Protein AF-A0A425WKE8-F1 (afdb_monomer)

Structure (mmCIF, N/CA/C/O backbone):
data_AF-A0A425WKE8-F1
#
_entry.id   AF-A0A425WKE8-F1
#
loop_
_atom_site.group_PDB
_atom_site.id
_atom_site.type_symbol
_atom_site.label_atom_id
_atom_site.label_alt_id
_atom_site.label_comp_id
_atom_site.label_asym_id
_atom_site.label_entity_id
_atom_site.label_seq_id
_atom_site.pdbx_PDB_ins_code
_atom_site.Cartn_x
_atom_site.Cartn_y
_atom_site.Cartn_z
_atom_site.occupancy
_atom_site.B_iso_or_equiv
_atom_site.auth_seq_id
_atom_site.auth_comp_id
_atom_site.auth_asym_id
_atom_site.auth_atom_id
_atom_site.pdbx_PDB_model_num
ATOM 1 N N . MET A 1 1 ? 2.139 -11.207 -34.499 1.00 45.66 1 MET A N 1
ATOM 2 C CA . MET A 1 1 ? 2.432 -12.318 -33.562 1.00 45.66 1 MET A CA 1
ATOM 3 C C . MET A 1 1 ? 2.876 -11.835 -32.177 1.00 45.66 1 MET A C 1
ATOM 5 O O . MET A 1 1 ? 2.549 -12.473 -31.192 1.00 45.66 1 MET A O 1
ATOM 9 N N . ILE A 1 2 ? 3.562 -10.692 -32.085 1.00 50.50 2 ILE A N 1
ATOM 10 C CA . ILE A 1 2 ? 4.241 -10.220 -30.870 1.00 50.50 2 ILE A CA 1
ATOM 11 C C . ILE A 1 2 ? 3.302 -9.575 -29.811 1.00 50.50 2 ILE A C 1
ATOM 13 O O . ILE A 1 2 ? 3.490 -9.775 -28.619 1.00 50.50 2 ILE A O 1
ATOM 17 N N . ARG A 1 3 ? 2.190 -8.933 -30.211 1.00 65.81 3 ARG A N 1
ATOM 18 C CA . ARG A 1 3 ? 1.171 -8.380 -29.279 1.00 65.81 3 ARG A CA 1
ATOM 19 C C . ARG A 1 3 ? 0.332 -9.441 -28.532 1.00 65.81 3 ARG A C 1
ATOM 21 O O . ARG A 1 3 ? -0.589 -9.092 -27.805 1.00 65.81 3 ARG A O 1
ATOM 28 N N . VAL A 1 4 ? 0.598 -10.734 -28.741 1.00 84.44 4 VAL A N 1
ATOM 29 C CA . VAL A 1 4 ? -0.233 -11.840 -28.226 1.00 84.44 4 VAL A CA 1
ATOM 30 C C . VAL A 1 4 ? 0.153 -12.239 -26.792 1.00 84.44 4 VAL A C 1
ATOM 32 O O . VAL A 1 4 ? -0.683 -12.760 -26.058 1.00 84.44 4 VAL A O 1
ATOM 35 N N . VAL A 1 5 ? 1.386 -11.952 -26.359 1.00 94.38 5 VAL A N 1
ATOM 36 C CA . VAL A 1 5 ? 1.927 -12.409 -25.063 1.00 94.38 5 VAL A CA 1
ATOM 37 C C . VAL A 1 5 ? 1.112 -11.887 -23.875 1.00 94.38 5 VAL A C 1
ATOM 39 O O . VAL A 1 5 ? 0.806 -12.648 -22.962 1.00 94.38 5 VAL A O 1
ATOM 42 N N . ILE A 1 6 ? 0.678 -10.625 -23.907 1.00 95.31 6 ILE A N 1
ATOM 43 C CA . ILE A 1 6 ? -0.141 -10.037 -22.835 1.00 95.31 6 ILE A CA 1
ATOM 44 C C . ILE A 1 6 ? -1.499 -10.737 -22.671 1.00 95.31 6 ILE A C 1
ATOM 46 O O . ILE A 1 6 ? -1.982 -10.903 -21.555 1.00 95.31 6 ILE A O 1
ATOM 50 N N . TYR A 1 7 ? -2.101 -11.222 -23.761 1.00 95.69 7 TYR A N 1
ATOM 51 C CA . TYR A 1 7 ? -3.361 -11.964 -23.691 1.00 95.69 7 TYR A CA 1
ATOM 52 C C . TYR A 1 7 ? -3.159 -13.366 -23.107 1.00 95.69 7 TYR A C 1
ATOM 54 O O . TYR A 1 7 ? -3.997 -13.828 -22.332 1.00 95.69 7 TYR A O 1
ATOM 62 N N . TRP A 1 8 ? -2.026 -14.013 -23.402 1.00 96.94 8 TRP A N 1
ATOM 63 C CA . TRP A 1 8 ? -1.629 -15.244 -22.713 1.00 96.94 8 TRP A CA 1
ATOM 64 C C . TRP A 1 8 ? -1.371 -15.005 -21.227 1.00 96.94 8 TRP A C 1
ATOM 66 O O . TRP A 1 8 ? -1.816 -15.806 -20.409 1.00 96.94 8 TRP A O 1
ATOM 76 N N . LEU A 1 9 ? -0.716 -13.896 -20.867 1.00 97.56 9 LEU A N 1
ATOM 77 C CA . LEU A 1 9 ? -0.506 -13.514 -19.470 1.00 97.56 9 LEU A CA 1
ATOM 78 C C . LEU A 1 9 ? -1.844 -13.400 -18.733 1.00 97.56 9 LEU A C 1
ATOM 80 O O . LEU A 1 9 ? -2.030 -14.033 -17.698 1.00 97.56 9 LEU A O 1
ATOM 84 N N . ILE A 1 10 ? -2.801 -12.659 -19.301 1.00 97.94 10 ILE A N 1
ATOM 85 C CA . ILE A 1 10 ? -4.153 -12.517 -18.743 1.00 97.94 10 ILE A CA 1
ATOM 86 C C . ILE A 1 10 ? -4.821 -13.884 -18.590 1.00 97.94 10 ILE A C 1
ATOM 88 O O . ILE A 1 10 ? -5.352 -14.183 -17.523 1.00 97.94 10 ILE A O 1
ATOM 92 N N . PHE A 1 11 ? -4.778 -14.730 -19.623 1.00 97.75 11 PHE A N 1
ATOM 93 C CA . PHE A 1 11 ? -5.375 -16.063 -19.572 1.00 97.75 11 PHE A CA 1
ATOM 94 C C . PHE A 1 11 ? -4.800 -16.908 -18.426 1.00 97.75 11 PHE A C 1
ATOM 96 O O . PHE A 1 11 ? -5.558 -17.453 -17.623 1.00 97.75 11 PHE A O 1
ATOM 103 N N . VAL A 1 12 ? -3.472 -16.976 -18.302 1.00 98.19 12 VAL A N 1
ATOM 104 C CA . VAL A 1 12 ? -2.818 -17.762 -17.246 1.00 98.19 12 VAL A CA 1
ATOM 105 C C . VAL A 1 12 ? -3.099 -17.173 -15.861 1.00 98.19 12 VAL A C 1
ATOM 107 O O . VAL A 1 12 ? -3.378 -17.933 -14.936 1.00 98.19 12 VAL A O 1
ATOM 110 N N . LEU A 1 13 ? -3.123 -15.845 -15.707 1.00 98.38 13 LEU A N 1
ATOM 111 C CA . LEU A 1 13 ? -3.487 -15.191 -14.443 1.00 98.38 13 LEU A CA 1
ATOM 112 C C . LEU A 1 13 ? -4.950 -15.448 -14.048 1.00 98.38 13 LEU A C 1
ATOM 114 O O . LEU A 1 13 ? -5.232 -15.645 -12.867 1.00 98.38 13 LEU A O 1
ATOM 118 N N . VAL A 1 14 ? -5.881 -15.508 -15.009 1.00 98.25 14 VAL A N 1
ATOM 119 C CA . VAL A 1 14 ? -7.276 -15.912 -14.753 1.00 98.25 14 VAL A CA 1
ATOM 120 C C . VAL A 1 14 ? -7.330 -17.351 -14.246 1.00 98.25 14 VAL A C 1
ATOM 122 O O . VAL A 1 14 ? -7.987 -17.620 -13.240 1.00 98.25 14 VAL A O 1
ATOM 125 N N . VAL A 1 15 ? -6.623 -18.274 -14.902 1.00 98.06 15 VAL A N 1
ATOM 126 C CA . VAL A 1 15 ? -6.566 -19.680 -14.476 1.00 98.06 15 VAL A CA 1
ATOM 127 C C . VAL A 1 15 ? -5.948 -19.799 -13.078 1.00 98.06 15 VAL A C 1
ATOM 129 O O . VAL A 1 15 ? -6.532 -20.452 -12.213 1.00 98.06 15 VAL A O 1
ATOM 132 N N . ALA A 1 16 ? -4.830 -19.116 -12.819 1.00 97.75 16 ALA A N 1
ATOM 133 C CA . ALA A 1 16 ? -4.181 -19.080 -11.510 1.00 97.75 16 ALA A CA 1
ATOM 134 C C . ALA A 1 16 ? -5.116 -18.523 -10.424 1.00 97.75 16 ALA A C 1
ATOM 136 O O . ALA A 1 16 ? -5.230 -19.107 -9.347 1.00 97.75 16 ALA A O 1
ATOM 137 N N . PHE A 1 17 ? -5.857 -17.448 -10.717 1.00 97.06 17 PHE A N 1
ATOM 138 C CA . PHE A 1 17 ? -6.839 -16.888 -9.791 1.00 97.06 17 PHE A CA 1
ATOM 139 C C . PHE A 1 17 ? -7.962 -17.881 -9.480 1.00 97.06 17 PHE A C 1
ATOM 141 O O . PHE A 1 17 ? -8.330 -18.040 -8.319 1.00 97.06 17 PHE A O 1
ATOM 148 N N . ILE A 1 18 ? -8.491 -18.581 -10.488 1.00 96.44 18 ILE A N 1
ATOM 149 C CA . ILE A 1 18 ? -9.533 -19.598 -10.293 1.00 96.44 18 ILE A CA 1
ATOM 150 C C . ILE A 1 18 ? -9.019 -20.722 -9.383 1.00 96.44 18 ILE A C 1
ATOM 152 O O . ILE A 1 18 ? -9.697 -21.081 -8.417 1.00 96.44 18 ILE A O 1
ATOM 156 N N . ILE A 1 19 ? -7.814 -21.238 -9.644 1.00 96.19 19 ILE A N 1
ATOM 157 C CA . ILE A 1 19 ? -7.174 -22.270 -8.814 1.00 96.19 19 ILE A CA 1
ATOM 158 C C . ILE A 1 19 ? -7.022 -21.771 -7.372 1.00 96.19 19 ILE A C 1
ATOM 160 O O . ILE A 1 19 ? -7.479 -22.434 -6.438 1.00 96.19 19 ILE A O 1
ATOM 164 N N . ASN A 1 20 ? -6.461 -20.575 -7.185 1.00 96.25 20 ASN A N 1
ATOM 165 C CA . ASN A 1 20 ? -6.253 -19.978 -5.867 1.00 96.25 20 ASN A CA 1
ATOM 166 C C . ASN A 1 20 ? -7.575 -19.730 -5.120 1.00 96.25 20 ASN A C 1
ATOM 168 O O . ASN A 1 20 ? -7.658 -19.955 -3.905 1.00 96.25 20 ASN A O 1
ATOM 172 N N . TYR A 1 21 ? -8.630 -19.329 -5.831 1.00 93.38 21 TYR A N 1
ATOM 173 C CA . TYR A 1 21 ? -9.951 -19.081 -5.262 1.00 93.38 21 TYR A CA 1
ATOM 174 C C . TYR A 1 21 ? -10.586 -20.366 -4.721 1.00 93.38 21 TYR A C 1
ATOM 176 O O . TYR A 1 21 ? -11.151 -20.372 -3.623 1.00 93.38 21 TYR A O 1
ATOM 184 N N . PHE A 1 22 ? -10.452 -21.478 -5.446 1.00 91.75 22 PHE A N 1
ATOM 185 C CA . PHE A 1 22 ? -10.914 -22.778 -4.964 1.00 91.75 22 PHE A CA 1
ATOM 186 C C . PHE A 1 22 ? -10.026 -23.332 -3.843 1.00 91.75 22 PHE A C 1
ATOM 188 O O . PHE A 1 22 ? -10.562 -23.806 -2.839 1.00 91.75 22 PHE A O 1
ATOM 195 N N . ALA A 1 23 ? -8.700 -23.192 -3.945 1.00 91.62 23 ALA A N 1
ATOM 196 C CA . ALA A 1 23 ? -7.753 -23.614 -2.907 1.00 91.62 23 ALA A CA 1
ATOM 197 C C . ALA A 1 23 ? -8.009 -22.919 -1.554 1.00 91.62 23 ALA A C 1
ATOM 199 O O . ALA A 1 23 ? -7.887 -23.525 -0.493 1.00 91.62 23 ALA A O 1
ATOM 200 N N . THR A 1 24 ? -8.464 -21.666 -1.590 1.00 91.44 24 THR A N 1
ATOM 201 C CA . THR A 1 24 ? -8.834 -20.860 -0.409 1.00 91.44 24 THR A CA 1
ATOM 202 C C . THR A 1 24 ? -10.298 -21.018 0.017 1.00 91.44 24 THR A C 1
ATOM 204 O O . THR A 1 24 ? -10.795 -20.258 0.853 1.00 91.44 24 THR A O 1
ATOM 207 N N . ARG A 1 25 ? -11.023 -22.002 -0.537 1.00 87.69 25 ARG A N 1
ATOM 208 C CA . ARG A 1 25 ? -12.442 -22.283 -0.239 1.00 87.69 25 ARG A CA 1
ATOM 209 C C . ARG A 1 25 ? -13.355 -21.062 -0.453 1.00 87.69 25 ARG A C 1
ATOM 211 O O . ARG A 1 25 ? -14.306 -20.850 0.304 1.00 87.69 25 ARG A O 1
ATOM 218 N N . GLY A 1 26 ? -13.069 -20.264 -1.482 1.00 86.62 26 GLY A N 1
ATOM 219 C CA . GLY A 1 26 ? -13.861 -19.104 -1.894 1.00 86.62 26 GLY A CA 1
ATOM 220 C C . GLY A 1 26 ? -13.536 -17.787 -1.176 1.00 86.62 26 GLY A C 1
ATOM 221 O O . GLY A 1 26 ? -14.332 -16.840 -1.239 1.00 86.62 26 GLY A O 1
ATOM 222 N N . ASP A 1 27 ? -12.400 -17.707 -0.479 1.00 90.69 27 ASP A N 1
ATOM 223 C CA . ASP A 1 27 ? -11.951 -16.503 0.224 1.00 90.69 27 ASP A CA 1
ATOM 224 C C . ASP A 1 27 ? -11.182 -15.542 -0.697 1.00 90.69 27 ASP A C 1
ATOM 226 O O . ASP A 1 27 ? -9.956 -15.540 -0.730 1.00 90.69 27 ASP A O 1
ATOM 230 N N . PHE A 1 28 ? -11.897 -14.683 -1.426 1.00 92.06 28 PHE A N 1
ATOM 231 C CA . PHE A 1 28 ? -11.295 -13.762 -2.403 1.00 92.06 28 PHE A CA 1
ATOM 232 C C . PHE A 1 28 ? -10.272 -12.767 -1.823 1.00 92.06 28 PHE A C 1
ATOM 234 O O . PHE A 1 28 ? -9.496 -12.213 -2.594 1.00 92.06 28 PHE A O 1
ATOM 241 N N . TRP A 1 29 ? -10.284 -12.510 -0.508 1.00 94.62 29 TRP A N 1
ATOM 242 C CA . TRP A 1 29 ? -9.364 -11.560 0.132 1.00 94.62 29 TRP A CA 1
ATOM 243 C C . TRP A 1 29 ? -8.127 -12.237 0.734 1.00 94.62 29 TRP A C 1
ATOM 245 O O . TRP A 1 29 ? -7.269 -11.555 1.294 1.00 94.62 29 TRP A O 1
ATOM 255 N N . ALA A 1 30 ? -8.017 -13.565 0.607 1.00 94.81 30 ALA A N 1
ATOM 256 C CA . ALA A 1 30 ? -6.810 -14.297 0.967 1.00 94.81 30 ALA A CA 1
ATOM 257 C C . ALA A 1 30 ? -5.586 -13.778 0.178 1.00 94.81 30 ALA A C 1
ATOM 259 O O . ALA A 1 30 ? -5.746 -13.425 -0.996 1.00 94.81 30 ALA A O 1
ATOM 260 N N . PRO A 1 31 ? -4.369 -13.793 0.761 1.00 96.75 31 PRO A N 1
ATOM 261 C CA . PRO A 1 31 ? -3.182 -13.187 0.149 1.00 96.75 31 PRO A CA 1
ATOM 262 C C . PRO A 1 31 ? -2.919 -13.631 -1.288 1.00 96.75 31 PRO A C 1
ATOM 264 O O . PRO A 1 31 ? -2.788 -12.782 -2.164 1.00 96.75 31 PRO A O 1
ATOM 267 N N . GLN A 1 32 ? -2.937 -14.940 -1.567 1.00 96.31 32 GLN A N 1
ATOM 268 C CA . GLN A 1 32 ? -2.721 -15.456 -2.927 1.00 96.31 32 GLN A CA 1
ATOM 269 C C . GLN A 1 32 ? -3.751 -14.950 -3.947 1.00 96.31 32 GLN A C 1
ATOM 271 O O . GLN A 1 32 ? -3.408 -14.692 -5.101 1.00 96.31 32 GLN A O 1
ATOM 276 N N . ASN A 1 33 ? -5.008 -14.763 -3.532 1.00 96.62 33 ASN A N 1
ATOM 277 C CA . ASN A 1 33 ? -6.066 -14.271 -4.413 1.00 96.62 33 ASN A CA 1
ATOM 278 C C . ASN A 1 33 ? -5.895 -12.786 -4.703 1.00 96.62 33 ASN A C 1
ATOM 280 O O . ASN A 1 33 ? -6.023 -12.386 -5.855 1.00 96.62 33 ASN A O 1
ATOM 284 N N . VAL A 1 34 ? -5.595 -11.981 -3.681 1.00 96.38 34 VAL A N 1
ATOM 285 C CA . VAL A 1 34 ? -5.394 -10.534 -3.835 1.00 96.38 34 VAL A CA 1
ATOM 286 C C . VAL A 1 34 ? -4.150 -10.245 -4.670 1.00 96.38 34 VAL A C 1
ATOM 288 O O . VAL A 1 34 ? -4.222 -9.425 -5.581 1.00 96.38 34 VAL A O 1
ATOM 291 N N . PHE A 1 35 ? -3.054 -10.965 -4.422 1.00 97.38 35 PHE A N 1
ATOM 292 C CA . PHE A 1 35 ? -1.819 -10.847 -5.193 1.00 97.38 35 PHE A CA 1
ATOM 293 C C . PHE A 1 35 ? -2.057 -11.175 -6.674 1.00 97.38 35 PHE A C 1
ATOM 295 O O . PHE A 1 35 ? -1.822 -10.340 -7.546 1.00 97.38 35 PHE A O 1
ATOM 302 N N . THR A 1 36 ? -2.645 -12.343 -6.961 1.00 97.75 36 THR A N 1
ATOM 303 C CA . THR A 1 36 ? -2.955 -12.763 -8.342 1.00 97.75 36 THR A CA 1
ATOM 304 C C . THR A 1 36 ? -3.939 -11.810 -9.024 1.00 97.75 36 THR A C 1
ATOM 306 O O . THR A 1 36 ? -3.759 -11.455 -10.189 1.00 97.75 36 THR A O 1
ATOM 309 N N . LEU A 1 37 ? -4.977 -11.363 -8.307 1.00 95.88 37 LEU A N 1
ATOM 310 C CA . LEU A 1 37 ? -5.969 -10.424 -8.829 1.00 95.88 37 LEU A CA 1
ATOM 311 C C . LEU A 1 37 ? -5.346 -9.060 -9.147 1.00 95.88 37 LEU A C 1
ATOM 313 O O . LEU A 1 37 ? -5.711 -8.461 -10.154 1.00 95.88 37 LEU A O 1
ATOM 317 N N . GLY A 1 38 ? -4.402 -8.587 -8.331 1.00 96.06 38 GLY A N 1
ATOM 318 C CA . GLY A 1 38 ? -3.648 -7.361 -8.586 1.00 96.06 38 GLY A CA 1
ATOM 319 C C . GLY A 1 38 ? -2.911 -7.418 -9.922 1.00 96.06 38 GLY A C 1
ATOM 320 O O . GLY A 1 38 ? -3.120 -6.556 -10.773 1.00 96.06 38 GLY A O 1
ATOM 321 N N . PHE A 1 39 ? -2.136 -8.481 -10.160 1.00 98.12 39 PHE A N 1
ATOM 322 C CA . PHE A 1 39 ? -1.445 -8.683 -11.440 1.00 98.12 39 PHE A CA 1
ATOM 323 C C . PHE A 1 39 ? -2.407 -8.864 -12.618 1.00 98.12 39 PHE A C 1
ATOM 325 O O . PHE A 1 39 ? -2.145 -8.352 -13.704 1.00 98.12 39 PHE A O 1
ATOM 332 N N . LEU A 1 40 ? -3.544 -9.539 -12.418 1.00 97.69 40 LEU A N 1
ATOM 333 C CA . LEU A 1 40 ? -4.574 -9.664 -13.451 1.00 97.69 40 LEU A CA 1
ATOM 334 C C . LEU A 1 40 ? -5.151 -8.294 -13.835 1.00 97.69 40 LEU A C 1
ATOM 336 O O . LEU A 1 40 ? -5.261 -7.979 -15.019 1.00 97.69 40 LEU A O 1
ATOM 340 N N . VAL A 1 41 ? -5.497 -7.467 -12.845 1.00 95.50 41 VAL A N 1
ATOM 341 C CA . VAL A 1 41 ? -5.990 -6.100 -13.063 1.00 95.50 41 VAL A CA 1
ATOM 342 C C . VAL A 1 41 ? -4.931 -5.259 -13.774 1.00 95.50 41 VAL A C 1
ATOM 344 O O . VAL A 1 41 ? -5.253 -4.582 -14.750 1.00 95.50 41 VAL A O 1
ATOM 347 N N . ALA A 1 42 ? -3.672 -5.352 -13.347 1.00 96.81 42 ALA A N 1
ATOM 348 C CA . ALA A 1 42 ? -2.556 -4.661 -13.980 1.00 96.81 42 ALA A CA 1
ATOM 349 C C . ALA A 1 42 ? -2.394 -5.051 -15.453 1.00 96.81 42 ALA A C 1
ATOM 351 O O . ALA A 1 42 ? -2.280 -4.179 -16.312 1.00 96.81 42 ALA A O 1
ATOM 352 N N . ALA A 1 43 ? -2.461 -6.350 -15.761 1.00 97.25 43 ALA A N 1
ATOM 353 C CA . ALA A 1 43 ? -2.356 -6.865 -17.122 1.00 97.25 43 ALA A CA 1
ATOM 354 C C . ALA A 1 43 ? -3.507 -6.368 -18.003 1.00 97.25 43 ALA A C 1
ATOM 356 O O . ALA A 1 43 ? -3.268 -5.939 -19.129 1.00 97.25 43 ALA A O 1
ATOM 357 N N . ILE A 1 44 ? -4.738 -6.337 -17.479 1.00 96.31 44 ILE A N 1
ATOM 358 C CA . ILE A 1 44 ? -5.896 -5.775 -18.188 1.00 96.31 44 ILE A CA 1
ATOM 359 C C . ILE A 1 44 ? -5.682 -4.284 -18.478 1.00 96.31 44 ILE A C 1
ATOM 361 O O . ILE A 1 44 ? -5.845 -3.867 -19.621 1.00 96.31 44 ILE A O 1
ATOM 365 N N . PHE A 1 45 ? -5.271 -3.476 -17.498 1.00 95.56 45 PHE A N 1
ATOM 366 C CA . PHE A 1 45 ? -5.002 -2.050 -17.731 1.00 95.56 45 PHE A CA 1
ATOM 367 C C . PHE A 1 45 ? -3.821 -1.816 -18.680 1.00 95.56 45 PHE A C 1
ATOM 369 O O . PHE A 1 45 ? -3.859 -0.892 -19.488 1.00 95.56 45 PHE A O 1
ATOM 376 N N . CYS A 1 46 ? -2.809 -2.681 -18.657 1.00 95.75 46 CYS A N 1
ATOM 377 C CA . CYS A 1 46 ? -1.688 -2.627 -19.588 1.00 95.75 46 CYS A CA 1
ATOM 378 C C . CYS A 1 46 ? -2.142 -2.839 -21.050 1.00 95.75 46 CYS A C 1
ATOM 380 O O . CYS A 1 46 ? -1.585 -2.217 -21.953 1.00 95.75 46 CYS A O 1
ATOM 382 N N . THR A 1 47 ? -3.225 -3.592 -21.308 1.00 95.38 47 THR A N 1
ATOM 383 C CA . THR A 1 47 ? -3.778 -3.710 -22.676 1.00 95.38 47 THR A CA 1
ATOM 384 C C . THR A 1 47 ? -4.267 -2.378 -23.249 1.00 95.38 47 THR A C 1
ATOM 386 O O . THR A 1 47 ? -4.074 -2.122 -24.437 1.00 95.38 47 THR A O 1
ATOM 389 N N . TYR A 1 48 ? -4.820 -1.490 -22.415 1.00 93.56 48 TYR A N 1
ATOM 390 C CA . TYR A 1 48 ? -5.230 -0.144 -22.834 1.00 93.56 48 TYR A CA 1
ATOM 391 C C . TYR A 1 48 ? -4.039 0.751 -23.192 1.00 93.56 48 TYR A C 1
ATOM 393 O O . TYR A 1 48 ? -4.202 1.744 -23.896 1.00 93.56 48 TYR A O 1
ATOM 401 N N . LEU A 1 49 ? -2.838 0.397 -22.733 1.00 93.19 49 LEU A N 1
ATOM 402 C CA . LEU A 1 49 ? -1.613 1.142 -22.995 1.00 93.19 49 LEU A CA 1
ATOM 403 C C . LEU A 1 49 ? -0.856 0.646 -24.230 1.00 93.19 49 LEU A C 1
ATOM 405 O O . LEU A 1 49 ? 0.150 1.260 -24.585 1.00 93.19 49 LEU A O 1
ATOM 409 N N . ILE A 1 50 ? -1.325 -0.413 -24.907 1.00 93.88 50 ILE A N 1
ATOM 410 C CA . ILE A 1 50 ? -0.611 -1.019 -26.042 1.00 93.88 50 ILE A CA 1
ATOM 411 C C . ILE A 1 50 ? -0.293 0.001 -27.120 1.00 93.88 50 ILE A C 1
ATOM 413 O O . ILE A 1 50 ? 0.862 0.127 -27.507 1.00 93.88 50 ILE A O 1
ATOM 417 N N . ASP A 1 51 ? -1.279 0.760 -27.583 1.00 91.81 51 ASP A N 1
ATOM 418 C CA . ASP A 1 51 ? -1.026 1.749 -28.629 1.00 91.81 51 ASP A CA 1
ATOM 419 C C . ASP A 1 51 ? -0.414 3.040 -28.056 1.00 91.81 51 ASP A C 1
ATOM 421 O O . ASP A 1 51 ? 0.332 3.730 -28.749 1.00 91.81 51 ASP A O 1
ATOM 425 N N . TYR A 1 52 ? -0.657 3.339 -26.773 1.00 91.75 52 TYR A N 1
ATOM 426 C CA . TYR A 1 52 ? -0.134 4.536 -26.110 1.00 91.75 52 TYR A CA 1
ATOM 427 C C . TYR A 1 52 ? 1.386 4.472 -25.909 1.00 91.75 52 TYR A C 1
ATOM 429 O O . TYR A 1 52 ? 2.105 5.358 -26.370 1.00 91.75 52 TYR A O 1
ATOM 437 N N . PHE A 1 53 ? 1.891 3.409 -25.279 1.00 92.25 53 PHE A N 1
ATOM 438 C CA . PHE A 1 53 ? 3.323 3.180 -25.050 1.00 92.25 53 PHE A CA 1
ATOM 439 C C . PHE A 1 53 ? 3.966 2.281 -26.112 1.00 92.25 53 PHE A C 1
ATOM 441 O O . PHE A 1 53 ? 5.156 2.020 -26.058 1.00 92.25 53 PHE A O 1
ATOM 448 N N . SER A 1 54 ? 3.225 1.815 -27.122 1.00 92.25 54 SER A N 1
ATOM 449 C CA . SER A 1 54 ? 3.730 0.775 -28.038 1.00 92.25 54 SER A CA 1
ATOM 450 C C . SER A 1 54 ? 4.159 -0.492 -27.287 1.00 92.25 54 SER A C 1
ATOM 452 O O . SER A 1 54 ? 5.159 -1.113 -27.650 1.00 92.25 54 SER A O 1
ATOM 454 N N . VAL A 1 55 ? 3.386 -0.868 -26.253 1.00 91.94 55 VAL A N 1
ATOM 455 C CA . VAL A 1 55 ? 3.657 -2.047 -25.419 1.00 91.94 55 VAL A CA 1
ATOM 456 C C . VAL A 1 55 ? 3.754 -3.263 -26.315 1.00 91.94 55 VAL A C 1
ATOM 458 O O . VAL A 1 55 ? 2.842 -3.641 -27.060 1.00 91.94 55 VAL A O 1
ATOM 461 N N . ASN A 1 56 ? 4.887 -3.907 -26.185 1.00 91.75 56 ASN A N 1
ATOM 462 C CA . ASN A 1 56 ? 5.172 -5.195 -26.744 1.00 91.75 56 ASN A CA 1
ATOM 463 C C . ASN A 1 56 ? 5.733 -5.951 -25.558 1.00 91.75 56 ASN A C 1
ATOM 465 O O . ASN A 1 56 ? 6.795 -5.548 -25.131 1.00 91.75 56 ASN A O 1
ATOM 469 N N . LEU A 1 57 ? 5.045 -6.961 -25.024 1.00 94.62 57 LEU A N 1
ATOM 470 C CA . LEU A 1 57 ? 5.475 -7.701 -23.834 1.00 94.62 57 LEU A CA 1
ATOM 471 C C . LEU A 1 57 ? 6.330 -8.912 -24.229 1.00 94.62 57 LEU A C 1
ATOM 473 O O . LEU A 1 57 ? 5.954 -9.668 -25.127 1.00 94.62 57 LEU A O 1
ATOM 477 N N . SER A 1 58 ? 7.450 -9.132 -23.542 1.00 95.19 58 SER A N 1
ATOM 478 C CA . SER A 1 58 ? 8.366 -10.231 -23.844 1.00 95.19 58 SER A CA 1
ATOM 479 C C . SER A 1 58 ? 7.918 -11.523 -23.174 1.00 95.19 58 SER A C 1
ATOM 481 O O . SER A 1 58 ? 7.290 -11.528 -22.113 1.00 95.19 58 SER A O 1
ATOM 483 N N . TRP A 1 59 ? 8.300 -12.655 -23.769 1.00 95.12 59 TRP A N 1
ATOM 484 C CA . TRP A 1 59 ? 8.134 -13.956 -23.119 1.00 95.12 59 TRP A CA 1
ATOM 485 C C . TRP A 1 59 ? 8.933 -14.060 -21.817 1.00 95.12 59 TRP A C 1
ATOM 487 O O . TRP A 1 59 ? 8.498 -14.743 -20.896 1.00 95.12 59 TRP A O 1
ATOM 497 N N . LEU A 1 60 ? 10.064 -13.357 -21.716 1.00 96.19 60 LEU A N 1
ATOM 498 C CA . LEU A 1 60 ? 10.878 -13.329 -20.504 1.00 96.19 60 LEU A CA 1
ATOM 499 C C . LEU A 1 60 ? 10.086 -12.728 -19.336 1.00 96.19 60 LEU A C 1
ATOM 501 O O . LEU A 1 60 ? 9.927 -13.372 -18.302 1.00 96.19 60 LEU A O 1
ATOM 505 N N . THR A 1 61 ? 9.478 -11.559 -19.538 1.00 97.19 61 THR A N 1
ATOM 506 C CA . THR A 1 61 ? 8.625 -10.918 -18.528 1.00 97.19 61 THR A CA 1
ATOM 507 C C . THR A 1 61 ? 7.360 -11.712 -18.238 1.00 97.19 61 THR A C 1
ATOM 509 O O . THR A 1 61 ? 6.938 -11.791 -17.086 1.00 97.19 61 THR A O 1
ATOM 512 N N . PHE A 1 62 ? 6.775 -12.362 -19.250 1.00 97.69 62 PHE A N 1
ATOM 513 C CA . PHE A 1 62 ? 5.686 -13.315 -19.033 1.00 97.69 62 PHE A CA 1
ATOM 514 C C . PHE A 1 62 ? 6.093 -14.405 -18.029 1.00 97.69 62 PHE A C 1
ATOM 516 O O . PHE A 1 62 ? 5.362 -14.645 -17.067 1.00 97.69 62 PHE A O 1
ATOM 523 N N . PHE A 1 63 ? 7.263 -15.030 -18.208 1.00 97.62 63 PHE A N 1
ATOM 524 C CA . PHE A 1 63 ? 7.730 -16.070 -17.292 1.00 97.62 63 PHE A CA 1
ATOM 525 C C . PHE A 1 63 ? 8.038 -15.523 -15.903 1.00 97.62 63 PHE A C 1
ATOM 527 O O . PHE A 1 63 ? 7.655 -16.174 -14.938 1.00 97.62 63 PHE A O 1
ATOM 534 N N . VAL A 1 64 ? 8.634 -14.330 -15.797 1.00 98.38 64 VAL A N 1
ATOM 535 C CA . VAL A 1 64 ? 8.875 -13.640 -14.517 1.00 98.38 64 VAL A CA 1
ATOM 536 C C . VAL A 1 64 ? 7.584 -13.439 -13.729 1.00 98.38 64 VAL A C 1
ATOM 538 O O . VAL A 1 64 ? 7.508 -13.830 -12.566 1.00 98.38 64 VAL A O 1
ATOM 541 N N . ILE A 1 65 ? 6.549 -12.875 -14.357 1.00 98.50 65 ILE A N 1
ATOM 542 C CA . ILE A 1 65 ? 5.286 -12.601 -13.663 1.00 98.50 65 ILE A CA 1
ATOM 543 C C . ILE A 1 65 ? 4.607 -13.907 -13.248 1.00 98.50 65 ILE A C 1
ATOM 545 O O . ILE A 1 65 ? 4.164 -14.042 -12.107 1.00 98.50 65 ILE A O 1
ATOM 549 N N . ILE A 1 66 ? 4.519 -14.884 -14.156 1.00 98.44 66 ILE A N 1
ATOM 550 C CA . ILE A 1 66 ? 3.832 -16.146 -13.869 1.00 98.44 66 ILE A CA 1
ATOM 551 C C . ILE A 1 66 ? 4.554 -16.946 -12.784 1.00 98.44 66 ILE A C 1
ATOM 553 O O . ILE A 1 66 ? 3.898 -17.432 -11.863 1.00 98.44 66 ILE A O 1
ATOM 557 N N . SER A 1 67 ? 5.880 -17.068 -12.844 1.00 98.50 67 SER A N 1
ATOM 558 C CA . SER A 1 67 ? 6.638 -17.811 -11.836 1.00 98.50 67 SER A CA 1
ATOM 559 C C . SER A 1 67 ? 6.607 -17.126 -10.470 1.00 98.50 67 SER A C 1
ATOM 561 O O . SER A 1 67 ? 6.406 -17.818 -9.473 1.00 98.50 67 SER A O 1
ATOM 563 N N . GLY A 1 68 ? 6.697 -15.792 -10.412 1.00 98.44 68 GLY A N 1
ATOM 564 C CA . GLY A 1 68 ? 6.558 -15.020 -9.174 1.00 98.44 68 GLY A CA 1
ATOM 565 C C . GLY A 1 68 ? 5.180 -15.189 -8.525 1.00 98.44 68 GLY A C 1
ATOM 566 O O . GLY A 1 68 ? 5.079 -15.516 -7.341 1.00 98.44 68 GLY A O 1
ATOM 567 N N . VAL A 1 69 ? 4.101 -15.078 -9.311 1.00 98.50 69 VAL A N 1
ATOM 568 C CA . VAL A 1 69 ? 2.726 -15.319 -8.832 1.00 98.50 69 VAL A CA 1
ATOM 569 C C . VAL A 1 69 ? 2.537 -16.757 -8.348 1.00 98.50 69 VAL A C 1
ATOM 571 O O . VAL A 1 69 ? 1.900 -16.976 -7.312 1.00 98.50 69 VAL A O 1
ATOM 574 N N . ILE A 1 70 ? 3.095 -17.745 -9.053 1.00 98.38 70 ILE A N 1
ATOM 575 C CA . ILE A 1 70 ? 3.051 -19.150 -8.630 1.00 98.38 70 ILE A CA 1
ATOM 576 C C . ILE A 1 70 ? 3.840 -19.354 -7.334 1.00 98.38 70 ILE A C 1
ATOM 578 O O . ILE A 1 70 ? 3.329 -20.020 -6.437 1.00 98.38 70 ILE A O 1
ATOM 582 N N . ALA A 1 71 ? 5.032 -18.767 -7.196 1.00 98.50 71 ALA A N 1
ATOM 583 C CA . ALA A 1 71 ? 5.849 -18.874 -5.989 1.00 98.50 71 ALA A CA 1
ATOM 584 C C . ALA A 1 71 ? 5.106 -18.332 -4.759 1.00 98.50 71 ALA A C 1
ATOM 586 O O . ALA A 1 71 ? 4.960 -19.050 -3.765 1.00 98.50 71 ALA A O 1
ATOM 587 N N . PHE A 1 72 ? 4.532 -17.128 -4.864 1.00 98.50 72 PHE A N 1
ATOM 588 C CA . PHE A 1 72 ? 3.701 -16.540 -3.810 1.00 98.50 72 PHE A CA 1
ATOM 589 C C . PHE A 1 72 ? 2.491 -17.424 -3.473 1.00 98.50 72 PHE A C 1
ATOM 591 O O . PHE A 1 72 ? 2.205 -17.713 -2.306 1.00 98.50 72 PHE A O 1
ATOM 598 N N . SER A 1 73 ? 1.781 -17.896 -4.502 1.00 98.12 73 SER A N 1
ATOM 599 C CA . SER A 1 73 ? 0.606 -18.760 -4.337 1.00 98.12 73 SER A CA 1
ATOM 600 C C . SER A 1 73 ? 0.964 -20.090 -3.676 1.00 98.12 73 SER A C 1
ATOM 602 O O . SER A 1 73 ? 0.224 -20.574 -2.826 1.00 98.12 73 SER A O 1
ATOM 604 N N . PHE A 1 74 ? 2.118 -20.665 -4.010 1.00 97.69 74 PHE A N 1
ATOM 605 C CA . PHE A 1 74 ? 2.596 -21.910 -3.424 1.00 97.69 74 PHE A CA 1
ATOM 606 C C . PHE A 1 74 ? 2.931 -21.747 -1.936 1.00 97.69 74 PHE A C 1
ATOM 608 O O . PHE A 1 74 ? 2.504 -22.566 -1.121 1.00 97.69 74 PHE A O 1
ATOM 615 N N . GLY A 1 75 ? 3.614 -20.660 -1.557 1.00 97.38 75 GLY A N 1
ATOM 616 C CA . GLY A 1 75 ? 3.876 -20.339 -0.150 1.00 97.38 75 GLY A CA 1
ATOM 617 C C . GLY A 1 75 ? 2.587 -20.164 0.656 1.00 97.38 75 GLY A C 1
ATOM 618 O O . GLY A 1 75 ? 2.454 -20.702 1.755 1.00 97.38 75 GLY A O 1
ATOM 619 N N . SER A 1 76 ? 1.596 -19.482 0.076 1.00 97.06 76 SER A N 1
ATOM 620 C CA . SER A 1 76 ? 0.267 -19.310 0.673 1.00 97.06 76 SER A CA 1
ATOM 621 C C . SER A 1 76 ? -0.484 -20.637 0.828 1.00 97.06 76 SER A C 1
ATOM 623 O O . SER A 1 76 ? -1.011 -20.939 1.904 1.00 97.06 76 SER A O 1
ATOM 625 N N . TRP A 1 77 ? -0.486 -21.467 -0.215 1.00 95.19 77 TRP A N 1
ATOM 626 C CA . TRP A 1 77 ? -1.166 -22.758 -0.234 1.00 95.19 77 TRP A CA 1
ATOM 627 C C . TRP A 1 77 ? -0.689 -23.692 0.882 1.00 95.19 77 TRP A C 1
ATOM 629 O O . TRP A 1 77 ? -1.524 -24.302 1.552 1.00 95.19 77 TRP A O 1
ATOM 639 N N . LEU A 1 78 ? 0.622 -23.745 1.154 1.00 95.06 78 LEU A N 1
ATOM 640 C CA . LEU A 1 78 ? 1.183 -24.561 2.240 1.00 95.06 78 LEU A CA 1
ATOM 641 C C . LEU A 1 78 ? 0.582 -24.217 3.609 1.00 95.06 78 LEU A C 1
ATOM 643 O O . LEU A 1 78 ? 0.296 -25.110 4.404 1.00 95.06 78 LEU A O 1
ATOM 647 N N . VAL A 1 79 ? 0.326 -22.935 3.877 1.00 95.12 79 VAL A N 1
ATOM 648 C CA . VAL A 1 79 ? -0.308 -22.505 5.131 1.00 95.12 79 VAL A CA 1
ATOM 649 C C . VAL A 1 79 ? -1.788 -22.895 5.162 1.00 95.12 79 VAL A C 1
ATOM 651 O O . VAL A 1 79 ? -2.303 -23.309 6.201 1.00 95.12 79 VAL A O 1
ATOM 654 N N . PHE A 1 80 ? -2.482 -22.811 4.024 1.00 91.69 80 PHE A N 1
ATOM 655 C CA . PHE A 1 80 ? -3.883 -23.224 3.919 1.00 91.69 80 PHE A CA 1
ATOM 656 C C . PHE A 1 80 ? -4.095 -24.731 4.118 1.00 91.69 80 PHE A C 1
ATOM 658 O O . PHE A 1 80 ? -5.162 -25.114 4.599 1.00 91.69 80 PHE A O 1
ATOM 665 N N . LEU A 1 81 ? -3.109 -25.578 3.799 1.00 89.56 81 LEU A N 1
ATOM 666 C CA . LEU A 1 81 ? -3.184 -27.023 4.057 1.00 89.56 81 LEU A CA 1
ATOM 667 C C . LEU A 1 81 ? -3.335 -27.337 5.551 1.00 89.56 81 LEU A C 1
ATOM 669 O O . LEU A 1 81 ? -4.122 -28.205 5.915 1.00 89.56 81 LEU A O 1
ATOM 673 N N . GLY A 1 82 ? -2.622 -26.603 6.409 1.00 84.56 82 GLY A N 1
ATOM 674 C CA . GLY A 1 82 ? -2.707 -26.741 7.866 1.00 84.56 82 GLY A CA 1
ATOM 675 C C . GLY A 1 82 ? -3.857 -25.959 8.507 1.00 84.56 82 GLY A C 1
ATOM 676 O O . GLY A 1 82 ? -4.015 -25.990 9.727 1.00 84.56 82 GLY A O 1
ATOM 677 N N . TYR A 1 83 ? -4.650 -25.224 7.721 1.00 86.19 83 TYR A N 1
ATOM 678 C CA . TYR A 1 83 ? -5.696 -24.358 8.252 1.00 86.19 83 TYR A CA 1
ATOM 679 C C . TYR A 1 83 ? -7.045 -25.069 8.369 1.00 86.19 83 TYR A C 1
ATOM 681 O O . TYR A 1 83 ? -7.738 -25.349 7.383 1.00 86.19 83 TYR A O 1
ATOM 689 N N . GLU A 1 84 ? -7.483 -25.253 9.610 1.00 77.94 84 GLU A N 1
ATOM 690 C CA . GLU A 1 84 ? -8.837 -25.690 9.915 1.00 77.94 84 GLU A CA 1
ATOM 691 C C . GLU A 1 84 ? -9.765 -24.499 10.142 1.00 77.94 84 GLU A C 1
ATOM 693 O O . GLU A 1 84 ? -9.581 -23.656 11.027 1.00 77.94 84 GLU A O 1
ATOM 698 N N . ARG A 1 85 ? -10.822 -24.441 9.331 1.00 70.00 85 ARG A N 1
ATOM 699 C CA . ARG A 1 85 ? -11.847 -23.412 9.453 1.00 70.00 85 ARG A CA 1
ATOM 700 C C . ARG A 1 85 ? -12.695 -23.697 10.689 1.00 70.00 85 ARG A C 1
ATOM 702 O O . ARG A 1 85 ? -13.547 -24.578 10.658 1.00 70.00 85 ARG A O 1
ATOM 709 N N . ARG A 1 86 ? -12.509 -22.914 11.751 1.00 66.56 86 ARG A N 1
ATOM 710 C CA . ARG A 1 86 ? -13.419 -22.944 12.903 1.00 66.56 86 ARG A CA 1
ATOM 711 C C . ARG A 1 86 ? -14.764 -22.326 12.522 1.00 66.56 86 ARG A C 1
ATOM 713 O O . ARG A 1 86 ? -14.807 -21.208 12.007 1.00 66.56 86 ARG A O 1
ATOM 720 N N . HIS A 1 87 ? -15.844 -23.062 12.768 1.00 58.72 87 HIS A N 1
ATOM 721 C CA . HIS A 1 87 ? -17.208 -22.553 12.670 1.00 58.72 87 HIS A CA 1
ATOM 722 C C . HIS A 1 87 ? -17.599 -21.957 14.024 1.00 58.72 87 HIS A C 1
ATOM 724 O O . HIS A 1 87 ? -17.442 -22.616 15.048 1.00 58.72 87 HIS A O 1
ATOM 730 N N . ILE A 1 88 ? -18.065 -20.711 14.038 1.00 61.00 88 ILE A N 1
ATOM 731 C CA . ILE A 1 88 ? -18.665 -20.091 15.223 1.00 61.00 88 ILE A CA 1
ATOM 732 C C . ILE A 1 88 ? -20.037 -19.589 14.783 1.00 61.00 88 ILE A C 1
ATOM 734 O O . ILE A 1 88 ? -20.148 -18.875 13.784 1.00 61.00 88 ILE A O 1
ATOM 738 N N . ASP A 1 89 ? -21.065 -20.022 15.509 1.00 51.41 89 ASP A N 1
ATOM 739 C CA . ASP A 1 89 ? -22.461 -19.932 15.075 1.00 51.41 89 ASP A CA 1
ATOM 740 C C . ASP A 1 89 ? -23.062 -18.523 15.216 1.00 51.41 89 ASP A C 1
ATOM 742 O O . ASP A 1 89 ? -23.932 -18.157 14.427 1.00 51.41 89 ASP A O 1
ATOM 746 N N . ASP A 1 90 ? -22.576 -17.695 16.151 1.00 57.88 90 ASP A N 1
ATOM 747 C CA . ASP A 1 90 ? -22.987 -16.290 16.274 1.00 57.88 90 ASP A CA 1
ATOM 748 C C . ASP A 1 90 ? -21.906 -15.422 16.943 1.00 57.88 90 ASP A C 1
ATOM 750 O O . ASP A 1 90 ? -21.486 -15.656 18.076 1.00 57.88 90 ASP A O 1
ATOM 754 N N . TYR A 1 91 ? -21.460 -14.383 16.233 1.00 62.84 91 TYR A N 1
ATOM 755 C CA . TYR A 1 91 ? -20.425 -13.443 16.681 1.00 62.84 91 TYR A CA 1
ATOM 756 C C . TYR A 1 91 ? -20.996 -12.158 17.297 1.00 62.84 91 TYR A C 1
ATOM 758 O O . TYR A 1 91 ? -20.238 -11.335 17.822 1.00 62.84 91 TYR A O 1
ATOM 766 N N . GLY A 1 92 ? -22.314 -11.948 17.209 1.00 60.84 92 GLY A N 1
ATOM 767 C CA . GLY A 1 92 ? -23.004 -10.763 17.720 1.00 60.84 92 GLY A CA 1
ATOM 768 C C . GLY A 1 92 ? -22.720 -10.463 19.200 1.00 60.84 92 GLY A C 1
ATOM 769 O O . GLY A 1 92 ? -22.365 -9.320 19.498 1.00 60.84 92 GLY A O 1
ATOM 770 N N . PRO A 1 93 ? -22.780 -11.456 20.112 1.00 61.91 93 PRO A N 1
ATOM 771 C CA . PRO A 1 93 ? -22.574 -11.242 21.550 1.00 61.91 93 PRO A CA 1
ATOM 772 C C . PRO A 1 93 ? -21.154 -10.804 21.943 1.00 61.91 93 PRO A C 1
ATOM 774 O O . PRO A 1 93 ? -20.963 -10.211 23.001 1.00 61.91 93 PRO A O 1
ATOM 777 N N . LEU A 1 94 ? -20.151 -11.085 21.105 1.00 65.88 94 LEU A N 1
ATOM 778 C CA . LEU A 1 94 ? -18.734 -10.821 21.388 1.00 65.88 94 LEU A CA 1
ATOM 779 C C . LEU A 1 94 ? -18.242 -9.478 20.811 1.00 65.88 94 LEU A C 1
ATOM 781 O O . LEU A 1 94 ? -17.131 -9.028 21.108 1.00 65.88 94 LEU A O 1
ATOM 785 N N . CYS A 1 95 ? -19.044 -8.827 19.965 1.00 72.12 95 CYS A N 1
ATOM 786 C CA . CYS A 1 95 ? -18.685 -7.558 19.338 1.00 72.12 95 CYS A CA 1
ATOM 787 C C . CYS A 1 95 ? -18.938 -6.373 20.280 1.00 72.12 95 CYS A C 1
ATOM 789 O O . CYS A 1 95 ? -20.045 -6.185 20.781 1.00 72.12 95 CYS A O 1
ATOM 791 N N . LYS A 1 96 ? -17.931 -5.509 20.458 1.00 78.81 96 LYS A N 1
ATOM 792 C CA . LYS A 1 96 ? -18.056 -4.277 21.246 1.00 78.81 96 LYS A CA 1
ATOM 793 C C . LYS A 1 96 ? -18.077 -3.048 20.343 1.00 78.81 96 LYS A C 1
ATOM 795 O O . LYS A 1 96 ? -17.446 -3.001 19.285 1.00 78.81 96 LYS A O 1
ATOM 800 N N . LYS A 1 97 ? -18.825 -2.033 20.778 1.00 83.88 97 LYS A N 1
ATOM 801 C CA . LYS A 1 97 ? -18.797 -0.696 20.181 1.00 83.88 97 LYS A 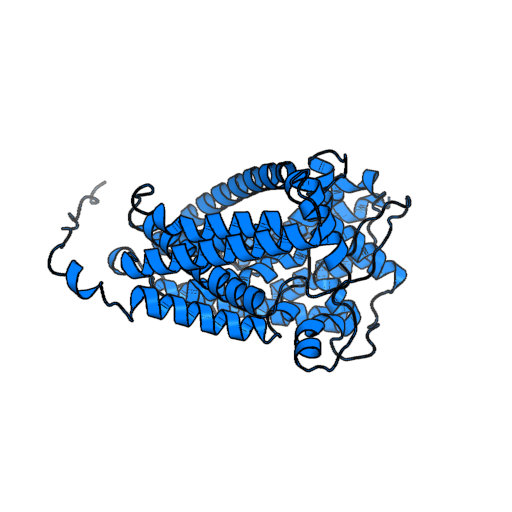CA 1
ATOM 802 C C . LYS A 1 97 ? -17.647 0.098 20.802 1.00 83.88 97 LYS A C 1
ATOM 804 O O . LYS A 1 97 ? -17.555 0.162 22.024 1.00 83.88 97 LYS A O 1
ATOM 809 N N . TYR A 1 98 ? -16.844 0.764 19.978 1.00 86.06 98 TYR A N 1
ATOM 810 C CA . TYR A 1 98 ? -15.796 1.671 20.445 1.00 86.06 98 TYR A CA 1
ATOM 811 C C . TYR A 1 98 ? -16.350 3.082 20.614 1.00 86.06 98 TYR A C 1
ATOM 813 O O . TYR A 1 98 ? -16.816 3.700 19.656 1.00 86.06 98 TYR A O 1
ATOM 821 N N . CYS A 1 99 ? -16.316 3.600 21.836 1.00 84.31 99 CYS A N 1
ATOM 822 C CA . CYS A 1 99 ? -16.791 4.941 22.163 1.00 84.31 99 CYS A CA 1
ATOM 823 C C . CYS A 1 99 ? -15.694 5.684 22.928 1.00 84.31 99 CYS A C 1
ATOM 825 O O . CYS A 1 99 ? -15.801 5.780 24.149 1.00 84.31 99 CYS A O 1
ATOM 827 N N . PRO A 1 100 ? -14.652 6.198 22.248 1.00 86.25 100 PRO A N 1
ATOM 828 C CA . PRO A 1 100 ? -13.645 6.999 22.929 1.00 86.25 100 PRO A CA 1
ATOM 829 C C . PRO A 1 100 ? -14.296 8.196 23.629 1.00 86.25 100 PRO A C 1
ATOM 831 O O . PRO A 1 100 ? -15.288 8.758 23.145 1.00 86.25 100 PRO A O 1
ATOM 834 N N . SER A 1 101 ? -13.723 8.602 24.765 1.00 87.88 101 SER A N 1
ATOM 835 C CA . SER A 1 101 ? -14.171 9.781 25.510 1.00 87.88 101 SER A CA 1
ATOM 836 C C . SER A 1 101 ? -14.289 11.001 24.590 1.00 87.88 101 SER A C 1
ATOM 838 O O . SER A 1 101 ? -13.472 11.213 23.687 1.00 87.88 101 SER A O 1
ATOM 840 N N . LYS A 1 102 ? -15.306 11.841 24.829 1.00 89.00 102 LYS A N 1
ATOM 841 C CA . LYS A 1 102 ? -15.513 13.082 24.065 1.00 89.00 102 LYS A CA 1
ATOM 842 C C . LYS A 1 102 ? -14.300 14.010 24.160 1.00 89.00 102 LYS A C 1
ATOM 844 O O . LYS A 1 102 ? -13.966 14.649 23.169 1.00 89.00 102 LYS A O 1
ATOM 849 N N . VAL A 1 103 ? -13.645 14.051 25.323 1.00 90.44 103 VAL A N 1
ATOM 850 C CA . VAL A 1 103 ? -12.455 14.881 25.560 1.00 90.44 103 VAL A CA 1
ATOM 851 C C . VAL A 1 103 ? -11.276 14.352 24.751 1.00 90.44 103 VAL A C 1
ATOM 853 O O . VAL A 1 103 ? -10.691 15.105 23.984 1.00 90.44 103 VAL A O 1
ATOM 856 N N . VAL A 1 104 ? -10.992 13.048 24.833 1.00 91.62 104 VAL A N 1
ATOM 857 C CA . VAL A 1 104 ? -9.910 12.408 24.060 1.00 91.62 104 VAL A CA 1
ATOM 858 C C . VAL A 1 104 ? -10.141 12.584 22.561 1.00 91.62 104 VAL A C 1
ATOM 860 O O . VAL A 1 104 ? -9.243 12.993 21.836 1.00 91.62 104 VAL A O 1
ATOM 863 N N . THR A 1 105 ? -11.374 12.361 22.102 1.00 92.44 105 THR A N 1
ATOM 864 C CA . THR A 1 105 ? -11.769 12.579 20.705 1.00 92.44 105 THR A CA 1
ATOM 865 C C . THR A 1 105 ? -11.515 14.020 20.265 1.00 92.44 105 THR A C 1
ATOM 867 O O . THR A 1 105 ? -10.963 14.240 19.190 1.00 92.44 105 THR A O 1
ATOM 870 N N . LEU A 1 106 ? -11.894 15.004 21.087 1.00 94.31 106 LEU A N 1
ATOM 871 C CA . LEU A 1 106 ? -11.666 16.417 20.797 1.00 94.31 106 LEU A CA 1
ATOM 872 C C . LEU A 1 106 ? -10.169 16.743 20.735 1.00 94.31 106 LEU A C 1
ATOM 874 O O . LEU A 1 106 ? -9.742 17.378 19.778 1.00 94.31 106 LEU A O 1
ATOM 878 N N . VAL A 1 107 ? -9.373 16.267 21.698 1.00 95.44 107 VAL A N 1
ATOM 879 C CA . VAL A 1 107 ? -7.912 16.458 21.726 1.00 95.44 107 VAL A CA 1
ATOM 880 C C . VAL A 1 107 ? -7.260 15.861 20.480 1.00 95.44 107 VAL A C 1
ATOM 882 O O . VAL A 1 107 ? -6.480 16.542 19.819 1.00 95.44 107 VAL A O 1
ATOM 885 N N . CYS A 1 108 ? -7.627 14.632 20.102 1.00 96.31 108 CYS A N 1
ATOM 886 C CA . CYS A 1 108 ? -7.155 14.003 18.871 1.00 96.31 108 CYS A CA 1
ATOM 887 C C . CYS A 1 108 ? -7.504 14.845 17.636 1.00 96.31 108 CYS A C 1
ATOM 889 O O . CYS A 1 108 ? -6.635 15.080 16.803 1.00 96.31 108 CYS A O 1
ATOM 891 N N . ILE A 1 109 ? -8.744 15.334 17.519 1.00 96.56 109 ILE A N 1
ATOM 892 C CA . ILE A 1 109 ? -9.170 16.169 16.384 1.00 96.56 109 ILE A CA 1
ATOM 893 C C . ILE A 1 109 ? -8.397 17.491 16.344 1.00 96.56 109 ILE A C 1
ATOM 895 O O . ILE A 1 109 ? -7.932 17.878 15.275 1.00 96.56 109 ILE A O 1
ATOM 899 N N . VAL A 1 110 ? -8.226 18.167 17.484 1.00 97.56 110 VAL A N 1
ATOM 900 C CA . VAL A 1 110 ? -7.462 19.423 17.573 1.00 97.56 110 VAL A CA 1
ATOM 901 C C . VAL A 1 110 ? -6.006 19.195 17.175 1.00 97.56 110 VAL A C 1
ATOM 903 O O . VAL A 1 110 ? -5.474 19.957 16.372 1.00 97.56 110 VAL A O 1
ATOM 906 N N . PHE A 1 111 ? -5.384 18.115 17.655 1.00 98.00 111 PHE A N 1
ATOM 907 C CA . PHE A 1 111 ? -4.037 17.727 17.244 1.00 98.00 111 PHE A CA 1
ATOM 908 C C . PHE A 1 111 ? -3.950 17.479 15.730 1.00 98.00 111 PHE A C 1
ATOM 910 O O . PHE A 1 111 ? -3.066 18.013 15.065 1.00 98.00 111 PHE A O 1
ATOM 917 N N . CYS A 1 112 ? -4.890 16.719 15.161 1.00 98.12 112 CYS A N 1
ATOM 918 C CA . CYS A 1 112 ? -4.944 16.451 13.721 1.00 98.12 112 CYS A CA 1
ATOM 919 C C . CYS A 1 112 ? -5.099 17.745 12.907 1.00 98.12 112 CYS A C 1
ATOM 921 O O . CYS A 1 112 ? -4.428 17.925 11.890 1.00 98.12 112 CYS A O 1
ATOM 923 N N . ALA A 1 113 ? -5.955 18.664 13.361 1.00 98.00 113 ALA A N 1
ATOM 924 C CA . ALA A 1 113 ? -6.176 19.951 12.713 1.00 98.00 113 ALA A CA 1
ATOM 925 C C . ALA A 1 113 ? -4.923 20.836 12.776 1.00 98.00 113 ALA A C 1
ATOM 927 O O . ALA A 1 113 ? -4.511 21.375 11.752 1.00 98.00 113 ALA A O 1
ATOM 928 N N . ALA A 1 114 ? -4.271 20.926 13.940 1.00 97.94 114 ALA A N 1
ATOM 929 C CA . ALA A 1 114 ? -3.024 21.667 14.106 1.00 97.94 114 ALA A CA 1
ATOM 930 C C . ALA A 1 114 ? -1.908 21.114 13.203 1.00 97.94 114 ALA A C 1
ATOM 932 O O . ALA A 1 114 ? -1.268 21.881 12.486 1.00 97.94 114 ALA A O 1
ATOM 933 N N . THR A 1 115 ? -1.728 19.789 13.165 1.00 97.56 115 THR A N 1
ATOM 934 C CA . THR A 1 115 ? -0.767 19.126 12.267 1.00 97.56 115 THR A CA 1
ATOM 935 C C . THR A 1 115 ? -1.074 19.420 10.802 1.00 97.56 115 THR A C 1
ATOM 937 O O . THR A 1 115 ? -0.169 19.766 10.049 1.00 97.56 115 THR A O 1
ATOM 940 N N . THR A 1 116 ? -2.347 19.346 10.400 1.00 97.19 116 THR A N 1
ATOM 941 C CA . THR A 1 116 ? -2.776 19.644 9.024 1.00 97.19 116 THR A CA 1
ATOM 942 C C . THR A 1 116 ? -2.450 21.089 8.645 1.00 97.19 116 THR A C 1
ATOM 944 O O . THR A 1 116 ? -1.875 21.329 7.588 1.00 97.19 116 THR A O 1
ATOM 947 N N . LEU A 1 117 ? -2.759 22.055 9.516 1.00 96.50 117 LEU A N 1
ATOM 948 C CA . LEU A 1 117 ? -2.477 23.473 9.273 1.00 96.50 117 LEU A CA 1
ATOM 949 C C . LEU A 1 117 ? -0.974 23.759 9.184 1.00 96.50 117 LEU A C 1
ATOM 951 O O . LEU A 1 117 ? -0.547 24.480 8.285 1.00 96.50 117 LEU A O 1
ATOM 955 N N . LEU A 1 118 ? -0.166 23.179 10.078 1.00 96.06 118 LEU A N 1
ATOM 956 C CA . LEU A 1 118 ? 1.293 23.315 10.041 1.00 96.06 118 LEU A CA 1
ATOM 957 C C . LEU A 1 118 ? 1.887 22.701 8.771 1.00 96.06 118 LEU A C 1
ATOM 959 O O . LEU A 1 118 ? 2.722 23.329 8.123 1.00 96.06 118 LEU A O 1
ATOM 963 N N . PHE A 1 119 ? 1.425 21.509 8.388 1.00 94.88 119 PHE A N 1
ATOM 964 C CA . PHE A 1 119 ? 1.863 20.841 7.168 1.00 94.88 119 PHE A CA 1
ATOM 965 C C . PHE A 1 119 ? 1.549 21.689 5.931 1.00 94.88 119 PHE A C 1
ATOM 967 O O . PHE A 1 119 ? 2.442 21.959 5.132 1.00 94.88 119 PHE A O 1
ATOM 974 N N . ILE A 1 120 ? 0.304 22.166 5.806 1.00 93.12 120 ILE A N 1
ATOM 975 C CA . ILE A 1 120 ? -0.132 23.011 4.685 1.00 93.12 120 ILE A CA 1
ATOM 976 C C . ILE A 1 120 ? 0.654 24.320 4.653 1.00 93.12 120 ILE A C 1
ATOM 978 O O . ILE A 1 120 ? 1.114 24.723 3.590 1.00 93.12 120 ILE A O 1
ATOM 982 N N . ARG A 1 121 ? 0.868 24.970 5.804 1.00 93.00 121 ARG A N 1
ATOM 983 C CA . ARG A 1 121 ? 1.690 26.184 5.881 1.00 93.00 121 ARG A CA 1
ATOM 984 C C . ARG A 1 121 ? 3.081 25.951 5.290 1.00 93.00 121 ARG A C 1
ATOM 986 O O . ARG A 1 121 ? 3.548 26.789 4.527 1.00 93.00 121 ARG A O 1
ATOM 993 N N . ASN A 1 122 ? 3.725 24.833 5.621 1.00 91.75 122 ASN A N 1
ATOM 994 C CA . ASN A 1 122 ? 5.052 24.513 5.098 1.00 91.75 122 ASN A CA 1
ATOM 995 C C . ASN A 1 122 ? 5.016 24.192 3.600 1.00 91.75 122 ASN A C 1
ATOM 997 O O . ASN A 1 122 ? 5.893 24.639 2.873 1.00 91.75 122 ASN A O 1
ATOM 1001 N N . VAL A 1 123 ? 3.984 23.490 3.122 1.00 90.75 123 VAL A N 1
ATOM 1002 C CA . VAL A 1 123 ? 3.780 23.251 1.682 1.00 90.75 123 VAL A CA 1
ATOM 1003 C C . VAL A 1 123 ? 3.686 24.578 0.916 1.00 90.75 123 VAL A C 1
ATOM 1005 O O . VAL A 1 123 ? 4.361 24.755 -0.093 1.00 90.75 123 VAL A O 1
ATOM 1008 N N . ILE A 1 124 ? 2.899 25.533 1.420 1.00 90.62 124 ILE A N 1
ATOM 1009 C CA . ILE A 1 124 ? 2.747 26.863 0.809 1.00 90.62 124 ILE A CA 1
ATOM 1010 C C . ILE A 1 124 ? 4.046 27.676 0.908 1.00 90.62 124 ILE A C 1
ATOM 1012 O O . ILE A 1 124 ? 4.380 28.429 -0.001 1.00 90.62 124 ILE A O 1
ATOM 1016 N N . ALA A 1 125 ? 4.800 27.527 1.999 1.00 89.12 125 ALA A N 1
ATOM 1017 C CA . ALA A 1 125 ? 6.093 28.188 2.147 1.00 89.12 125 ALA A CA 1
ATOM 1018 C C . ALA A 1 125 ? 7.110 27.693 1.105 1.00 89.12 125 ALA A C 1
ATOM 1020 O O . ALA A 1 125 ? 7.845 28.508 0.558 1.00 89.12 125 ALA A O 1
ATOM 1021 N N . VAL A 1 126 ? 7.107 26.392 0.792 1.00 86.75 126 VAL A N 1
ATOM 1022 C CA . VAL A 1 126 ? 7.940 25.810 -0.275 1.00 86.75 126 VAL A CA 1
ATOM 1023 C C . VAL A 1 126 ? 7.526 26.336 -1.649 1.00 86.75 126 VAL A C 1
ATOM 1025 O O . VAL A 1 126 ? 8.388 26.640 -2.464 1.00 86.75 126 VAL A O 1
ATOM 1028 N N . SER A 1 127 ? 6.225 26.503 -1.913 1.00 83.31 127 SER A N 1
ATOM 1029 C CA . SER A 1 127 ? 5.773 27.047 -3.200 1.00 83.31 127 SER A CA 1
ATOM 1030 C C . SER A 1 127 ? 6.034 28.549 -3.365 1.00 83.31 127 SER A C 1
ATOM 1032 O O . SER A 1 127 ? 5.918 29.062 -4.474 1.00 83.31 127 SER A O 1
ATOM 1034 N N . GLY A 1 128 ? 6.336 29.276 -2.282 1.00 79.56 128 GLY A N 1
ATOM 1035 C CA . GLY A 1 128 ? 6.614 30.718 -2.263 1.00 79.56 128 GLY A CA 1
ATOM 1036 C C . GLY A 1 128 ? 5.397 31.616 -2.528 1.00 79.56 128 GLY A C 1
ATOM 1037 O O . GLY A 1 128 ? 5.316 32.728 -2.008 1.00 79.56 128 GLY A O 1
ATOM 1038 N N . THR A 1 129 ? 4.420 31.159 -3.311 1.00 75.19 129 THR A N 1
ATOM 1039 C CA . THR A 1 129 ? 3.167 31.871 -3.599 1.00 75.19 129 THR A CA 1
ATOM 1040 C C . THR A 1 129 ? 2.000 30.886 -3.693 1.00 75.19 129 THR A C 1
ATOM 1042 O O . THR A 1 129 ? 2.173 29.741 -4.113 1.00 75.19 129 THR A O 1
ATOM 1045 N N . PHE A 1 130 ? 0.799 31.323 -3.298 1.00 77.94 130 PHE A N 1
ATOM 1046 C CA . PHE A 1 130 ? -0.438 30.543 -3.420 1.00 77.94 130 PHE A CA 1
ATOM 1047 C C . PHE A 1 130 ? -1.315 31.123 -4.536 1.00 77.94 130 PHE A C 1
ATOM 1049 O O . PHE A 1 130 ? -2.186 31.953 -4.284 1.00 77.94 130 PHE A O 1
ATOM 1056 N N . THR A 1 131 ? -1.058 30.719 -5.780 1.00 78.19 131 THR A N 1
ATOM 1057 C CA . THR A 1 131 ? -1.878 31.091 -6.946 1.00 78.19 131 THR A CA 1
ATOM 1058 C C . THR A 1 131 ? -3.031 30.111 -7.122 1.00 78.19 131 THR A C 1
ATOM 1060 O O . THR A 1 131 ? -4.200 30.486 -7.044 1.00 78.19 131 THR A O 1
ATOM 1063 N N . THR A 1 132 ? -2.707 28.831 -7.301 1.00 85.00 132 THR A N 1
ATOM 1064 C CA . THR A 1 132 ? -3.669 27.736 -7.410 1.00 85.00 132 THR A CA 1
ATOM 1065 C C . THR A 1 132 ? -3.198 26.522 -6.615 1.00 85.00 132 THR A C 1
ATOM 1067 O O . THR A 1 132 ? -2.010 26.351 -6.340 1.00 85.00 132 THR A O 1
ATOM 1070 N N . MET A 1 133 ? -4.138 25.636 -6.273 1.00 83.75 133 MET A N 1
ATOM 1071 C CA . MET A 1 133 ? -3.821 24.367 -5.611 1.00 83.75 133 MET A CA 1
ATOM 1072 C C . MET A 1 133 ? -2.862 23.502 -6.447 1.00 83.75 133 MET A C 1
ATOM 1074 O O . MET A 1 133 ? -1.971 22.848 -5.904 1.00 83.75 133 MET A O 1
ATOM 1078 N N . THR A 1 134 ? -3.029 23.521 -7.771 1.00 85.25 134 THR A N 1
ATOM 1079 C CA . THR A 1 134 ? -2.191 22.779 -8.716 1.00 85.25 134 THR A CA 1
ATOM 1080 C C . THR A 1 134 ? -0.741 23.249 -8.662 1.00 85.25 134 THR A C 1
ATOM 1082 O O . THR A 1 134 ? 0.1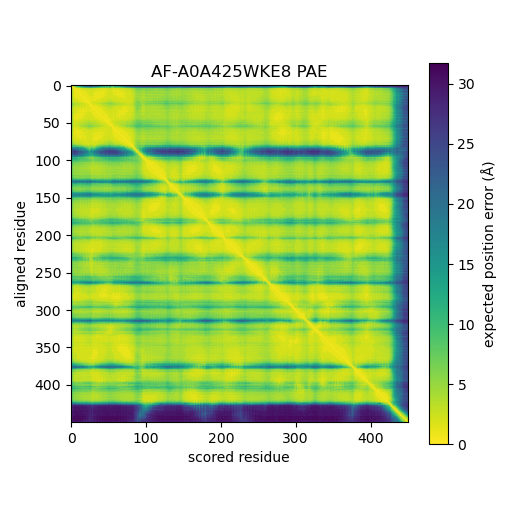56 22.418 -8.570 1.00 85.25 134 THR A O 1
ATOM 1085 N N . ASP A 1 135 ? -0.507 24.563 -8.668 1.00 85.25 135 ASP A N 1
ATOM 1086 C CA . ASP A 1 135 ? 0.849 25.130 -8.686 1.00 85.25 135 ASP A CA 1
ATOM 1087 C C . ASP A 1 135 ? 1.591 24.825 -7.384 1.00 85.25 135 ASP A C 1
ATOM 1089 O O . ASP A 1 135 ? 2.742 24.395 -7.394 1.00 85.25 135 ASP A O 1
ATOM 1093 N N . VAL A 1 136 ? 0.893 24.973 -6.256 1.00 88.00 136 VAL A N 1
ATOM 1094 C CA . VAL A 1 136 ? 1.439 24.733 -4.915 1.00 88.00 136 VAL A CA 1
ATOM 1095 C C . VAL A 1 136 ? 1.858 23.274 -4.750 1.00 88.00 136 VAL A C 1
ATOM 1097 O O . VAL A 1 136 ? 2.970 22.981 -4.314 1.00 88.00 136 VAL A O 1
ATOM 1100 N N . THR A 1 137 ? 0.983 22.345 -5.136 1.00 86.44 137 THR A N 1
ATOM 1101 C CA . THR A 1 137 ? 1.265 20.906 -5.043 1.00 86.44 137 THR A CA 1
ATOM 1102 C C . THR A 1 137 ? 2.299 20.446 -6.069 1.00 86.44 137 THR A C 1
ATOM 1104 O O . THR A 1 137 ? 3.106 19.566 -5.767 1.00 86.44 137 THR A O 1
ATOM 1107 N N . TYR A 1 138 ? 2.329 21.053 -7.260 1.00 87.12 138 TYR A N 1
ATOM 1108 C CA . TYR A 1 138 ? 3.359 20.798 -8.265 1.00 87.12 138 TYR A CA 1
ATOM 1109 C C . TYR A 1 138 ? 4.745 21.242 -7.786 1.00 87.12 138 TYR A C 1
ATOM 1111 O O . TYR A 1 138 ? 5.688 20.454 -7.880 1.00 87.12 138 TYR A O 1
ATOM 1119 N N . ALA A 1 139 ? 4.860 22.458 -7.244 1.00 86.94 139 ALA A N 1
ATOM 1120 C CA . ALA A 1 139 ? 6.106 22.986 -6.696 1.00 86.94 139 ALA A CA 1
ATOM 1121 C C . ALA A 1 139 ? 6.610 22.097 -5.556 1.00 86.94 139 ALA A C 1
ATOM 1123 O O . ALA A 1 139 ? 7.717 21.573 -5.625 1.00 86.94 139 ALA A O 1
ATOM 1124 N N . TYR A 1 140 ? 5.748 21.806 -4.576 1.00 87.81 140 TYR A N 1
ATOM 1125 C CA . TYR A 1 140 ? 6.092 20.945 -3.446 1.00 87.81 140 TYR A CA 1
ATOM 1126 C C . TYR A 1 140 ? 6.587 19.556 -3.877 1.00 87.81 140 TYR A C 1
ATOM 1128 O O . TYR A 1 140 ? 7.582 19.053 -3.365 1.00 87.81 140 TYR A O 1
ATOM 1136 N N . ARG A 1 141 ? 5.926 18.935 -4.860 1.00 84.62 141 ARG A N 1
ATOM 1137 C CA . ARG A 1 141 ? 6.345 17.636 -5.405 1.00 84.62 141 ARG A CA 1
ATOM 1138 C C . ARG A 1 141 ? 7.699 17.705 -6.112 1.00 84.62 141 ARG A C 1
ATOM 1140 O O . ARG A 1 141 ? 8.439 16.730 -6.072 1.00 84.62 141 ARG A O 1
ATOM 1147 N N . THR A 1 142 ? 7.965 18.796 -6.822 1.00 85.06 142 THR A N 1
ATOM 1148 C CA . THR A 1 142 ? 9.180 18.955 -7.631 1.00 85.06 142 THR A CA 1
ATOM 1149 C C . THR A 1 142 ? 10.388 19.206 -6.736 1.00 85.06 142 THR A C 1
ATOM 1151 O O . THR A 1 142 ? 11.391 18.525 -6.889 1.00 85.06 142 THR A O 1
ATOM 1154 N N . GLU A 1 143 ? 10.249 20.075 -5.734 1.00 84.25 143 GLU A N 1
ATOM 1155 C CA . GLU A 1 143 ? 11.301 20.343 -4.743 1.00 84.25 143 GLU A CA 1
ATOM 1156 C C . GLU A 1 143 ? 11.642 19.104 -3.903 1.00 84.25 143 GLU A C 1
ATOM 1158 O O . GLU A 1 143 ? 12.795 18.877 -3.549 1.00 84.25 143 GLU A O 1
ATOM 1163 N N . GLY A 1 144 ? 10.638 18.276 -3.599 1.00 77.56 144 GLY A N 1
ATOM 1164 C CA . GLY A 1 144 ? 10.792 17.062 -2.793 1.00 77.56 144 GLY A CA 1
ATOM 1165 C C . GLY A 1 144 ? 11.243 15.839 -3.586 1.00 77.56 144 GLY A C 1
ATOM 1166 O O . GLY A 1 144 ? 11.355 14.758 -3.010 1.00 77.56 144 GLY A O 1
ATOM 1167 N N . TYR A 1 145 ? 11.441 15.979 -4.900 1.00 73.94 145 TYR A N 1
ATOM 1168 C CA . TYR A 1 145 ? 11.682 14.849 -5.792 1.00 73.94 145 TYR A CA 1
ATOM 1169 C C . TYR A 1 145 ? 13.017 14.148 -5.509 1.00 73.94 145 TYR A C 1
ATOM 1171 O O . TYR A 1 145 ? 13.077 12.925 -5.527 1.00 73.94 145 TYR A O 1
ATOM 1179 N N . ASP A 1 146 ? 14.058 14.902 -5.160 1.00 65.50 146 ASP A N 1
ATOM 1180 C CA . ASP A 1 146 ? 15.395 14.356 -4.886 1.00 65.50 146 ASP A CA 1
ATOM 1181 C C . ASP A 1 146 ? 15.536 13.804 -3.452 1.00 65.50 146 ASP A C 1
ATOM 1183 O O . ASP A 1 146 ? 16.634 13.692 -2.913 1.00 65.50 146 ASP A O 1
ATOM 1187 N N . GLY A 1 147 ? 14.417 13.488 -2.789 1.00 62.47 147 GLY A N 1
ATOM 1188 C CA . GLY A 1 147 ? 14.407 12.980 -1.414 1.00 62.47 147 GLY A CA 1
ATOM 1189 C C . GLY A 1 147 ? 14.708 14.043 -0.352 1.00 62.47 147 GLY A C 1
ATOM 1190 O O . GLY A 1 147 ? 14.943 13.708 0.812 1.00 62.47 147 GLY A O 1
ATOM 1191 N N . THR A 1 148 ? 14.682 15.327 -0.719 1.00 71.81 148 THR A N 1
ATOM 1192 C CA . THR A 1 148 ? 14.880 16.431 0.224 1.00 71.81 148 THR A CA 1
ATOM 1193 C C . THR A 1 148 ? 13.778 16.422 1.288 1.00 71.81 148 THR A C 1
ATOM 1195 O O . THR A 1 148 ? 12.577 16.328 1.009 1.00 71.81 148 THR A O 1
ATOM 1198 N N . GLN A 1 149 ? 14.171 16.518 2.561 1.00 73.81 149 GLN A N 1
ATOM 1199 C CA . GLN A 1 149 ? 13.198 16.649 3.643 1.00 73.81 149 GLN A CA 1
ATOM 1200 C C . GLN A 1 149 ? 12.605 18.060 3.640 1.00 73.81 149 GLN A C 1
ATOM 1202 O O . GLN A 1 149 ? 13.127 18.974 4.270 1.00 73.81 149 GLN A O 1
ATOM 1207 N N . LEU A 1 150 ? 11.477 18.222 2.949 1.00 83.06 150 LEU A N 1
ATOM 1208 C CA . LEU A 1 150 ? 10.768 19.504 2.867 1.00 83.06 150 LEU A CA 1
ATOM 1209 C C . LEU A 1 150 ? 10.033 19.885 4.155 1.00 83.06 150 LEU A C 1
ATOM 1211 O O . LEU A 1 150 ? 9.727 21.053 4.387 1.00 83.06 150 LEU A O 1
ATOM 1215 N N . GLN A 1 151 ? 9.684 18.895 4.977 1.00 88.44 151 GLN A N 1
ATOM 1216 C CA . GLN A 1 151 ? 9.000 19.127 6.244 1.00 88.44 151 GLN A CA 1
ATOM 1217 C C . GLN A 1 151 ? 10.003 19.116 7.396 1.00 88.44 151 GLN A C 1
ATOM 1219 O O . GLN A 1 151 ? 10.833 18.206 7.469 1.00 88.44 151 GLN A O 1
ATOM 1224 N N . PRO A 1 152 ? 9.882 20.048 8.357 1.00 91.19 152 PRO A N 1
ATOM 1225 C CA . PRO A 1 152 ? 10.652 19.990 9.586 1.00 91.19 152 PRO A CA 1
ATOM 1226 C C . PRO A 1 152 ? 10.442 18.663 10.320 1.00 91.19 152 PRO A C 1
ATOM 1228 O O . PRO A 1 152 ? 9.330 18.129 10.362 1.00 91.19 152 PRO A O 1
ATOM 1231 N N . PHE A 1 153 ? 11.492 18.181 10.988 1.00 90.62 153 PHE A N 1
ATOM 1232 C CA . PHE A 1 153 ? 11.473 16.913 11.720 1.00 90.62 153 PHE A CA 1
ATOM 1233 C C . PHE A 1 153 ? 10.258 16.765 12.653 1.00 90.62 153 PHE A C 1
ATOM 1235 O O . PHE A 1 153 ? 9.603 15.723 12.656 1.00 90.62 153 PHE A O 1
ATOM 1242 N N . TYR A 1 154 ? 9.912 17.816 13.405 1.00 93.75 154 TYR A N 1
ATOM 1243 C CA . TYR A 1 154 ? 8.775 17.784 14.329 1.00 93.75 154 TYR A CA 1
ATOM 1244 C C . TYR A 1 154 ? 7.435 17.589 13.604 1.00 93.75 154 TYR A C 1
ATOM 1246 O O . TYR A 1 154 ? 6.600 16.824 14.082 1.00 93.75 154 TYR A O 1
ATOM 1254 N N . VAL A 1 155 ? 7.243 18.198 12.425 1.00 94.56 155 VAL A N 1
ATOM 1255 C CA . VAL A 1 155 ? 6.030 18.004 11.611 1.00 94.56 155 VAL A CA 1
ATOM 1256 C C . VAL A 1 155 ? 5.962 16.567 11.113 1.00 94.56 155 VAL A C 1
ATOM 1258 O O . VAL A 1 155 ? 4.910 15.945 11.217 1.00 94.56 155 VAL A O 1
ATOM 1261 N N . ASN A 1 156 ? 7.083 15.995 10.667 1.00 91.81 156 ASN A N 1
ATOM 1262 C CA . ASN A 1 156 ? 7.132 14.592 10.254 1.00 91.81 156 ASN A CA 1
ATOM 1263 C C . ASN A 1 156 ? 6.744 13.634 11.391 1.00 91.81 156 ASN A C 1
ATOM 1265 O O . ASN A 1 156 ? 5.974 12.700 11.162 1.00 91.81 156 ASN A O 1
ATOM 1269 N N . GLN A 1 157 ? 7.194 13.873 12.629 1.00 94.19 157 GLN A N 1
ATOM 1270 C CA . GLN A 1 157 ? 6.755 13.051 13.766 1.00 94.19 157 GLN A CA 1
ATOM 1271 C C . GLN A 1 157 ? 5.272 13.273 14.102 1.00 94.19 157 GLN A C 1
ATOM 1273 O O . GLN A 1 157 ? 4.550 12.307 14.357 1.00 94.19 157 GLN A O 1
ATOM 1278 N N . MET A 1 158 ? 4.781 14.517 14.035 1.00 96.50 158 MET A N 1
ATOM 1279 C CA . MET A 1 158 ? 3.356 14.818 14.221 1.00 96.50 158 MET A CA 1
ATOM 1280 C C . MET A 1 158 ? 2.482 14.102 13.183 1.00 96.50 158 MET A C 1
ATOM 1282 O O . MET A 1 158 ? 1.431 13.566 13.534 1.00 96.50 158 MET A O 1
ATOM 1286 N N . VAL A 1 159 ? 2.934 14.021 11.928 1.00 95.56 159 VAL A N 1
ATOM 1287 C CA . VAL A 1 159 ? 2.256 13.290 10.847 1.00 95.56 159 VAL A CA 1
ATOM 1288 C C . VAL A 1 159 ? 2.153 11.793 11.153 1.00 95.56 159 VAL A C 1
ATOM 1290 O O . VAL A 1 159 ? 1.104 11.205 10.895 1.00 95.56 159 VAL A O 1
ATOM 1293 N N . LYS A 1 160 ? 3.174 11.163 11.750 1.00 95.31 160 LYS A N 1
ATOM 1294 C CA . LYS A 1 160 ? 3.100 9.743 12.152 1.00 95.31 160 LYS A CA 1
ATOM 1295 C C . LYS A 1 160 ? 2.028 9.509 13.217 1.00 95.31 160 LYS A C 1
ATOM 1297 O O . LYS A 1 160 ? 1.189 8.620 13.068 1.00 95.31 160 LYS A O 1
ATOM 1302 N N . VAL A 1 161 ? 1.996 10.352 14.254 1.00 97.06 161 VAL A N 1
ATOM 1303 C CA . VAL A 1 161 ? 0.955 10.302 15.299 1.00 97.06 161 VAL A CA 1
ATOM 1304 C C . VAL A 1 161 ? -0.426 10.554 14.693 1.00 97.06 161 VAL A C 1
ATOM 1306 O O . VAL A 1 161 ? -1.386 9.855 15.010 1.00 97.06 161 VAL A O 1
ATOM 1309 N N . PHE A 1 162 ? -0.530 11.509 13.769 1.00 97.56 162 PHE A N 1
ATOM 1310 C CA . PHE A 1 162 ? -1.768 11.805 13.061 1.00 97.56 162 PHE A CA 1
ATOM 1311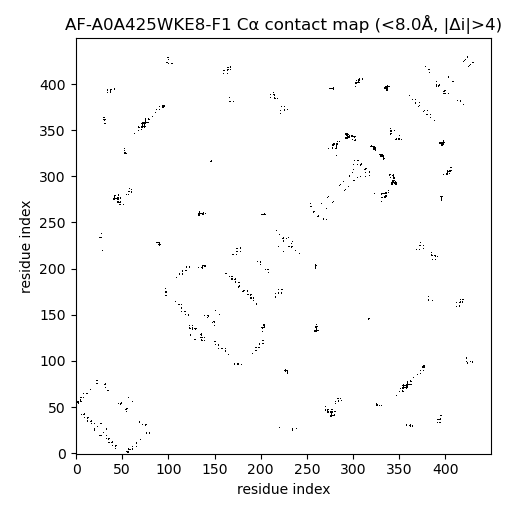 C C . PHE A 1 162 ? -2.254 10.598 12.242 1.00 97.56 162 PHE A C 1
ATOM 1313 O O . PHE A 1 162 ? -3.407 10.187 12.393 1.00 97.56 162 PHE A O 1
ATOM 1320 N N . LYS A 1 163 ? -1.382 9.961 11.448 1.00 96.19 163 LYS A N 1
ATOM 1321 C C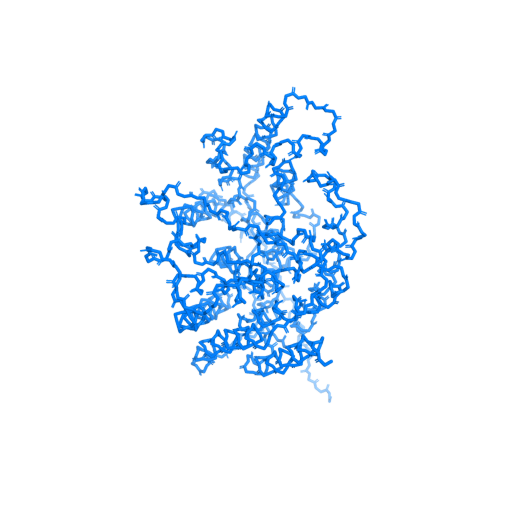A . LYS A 1 163 ? -1.712 8.714 10.740 1.00 96.19 163 LYS A CA 1
ATOM 1322 C C . LYS A 1 163 ? -2.243 7.665 11.722 1.00 96.19 163 LYS A C 1
ATOM 1324 O O . LYS A 1 163 ? -3.316 7.112 11.485 1.00 96.19 163 LYS A O 1
ATOM 1329 N N . ALA A 1 164 ? -1.564 7.446 12.850 1.00 96.69 164 ALA A N 1
ATOM 1330 C CA . ALA A 1 164 ? -2.008 6.494 13.868 1.00 96.69 164 ALA A CA 1
ATOM 1331 C C . ALA A 1 164 ? -3.424 6.789 14.394 1.00 96.69 164 ALA A C 1
ATOM 1333 O O . ALA A 1 164 ? -4.276 5.899 14.395 1.00 96.69 164 ALA A O 1
ATOM 1334 N N . ILE A 1 165 ? -3.707 8.048 14.747 1.00 97.12 165 ILE A N 1
ATOM 1335 C CA . ILE A 1 165 ? -5.045 8.502 15.156 1.00 97.12 165 ILE A CA 1
ATOM 1336 C C . ILE A 1 165 ? -6.075 8.224 14.058 1.00 97.12 165 ILE A C 1
ATOM 1338 O O . ILE A 1 165 ? -7.117 7.629 14.329 1.00 97.12 165 ILE A O 1
ATOM 1342 N N . ALA A 1 166 ? -5.797 8.622 12.818 1.00 97.44 166 ALA A N 1
ATOM 1343 C CA . ALA A 1 166 ? -6.736 8.485 11.714 1.00 97.44 166 ALA A CA 1
ATOM 1344 C C . ALA A 1 166 ? -7.082 7.020 11.406 1.00 97.44 166 ALA A C 1
ATOM 1346 O O . ALA A 1 166 ? -8.264 6.691 11.294 1.00 97.44 166 ALA A O 1
ATOM 1347 N N . TYR A 1 167 ? -6.091 6.129 11.323 1.00 96.81 167 TYR A N 1
ATOM 1348 C CA . TYR A 1 167 ? -6.323 4.710 11.035 1.00 96.81 167 TYR A CA 1
ATOM 1349 C C . TYR A 1 167 ? -7.076 3.998 12.171 1.00 96.81 167 TYR A C 1
ATOM 1351 O O . TYR A 1 167 ? -8.012 3.237 11.898 1.00 96.81 167 TYR A O 1
ATOM 1359 N N . VAL A 1 168 ? -6.756 4.289 13.438 1.00 95.38 168 VAL A N 1
ATOM 1360 C CA . VAL A 1 168 ? -7.490 3.743 14.595 1.00 95.38 168 VAL A CA 1
ATOM 1361 C C . VAL A 1 168 ? -8.942 4.241 14.611 1.00 95.38 168 VAL A C 1
ATOM 1363 O O . VAL A 1 168 ? -9.875 3.451 14.764 1.00 95.38 168 VAL A O 1
ATOM 1366 N N . PHE A 1 169 ? -9.171 5.533 14.368 1.00 95.44 169 PHE A N 1
ATOM 1367 C CA . PHE A 1 169 ? -10.521 6.100 14.318 1.00 95.44 169 PHE A CA 1
ATOM 1368 C C . PHE A 1 169 ? -11.339 5.582 13.123 1.00 95.44 169 PHE A C 1
ATOM 1370 O O . PHE A 1 169 ? -12.540 5.338 13.269 1.00 95.44 169 PHE A O 1
ATOM 1377 N N . LEU A 1 170 ? -10.706 5.338 11.968 1.00 95.81 170 LEU A N 1
ATOM 1378 C CA . LEU A 1 170 ? -11.335 4.652 10.832 1.00 95.81 170 LEU A CA 1
ATOM 1379 C C . LEU A 1 170 ? -11.778 3.240 11.208 1.00 95.81 170 LEU A C 1
ATOM 1381 O O . LEU A 1 170 ? -12.899 2.845 10.881 1.00 95.81 170 LEU A O 1
ATOM 1385 N N . PHE A 1 171 ? -10.937 2.497 11.929 1.00 94.06 171 PHE A N 1
ATOM 1386 C CA . PHE A 1 171 ? -11.311 1.183 12.440 1.00 94.06 171 PHE A CA 1
ATOM 1387 C C . PHE A 1 171 ? -12.528 1.271 13.372 1.00 94.06 171 PHE A C 1
ATOM 1389 O O . PHE A 1 171 ? -13.497 0.537 13.168 1.00 94.06 171 PHE A O 1
ATOM 1396 N N . TYR A 1 172 ? -12.550 2.218 14.318 1.00 92.88 172 TYR A N 1
ATOM 1397 C CA . TYR A 1 172 ? -13.710 2.442 15.191 1.00 92.88 172 TYR A CA 1
ATOM 1398 C C . TYR A 1 172 ? -14.973 2.774 14.405 1.00 92.88 172 TYR A C 1
ATOM 1400 O O . TYR A 1 172 ? -16.037 2.217 14.681 1.00 92.88 172 TYR A O 1
ATOM 1408 N N . PHE A 1 173 ? -14.864 3.651 13.407 1.00 94.19 173 PHE A N 1
ATOM 1409 C CA . PHE A 1 173 ? -15.979 4.009 12.544 1.00 94.19 173 PHE A CA 1
ATOM 1410 C C . PHE A 1 173 ? -16.548 2.780 11.828 1.00 94.19 173 PHE A C 1
ATOM 1412 O O . PHE A 1 173 ? -17.742 2.502 11.960 1.00 94.19 173 PHE A O 1
ATOM 1419 N N . VAL A 1 174 ? -15.705 2.019 11.120 1.00 92.75 174 VAL A N 1
ATOM 1420 C CA . VAL A 1 174 ? -16.141 0.837 10.363 1.00 92.75 174 VAL A CA 1
ATOM 1421 C C . VAL A 1 174 ? -16.745 -0.205 11.302 1.00 92.75 174 VAL A C 1
ATOM 1423 O O . VAL A 1 174 ? -17.874 -0.643 11.078 1.00 92.75 174 VAL A O 1
ATOM 1426 N N . ASN A 1 175 ? -16.051 -0.541 12.393 1.00 89.94 175 ASN A N 1
ATOM 1427 C CA . ASN A 1 175 ? -16.532 -1.486 13.398 1.00 89.94 175 ASN A CA 1
ATOM 1428 C C . ASN A 1 175 ? -17.918 -1.089 13.925 1.00 89.94 175 ASN A C 1
ATOM 1430 O O . ASN A 1 175 ? -18.856 -1.890 13.916 1.00 89.94 175 ASN A O 1
ATOM 1434 N N . ASN A 1 176 ? -18.073 0.169 14.339 1.00 90.31 176 ASN A N 1
ATOM 1435 C CA . ASN A 1 176 ? -19.315 0.650 14.922 1.00 90.31 176 ASN A CA 1
ATOM 1436 C C . ASN A 1 176 ? -20.453 0.703 13.908 1.00 90.31 176 ASN A C 1
ATOM 1438 O O . ASN A 1 176 ? -21.584 0.389 14.269 1.00 90.31 176 ASN A O 1
ATOM 1442 N N . VAL A 1 177 ? -20.200 1.105 12.663 1.00 90.56 177 VAL A N 1
ATOM 1443 C CA . VAL A 1 177 ? -21.234 1.148 11.620 1.00 90.56 177 VAL A CA 1
ATOM 1444 C C . VAL A 1 177 ? -21.674 -0.264 11.244 1.00 90.56 177 VAL A C 1
ATOM 1446 O O . VAL A 1 177 ? -22.876 -0.519 11.157 1.00 90.56 177 VAL A O 1
ATOM 1449 N N . VAL A 1 178 ? -20.734 -1.201 11.089 1.00 86.62 178 VAL A N 1
ATOM 1450 C CA . VAL A 1 178 ? -21.048 -2.604 10.786 1.00 86.62 178 VAL A CA 1
ATOM 1451 C C . VAL A 1 178 ? -21.848 -3.243 11.919 1.00 86.62 178 VAL A C 1
ATOM 1453 O O . VAL A 1 178 ? -22.820 -3.944 11.633 1.00 86.62 178 VAL A O 1
ATOM 1456 N N . TYR A 1 179 ? -21.496 -2.967 13.177 1.00 83.31 179 TYR A N 1
ATOM 1457 C CA . TYR A 1 179 ? -22.169 -3.528 14.347 1.00 83.31 179 TYR A CA 1
ATOM 1458 C C . TYR A 1 179 ? -23.518 -2.855 14.642 1.00 83.31 179 TYR A C 1
ATOM 1460 O O . TYR A 1 179 ? -24.558 -3.504 14.656 1.00 83.31 179 TYR A O 1
ATOM 1468 N N . THR A 1 180 ? -23.530 -1.532 14.825 1.00 83.12 180 THR A N 1
ATOM 1469 C CA . THR A 1 180 ? -24.729 -0.786 15.254 1.00 83.12 180 THR A CA 1
ATOM 1470 C C . THR A 1 180 ? -25.703 -0.471 14.122 1.00 83.12 180 THR A C 1
ATOM 1472 O O . THR A 1 180 ? -26.813 -0.020 14.396 1.00 83.12 180 THR A O 1
ATOM 1475 N N . LYS A 1 181 ? -25.281 -0.624 12.857 1.00 83.69 181 LYS A N 1
ATOM 1476 C CA . LYS A 1 181 ? -26.012 -0.194 11.649 1.00 83.69 181 LYS A CA 1
ATOM 1477 C C . LYS A 1 181 ? -26.368 1.302 11.624 1.00 83.69 181 LYS A C 1
ATOM 1479 O O . LYS A 1 181 ? -27.210 1.726 10.838 1.00 83.69 181 LYS A O 1
ATOM 1484 N N . LYS A 1 182 ? -25.723 2.129 12.459 1.00 86.25 182 LYS A N 1
ATOM 1485 C CA . LYS A 1 182 ? -25.975 3.576 12.561 1.00 86.25 182 LYS A CA 1
ATOM 1486 C C . LYS A 1 182 ? -24.811 4.377 11.988 1.00 86.25 182 LYS A C 1
ATOM 1488 O O . LYS A 1 182 ? -23.755 4.473 12.605 1.00 86.25 182 LYS A O 1
ATOM 1493 N N . LEU A 1 183 ? -25.032 5.031 10.848 1.00 87.81 183 LEU A N 1
ATOM 1494 C CA . LEU A 1 183 ? -24.028 5.890 10.212 1.00 87.81 183 LEU A CA 1
ATOM 1495 C C . LEU A 1 183 ? -23.869 7.240 10.936 1.00 87.81 183 LEU A C 1
ATOM 1497 O O . LEU A 1 183 ? -22.784 7.583 11.400 1.00 87.81 183 LEU A O 1
ATOM 1501 N N . ARG A 1 184 ? -24.975 7.985 11.096 1.00 85.62 184 ARG A N 1
ATOM 1502 C CA . ARG A 1 184 ? -24.969 9.371 11.613 1.00 85.62 184 ARG A CA 1
ATOM 1503 C C . ARG A 1 184 ? -24.357 9.499 13.010 1.00 85.62 184 ARG A C 1
ATOM 1505 O O . ARG A 1 184 ? -23.652 10.461 13.287 1.00 85.62 184 ARG A O 1
ATOM 1512 N N . GLY A 1 185 ? -24.579 8.507 13.873 1.00 82.81 185 GLY A N 1
ATOM 1513 C CA . GLY A 1 185 ? -24.052 8.501 15.242 1.00 82.81 185 GLY A CA 1
ATOM 1514 C C . GLY A 1 185 ? -22.534 8.312 15.343 1.00 82.81 185 GLY A C 1
ATOM 1515 O O . GLY A 1 185 ? -21.980 8.551 16.410 1.00 82.81 185 GLY A O 1
ATOM 1516 N N . ASN A 1 186 ? -21.867 7.895 14.262 1.00 88.00 186 ASN A N 1
ATOM 1517 C CA . ASN A 1 186 ? -20.432 7.600 14.245 1.00 88.00 186 ASN A CA 1
ATOM 1518 C C . ASN A 1 186 ? -19.627 8.558 13.348 1.00 88.00 186 ASN A C 1
ATOM 1520 O O . ASN A 1 186 ? -18.407 8.464 13.327 1.00 88.00 186 ASN A O 1
ATOM 1524 N N . ILE A 1 187 ? -20.270 9.511 12.658 1.00 90.62 187 ILE A N 1
ATOM 1525 C CA . ILE A 1 187 ? -19.614 10.431 11.705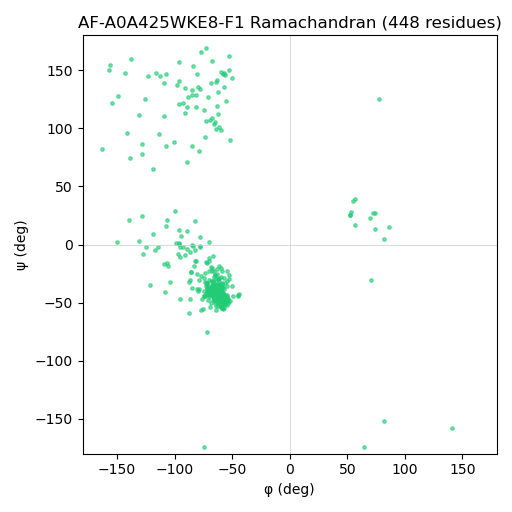 1.00 90.62 187 ILE A CA 1
ATOM 1526 C C . ILE A 1 187 ? -18.437 11.205 12.315 1.00 90.62 187 ILE A C 1
ATOM 1528 O O . ILE A 1 187 ? -17.461 11.475 11.625 1.00 90.62 187 ILE A O 1
ATOM 1532 N N . ARG A 1 188 ? -18.481 11.515 13.618 1.00 91.38 188 ARG A N 1
ATOM 1533 C CA . ARG A 1 188 ? -17.385 12.218 14.311 1.00 91.38 188 ARG A CA 1
ATOM 1534 C C . ARG A 1 188 ? -16.060 11.452 14.258 1.00 91.38 188 ARG A C 1
ATOM 1536 O O . ARG A 1 188 ? -15.007 12.075 14.267 1.00 91.38 188 ARG A O 1
ATOM 1543 N N . LEU A 1 189 ? -16.114 10.123 14.159 1.00 93.31 189 LEU A N 1
ATOM 1544 C CA . LEU A 1 189 ? -14.930 9.274 14.044 1.00 93.31 189 LEU A CA 1
ATOM 1545 C C . LEU A 1 189 ? -14.253 9.389 12.666 1.00 93.31 189 LEU A C 1
ATOM 1547 O O . LEU A 1 189 ? -13.098 9.012 12.532 1.00 93.31 189 LEU A O 1
ATOM 1551 N N . LEU A 1 190 ? -14.924 9.946 11.652 1.00 95.50 190 LEU A N 1
ATOM 1552 C CA . LEU A 1 190 ? -14.323 10.187 10.336 1.00 95.50 190 LEU A CA 1
ATOM 1553 C C . LEU A 1 190 ? -13.505 11.480 10.263 1.00 95.50 190 LEU A C 1
ATOM 1555 O O . LEU A 1 190 ? -12.751 11.649 9.311 1.00 95.50 190 LEU A O 1
ATOM 1559 N N . VAL A 1 191 ? -13.636 12.391 11.234 1.00 96.25 191 VAL A N 1
ATOM 1560 C CA . VAL A 1 191 ? -12.997 13.717 11.163 1.00 96.25 191 VAL A CA 1
ATOM 1561 C C . VAL A 1 191 ? -11.467 13.623 11.042 1.00 96.25 191 VAL A C 1
ATOM 1563 O O . VAL A 1 191 ? -10.933 14.259 10.133 1.00 96.25 191 VAL A O 1
ATOM 1566 N N . PRO A 1 192 ? -10.744 12.807 11.842 1.00 97.31 192 PRO A N 1
ATOM 1567 C CA . PRO A 1 192 ? -9.300 12.643 11.660 1.00 97.31 192 PRO A CA 1
ATOM 1568 C C . PRO A 1 192 ? -8.925 12.124 10.266 1.00 97.31 192 PRO A C 1
ATOM 1570 O O . PRO A 1 192 ? -8.004 12.637 9.642 1.00 97.31 192 PRO A O 1
ATOM 1573 N N . ALA A 1 193 ? -9.672 11.156 9.735 1.00 96.88 193 ALA A N 1
ATOM 1574 C CA . ALA A 1 193 ? -9.420 10.617 8.401 1.00 96.88 193 ALA A CA 1
ATOM 1575 C C . ALA A 1 193 ? -9.678 11.642 7.290 1.00 96.88 193 ALA A C 1
ATOM 1577 O O . ALA A 1 193 ? -8.914 11.714 6.333 1.00 96.88 193 ALA A O 1
ATOM 1578 N N . ALA A 1 194 ? -10.722 12.463 7.426 1.00 96.75 194 ALA A N 1
ATOM 1579 C CA . ALA A 1 194 ? -11.015 13.534 6.479 1.00 96.75 194 ALA A CA 1
ATOM 1580 C C . ALA A 1 194 ? -9.893 14.583 6.452 1.00 96.75 194 ALA A C 1
ATOM 1582 O O . ALA A 1 194 ? -9.441 14.967 5.376 1.00 96.75 194 ALA A O 1
ATOM 1583 N N . LEU A 1 195 ? -9.391 14.991 7.623 1.00 97.44 195 LEU A N 1
ATOM 1584 C CA . LEU A 1 195 ? -8.230 15.881 7.721 1.00 97.44 195 LEU A CA 1
ATOM 1585 C C . LEU A 1 195 ? -6.975 15.240 7.105 1.00 97.44 195 LEU A C 1
ATOM 1587 O O . LEU A 1 195 ? -6.203 15.923 6.436 1.00 97.44 195 LEU A O 1
ATOM 1591 N N . LEU A 1 196 ? -6.790 13.925 7.280 1.00 96.44 196 LEU A N 1
ATOM 1592 C CA . LEU A 1 196 ? -5.642 13.209 6.725 1.00 96.44 196 LEU A CA 1
ATOM 1593 C C . LEU A 1 196 ? -5.689 13.190 5.191 1.00 96.44 196 LEU A C 1
ATOM 1595 O O . LEU A 1 196 ? -4.672 13.421 4.543 1.00 96.44 196 LEU A O 1
ATOM 1599 N N . VAL A 1 197 ? -6.874 12.985 4.608 1.00 94.88 197 VAL A N 1
ATOM 1600 C CA . VAL A 1 197 ? -7.084 13.081 3.155 1.00 94.88 197 VAL A CA 1
ATOM 1601 C C . VAL A 1 197 ? -6.746 14.482 2.64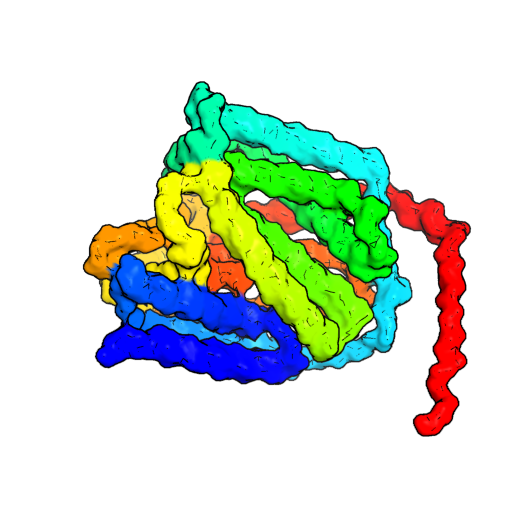8 1.00 94.88 197 VAL A C 1
ATOM 1603 O O . VAL A 1 197 ? -6.036 14.599 1.653 1.00 94.88 197 VAL A O 1
ATOM 1606 N N . VAL A 1 198 ? -7.185 15.540 3.341 1.00 94.12 198 VAL A N 1
ATOM 1607 C CA . VAL A 1 198 ? -6.812 16.922 2.987 1.00 94.12 198 VAL A CA 1
ATOM 1608 C C . VAL A 1 198 ? -5.291 17.078 2.984 1.00 94.12 198 VAL A C 1
ATOM 1610 O O . VAL A 1 198 ? -4.726 17.536 1.994 1.00 94.12 198 VAL A O 1
ATOM 1613 N N . MET A 1 199 ? -4.615 16.630 4.043 1.00 93.50 199 MET A N 1
ATOM 1614 C CA . MET A 1 199 ? -3.155 16.691 4.138 1.00 93.50 199 MET A CA 1
ATOM 1615 C C . MET A 1 199 ? -2.461 15.941 2.989 1.00 93.50 199 MET A C 1
ATOM 1617 O O . MET A 1 199 ? -1.511 16.462 2.412 1.00 93.50 199 MET A O 1
ATOM 1621 N N . PHE A 1 200 ? -2.944 14.754 2.605 1.00 92.19 200 PHE A N 1
ATOM 1622 C CA . PHE A 1 200 ? -2.376 13.987 1.491 1.00 92.19 200 PHE A CA 1
ATOM 1623 C C . PHE A 1 200 ? -2.569 14.646 0.126 1.00 92.19 200 PHE A C 1
ATOM 1625 O O . PHE A 1 200 ? -1.680 14.532 -0.718 1.00 92.19 200 PHE A O 1
ATOM 1632 N N . ILE A 1 201 ? -3.676 15.365 -0.089 1.00 90.44 201 ILE A N 1
ATOM 1633 C CA . ILE A 1 201 ? -3.880 16.147 -1.315 1.00 90.44 201 ILE A CA 1
ATOM 1634 C C . ILE A 1 201 ? -2.835 17.272 -1.391 1.00 90.44 201 ILE A C 1
ATOM 1636 O O . ILE A 1 201 ? -2.148 17.384 -2.402 1.00 90.44 201 ILE A O 1
ATOM 1640 N N . PHE A 1 202 ? -2.639 18.040 -0.310 1.00 89.44 202 PHE A N 1
ATOM 1641 C CA . PHE A 1 202 ? -1.600 19.084 -0.248 1.00 89.44 202 PHE A CA 1
ATOM 1642 C C . PHE A 1 202 ? -0.175 18.523 -0.352 1.00 89.44 202 PHE A C 1
ATOM 1644 O O . PHE A 1 202 ? 0.686 19.143 -0.964 1.00 89.44 202 PHE A O 1
ATOM 1651 N N . GLY A 1 203 ? 0.078 17.341 0.208 1.00 86.44 203 GLY A N 1
ATOM 1652 C CA . GLY A 1 203 ? 1.364 16.648 0.096 1.00 86.44 203 GLY A CA 1
ATOM 1653 C C . GLY A 1 203 ? 1.581 15.934 -1.240 1.00 86.44 203 GLY A C 1
ATOM 1654 O O . GLY A 1 203 ? 2.540 15.178 -1.363 1.00 86.44 203 GLY A O 1
ATOM 1655 N N . ALA A 1 204 ? 0.676 16.102 -2.210 1.00 84.44 204 ALA A N 1
ATOM 1656 C CA . ALA A 1 204 ? 0.700 15.446 -3.516 1.00 84.44 204 ALA A CA 1
ATOM 1657 C C . ALA A 1 204 ? 0.830 13.899 -3.471 1.00 84.44 204 ALA A C 1
ATOM 1659 O O . ALA A 1 204 ? 1.290 13.266 -4.429 1.00 84.44 204 ALA A O 1
ATOM 1660 N N . SER A 1 205 ? 0.396 13.258 -2.376 1.00 80.94 205 SER A N 1
ATOM 1661 C CA . SER A 1 205 ? 0.675 11.843 -2.099 1.00 80.94 205 SER A CA 1
ATOM 1662 C C . SER A 1 205 ? -0.496 10.921 -2.443 1.00 80.94 205 SER A C 1
ATOM 1664 O O . SER A 1 205 ? -1.355 10.587 -1.626 1.00 80.94 205 SER A O 1
ATOM 1666 N N . ARG A 1 206 ? -0.524 10.465 -3.698 1.00 82.69 206 ARG A N 1
ATOM 1667 C CA . ARG A 1 206 ? -1.561 9.547 -4.215 1.00 82.69 206 ARG A CA 1
ATOM 1668 C C . ARG A 1 206 ? -1.444 8.129 -3.670 1.00 82.69 206 ARG A C 1
ATOM 1670 O O . ARG A 1 206 ? -2.464 7.474 -3.469 1.00 82.69 206 ARG A O 1
ATOM 1677 N N . ALA A 1 207 ? -0.219 7.666 -3.425 1.00 86.25 207 ALA A N 1
ATOM 1678 C CA . ALA A 1 207 ? 0.031 6.337 -2.875 1.00 86.25 207 ALA A CA 1
ATOM 1679 C C . ALA A 1 207 ? -0.643 6.167 -1.503 1.00 86.25 207 ALA A C 1
ATOM 1681 O O . ALA A 1 207 ? -1.203 5.112 -1.224 1.00 86.25 207 ALA A O 1
ATOM 1682 N N . GLU A 1 208 ? -0.675 7.228 -0.695 1.00 90.00 208 GLU A N 1
ATOM 1683 C CA . GLU A 1 208 ? -1.309 7.230 0.625 1.00 90.00 208 GLU A CA 1
ATOM 1684 C C . GLU A 1 208 ? -2.846 7.218 0.555 1.00 90.00 208 GLU A C 1
ATOM 1686 O O . GLU A 1 208 ? -3.502 6.586 1.383 1.00 90.00 208 GLU A O 1
ATOM 1691 N N . LEU A 1 209 ? -3.445 7.849 -0.464 1.00 91.25 209 LEU A N 1
ATOM 1692 C CA . LEU A 1 209 ? -4.891 7.751 -0.715 1.00 91.25 209 LEU A CA 1
ATOM 1693 C C . LEU A 1 209 ? -5.297 6.317 -1.085 1.00 91.25 209 LEU A C 1
ATOM 1695 O O . LEU A 1 209 ? -6.314 5.816 -0.603 1.00 91.25 209 LEU A O 1
ATOM 1699 N N . ILE A 1 210 ? -4.478 5.644 -1.901 1.00 91.44 210 ILE A N 1
ATOM 1700 C CA . ILE A 1 210 ? -4.640 4.219 -2.223 1.00 91.44 210 ILE A CA 1
ATOM 1701 C C . ILE A 1 210 ? -4.494 3.370 -0.950 1.00 91.44 210 ILE A C 1
ATOM 1703 O O . ILE A 1 210 ? -5.278 2.444 -0.733 1.00 91.44 210 ILE A O 1
ATOM 1707 N N . THR A 1 211 ? -3.553 3.721 -0.066 1.00 92.94 211 THR A N 1
ATOM 1708 C CA . THR A 1 211 ? -3.368 3.030 1.216 1.00 92.94 211 THR A CA 1
ATOM 1709 C C . THR A 1 211 ? -4.596 3.131 2.114 1.00 92.94 211 THR A C 1
ATOM 1711 O O . THR A 1 211 ? -5.075 2.105 2.598 1.00 92.94 211 THR A O 1
ATOM 1714 N N . ILE A 1 212 ? -5.178 4.325 2.280 1.00 94.69 212 ILE A N 1
ATOM 1715 C CA . ILE A 1 212 ? -6.432 4.491 3.035 1.00 94.69 212 ILE A CA 1
ATOM 1716 C C . ILE A 1 212 ? -7.554 3.640 2.425 1.00 94.69 212 ILE A C 1
ATOM 1718 O O . ILE A 1 212 ? -8.305 2.996 3.161 1.00 94.69 212 ILE A O 1
ATOM 1722 N N . PHE A 1 213 ? -7.676 3.618 1.096 1.00 94.50 213 PHE A N 1
ATOM 1723 C CA . PHE A 1 213 ? -8.719 2.859 0.407 1.00 94.50 213 PHE A CA 1
ATOM 1724 C C . PHE A 1 213 ? -8.638 1.354 0.713 1.00 94.50 213 PHE A C 1
ATOM 1726 O O . PHE A 1 213 ? -9.616 0.765 1.186 1.00 94.50 213 PHE A O 1
ATOM 1733 N N . PHE A 1 214 ? -7.469 0.737 0.512 1.00 95.06 214 PHE A N 1
ATOM 1734 C CA . PHE A 1 214 ? -7.290 -0.693 0.774 1.00 95.06 214 PHE A CA 1
ATOM 1735 C C . PHE A 1 214 ? -7.307 -1.036 2.266 1.00 95.06 214 PHE A C 1
ATOM 1737 O O . PHE A 1 214 ? -7.811 -2.101 2.636 1.00 95.06 214 PHE A O 1
ATOM 1744 N N . TYR A 1 215 ? -6.856 -0.125 3.133 1.00 96.06 215 TYR A N 1
ATOM 1745 C CA . TYR A 1 215 ? -7.013 -0.256 4.579 1.00 96.06 215 TYR A CA 1
ATOM 1746 C C . TYR A 1 215 ? -8.492 -0.359 4.967 1.00 96.06 215 TYR A C 1
ATOM 1748 O O . TYR A 1 215 ? -8.903 -1.329 5.605 1.00 96.06 215 TYR A O 1
ATOM 1756 N N . ILE A 1 216 ? -9.317 0.610 4.543 1.00 95.25 216 ILE A N 1
ATOM 1757 C CA . ILE A 1 216 ? -10.754 0.636 4.852 1.00 95.25 216 ILE A CA 1
ATOM 1758 C C . ILE A 1 216 ? -11.421 -0.633 4.330 1.00 95.25 216 ILE A C 1
ATOM 1760 O O . ILE A 1 216 ? -12.193 -1.257 5.060 1.00 95.25 216 ILE A O 1
ATOM 1764 N N . PHE A 1 217 ? -11.112 -1.041 3.096 1.00 95.00 217 PHE A N 1
ATOM 1765 C CA . PHE A 1 217 ? -11.688 -2.254 2.532 1.00 95.00 217 PHE A CA 1
ATOM 1766 C C . PHE A 1 217 ? -11.287 -3.503 3.326 1.00 95.00 217 PHE A C 1
ATOM 1768 O O . PHE A 1 217 ? -12.150 -4.323 3.634 1.00 95.00 217 PHE A O 1
ATOM 1775 N N . THR A 1 218 ? -10.021 -3.624 3.737 1.00 95.06 218 THR A N 1
ATOM 1776 C CA . THR A 1 218 ? -9.556 -4.743 4.569 1.00 95.06 218 THR A CA 1
ATOM 1777 C C . THR A 1 218 ? -10.287 -4.770 5.910 1.00 95.06 218 THR A C 1
ATOM 1779 O O . THR A 1 218 ? -10.809 -5.809 6.314 1.00 95.06 218 THR A O 1
ATOM 1782 N N . VAL A 1 219 ? -10.434 -3.623 6.579 1.00 94.06 219 VAL A N 1
ATOM 1783 C CA . VAL A 1 219 ? -11.205 -3.544 7.827 1.00 94.06 219 VAL A CA 1
ATOM 1784 C C . VAL A 1 219 ? -12.671 -3.930 7.599 1.00 94.06 219 VAL A C 1
ATOM 1786 O O . VAL A 1 219 ? -13.228 -4.693 8.390 1.00 94.06 219 VAL A O 1
ATOM 1789 N N . ILE A 1 220 ? -13.309 -3.466 6.518 1.00 92.94 220 ILE A N 1
ATOM 1790 C CA . ILE A 1 220 ? -14.683 -3.857 6.153 1.00 92.94 220 ILE A CA 1
ATOM 1791 C C . ILE A 1 220 ? -14.764 -5.365 5.913 1.00 92.94 220 ILE A C 1
ATOM 1793 O O . ILE A 1 220 ? -15.679 -6.006 6.423 1.00 92.94 220 ILE A O 1
ATOM 1797 N N . PHE A 1 221 ? -13.815 -5.943 5.178 1.00 92.62 221 PHE A N 1
ATOM 1798 C CA . PHE A 1 221 ? -13.785 -7.370 4.881 1.00 92.62 221 PHE A CA 1
ATOM 1799 C C . PHE A 1 221 ? -13.768 -8.203 6.169 1.00 92.62 221 PHE A C 1
ATOM 1801 O O . PHE A 1 221 ? -14.613 -9.082 6.338 1.00 92.62 221 PHE A O 1
ATOM 1808 N N . PHE A 1 222 ? -12.882 -7.889 7.118 1.00 90.75 222 PHE A N 1
ATOM 1809 C CA . PHE A 1 222 ? -12.786 -8.628 8.381 1.00 90.75 222 PHE A CA 1
ATOM 1810 C C . PHE A 1 222 ? -13.973 -8.371 9.318 1.00 90.75 222 PHE A C 1
ATOM 1812 O O . PHE A 1 222 ? -14.517 -9.311 9.900 1.00 90.75 222 PHE A O 1
ATOM 1819 N N . THR A 1 223 ? -14.414 -7.118 9.459 1.00 88.50 223 THR A N 1
ATOM 1820 C CA . THR A 1 223 ? -15.528 -6.759 10.359 1.00 88.50 223 THR A CA 1
ATOM 1821 C C . THR A 1 223 ? -16.883 -7.236 9.835 1.00 88.50 223 THR A C 1
ATOM 1823 O O . THR A 1 223 ? -17.710 -7.720 10.607 1.00 88.50 223 THR A O 1
ATOM 1826 N N . TYR A 1 224 ? -17.131 -7.165 8.526 1.00 87.56 224 TYR A N 1
ATOM 1827 C CA . TYR A 1 224 ? -18.331 -7.733 7.914 1.00 87.56 224 TYR A CA 1
ATOM 1828 C C . TYR A 1 224 ? -18.244 -9.258 7.850 1.00 87.56 224 TYR A C 1
ATOM 1830 O O . TYR A 1 224 ? -19.210 -9.940 8.194 1.00 87.56 224 TYR A O 1
ATOM 1838 N N . GLY A 1 225 ? -17.081 -9.790 7.465 1.00 85.25 225 GLY A N 1
ATOM 1839 C CA . GLY A 1 225 ? -16.814 -11.218 7.355 1.00 85.25 225 GLY A CA 1
ATOM 1840 C C . GLY A 1 225 ? -17.071 -11.950 8.664 1.00 85.25 225 GLY A C 1
ATOM 1841 O O . GLY A 1 225 ? -17.869 -12.884 8.676 1.00 85.25 225 GLY A O 1
ATOM 1842 N N . ARG A 1 226 ? -16.519 -11.472 9.787 1.00 83.12 226 ARG A N 1
ATOM 1843 C CA . ARG A 1 226 ? -16.760 -12.092 11.100 1.00 83.12 226 ARG A CA 1
ATOM 1844 C C . ARG A 1 226 ? -18.244 -12.100 11.485 1.00 83.12 226 ARG A C 1
ATOM 1846 O O . ARG A 1 226 ? -18.728 -13.117 11.939 1.00 83.12 226 ARG A O 1
ATOM 1853 N N . THR A 1 227 ? -19.011 -11.036 11.208 1.00 79.69 227 THR A N 1
ATOM 1854 C CA . THR A 1 227 ? -20.461 -11.010 11.527 1.00 79.69 227 THR A CA 1
ATOM 1855 C C . THR A 1 227 ? -21.292 -12.001 10.705 1.00 79.69 227 THR A C 1
ATOM 1857 O O . THR A 1 227 ? -22.463 -12.202 10.999 1.00 79.69 227 THR A O 1
ATOM 1860 N N . HIS A 1 228 ? -20.700 -12.614 9.678 1.00 80.12 228 HIS A N 1
ATOM 1861 C CA . HIS A 1 228 ? -21.339 -13.606 8.817 1.00 80.12 228 HIS A CA 1
ATOM 1862 C C . HIS A 1 228 ? -20.500 -14.894 8.701 1.00 80.12 228 HIS A C 1
ATOM 1864 O O . HIS A 1 228 ? -20.586 -15.572 7.676 1.00 80.12 228 HIS A O 1
ATOM 1870 N N . ALA A 1 229 ? -19.636 -15.199 9.683 1.00 77.75 229 ALA A N 1
ATOM 1871 C CA . ALA A 1 229 ? -18.764 -16.387 9.705 1.00 77.75 229 ALA A CA 1
ATOM 1872 C C . ALA A 1 229 ? -17.893 -16.582 8.437 1.00 77.75 229 ALA A C 1
ATOM 1874 O O . ALA A 1 229 ? -17.511 -17.693 8.054 1.00 77.75 229 ALA A O 1
ATOM 1875 N N . PHE A 1 230 ? -17.599 -15.489 7.730 1.00 80.50 230 PHE A N 1
ATOM 1876 C CA . PHE A 1 230 ? -16.956 -15.479 6.415 1.00 80.50 230 PHE A CA 1
ATOM 1877 C C . PHE A 1 230 ? -17.671 -16.368 5.375 1.00 80.50 230 PHE A C 1
ATOM 1879 O O . PHE A 1 230 ? -17.040 -16.902 4.463 1.00 80.50 230 PHE A O 1
ATOM 1886 N N . ALA A 1 231 ? -18.985 -16.568 5.506 1.00 77.12 231 ALA A N 1
ATOM 1887 C CA . ALA A 1 231 ? -19.760 -17.427 4.619 1.00 77.12 231 ALA A CA 1
ATOM 1888 C C . ALA A 1 231 ? -19.694 -16.957 3.155 1.00 77.12 231 ALA A C 1
ATOM 1890 O O . ALA A 1 231 ? -19.694 -15.760 2.866 1.00 77.12 231 ALA A O 1
ATOM 1891 N N . ASN A 1 232 ? -19.760 -17.893 2.203 1.00 77.25 232 ASN A N 1
ATOM 1892 C CA . ASN A 1 232 ? -19.614 -17.596 0.768 1.00 77.25 232 ASN A CA 1
ATOM 1893 C C . ASN A 1 232 ? -20.630 -16.562 0.243 1.00 77.25 232 ASN A C 1
ATOM 1895 O O . ASN A 1 232 ? -20.357 -15.822 -0.703 1.00 77.25 232 ASN A O 1
ATOM 1899 N N . ARG A 1 233 ? -21.828 -16.481 0.841 1.00 77.06 233 ARG A N 1
ATOM 1900 C CA . ARG A 1 233 ? -22.817 -15.437 0.513 1.00 77.06 233 ARG A CA 1
ATOM 1901 C C . ARG A 1 233 ? -22.327 -14.041 0.925 1.00 77.06 233 ARG A C 1
ATOM 1903 O O . ARG A 1 233 ? -22.501 -13.098 0.156 1.00 77.06 233 ARG A O 1
ATOM 1910 N N . ALA A 1 234 ? -21.704 -13.917 2.096 1.00 78.19 234 ALA A N 1
ATOM 1911 C CA . ALA A 1 234 ? -21.110 -12.671 2.570 1.00 78.19 234 ALA A CA 1
ATOM 1912 C C . ALA A 1 234 ? -19.918 -12.263 1.695 1.00 78.19 234 ALA A C 1
ATOM 1914 O O . ALA A 1 234 ? -19.862 -11.113 1.263 1.00 78.19 234 ALA A O 1
ATOM 1915 N N . SER A 1 235 ? -19.054 -13.215 1.327 1.00 81.50 235 SER A N 1
ATOM 1916 C CA . SER A 1 235 ? -17.940 -12.981 0.398 1.00 81.50 235 SER A CA 1
ATOM 1917 C C . SER A 1 235 ? -18.423 -12.435 -0.948 1.00 81.50 235 SER A C 1
ATOM 1919 O O . SER A 1 235 ? -17.928 -11.411 -1.403 1.00 81.50 235 SER A O 1
ATOM 1921 N N . ARG A 1 236 ? -19.469 -13.021 -1.551 1.00 84.31 236 ARG A N 1
ATOM 1922 C CA . ARG A 1 236 ? -20.052 -12.514 -2.813 1.00 84.31 236 ARG A CA 1
ATOM 1923 C C . ARG A 1 236 ? -20.585 -11.084 -2.705 1.00 84.31 236 ARG A C 1
ATOM 1925 O O . ARG A 1 236 ? -20.483 -10.315 -3.657 1.00 84.31 236 ARG A O 1
ATOM 1932 N N . LYS A 1 237 ? -21.157 -10.713 -1.558 1.00 87.44 237 LYS A N 1
ATOM 1933 C CA . LYS A 1 237 ? -21.629 -9.345 -1.311 1.00 87.44 237 LYS A CA 1
ATOM 1934 C C . LYS A 1 237 ? -20.462 -8.365 -1.147 1.00 87.44 237 LYS A C 1
ATOM 1936 O O . LYS A 1 237 ? -20.521 -7.274 -1.704 1.00 87.44 237 LYS A O 1
ATOM 1941 N N . LEU A 1 238 ? -19.399 -8.774 -0.455 1.00 88.69 238 LEU A N 1
ATOM 1942 C CA . LEU A 1 238 ? -18.169 -7.991 -0.321 1.00 88.69 238 LEU A CA 1
ATOM 1943 C C . LEU A 1 238 ? -17.450 -7.794 -1.660 1.00 88.69 238 LEU A C 1
ATOM 1945 O O . LEU A 1 238 ? -17.006 -6.686 -1.926 1.00 88.69 238 LEU A O 1
ATOM 1949 N N . ILE A 1 239 ? -17.417 -8.808 -2.533 1.00 88.69 239 ILE A N 1
ATOM 1950 C CA . ILE A 1 239 ? -16.890 -8.675 -3.902 1.00 88.69 239 ILE A CA 1
ATOM 1951 C C . ILE A 1 239 ? -17.660 -7.595 -4.669 1.00 88.69 239 ILE A C 1
ATOM 1953 O O . ILE A 1 239 ? -17.053 -6.719 -5.276 1.00 88.69 239 ILE A O 1
ATOM 1957 N N . LYS A 1 240 ? -19.000 -7.602 -4.606 1.00 89.25 240 LYS A N 1
ATOM 1958 C CA . LYS A 1 240 ? -19.814 -6.553 -5.246 1.00 89.25 240 LYS A CA 1
ATOM 1959 C C . LYS A 1 240 ? -19.472 -5.164 -4.706 1.00 89.25 240 LYS A C 1
ATOM 1961 O O . LYS A 1 240 ? -19.333 -4.231 -5.489 1.00 89.25 240 LYS A O 1
ATOM 1966 N N . TYR A 1 241 ? -19.319 -5.029 -3.388 1.00 89.69 241 TYR A N 1
ATOM 1967 C CA . TYR A 1 241 ? -18.911 -3.763 -2.779 1.00 89.69 241 TYR A CA 1
ATOM 1968 C C . TYR A 1 241 ? -17.513 -3.329 -3.210 1.00 89.69 241 TYR A C 1
ATOM 1970 O O . TYR A 1 241 ? -17.355 -2.154 -3.514 1.00 89.69 241 TYR A O 1
ATOM 1978 N N . LEU A 1 242 ? -16.555 -4.256 -3.317 1.00 90.62 242 LEU A N 1
ATOM 1979 C CA . LEU A 1 242 ? -15.208 -3.970 -3.812 1.00 90.62 242 LEU A CA 1
ATOM 1980 C C . LEU A 1 242 ? -15.246 -3.414 -5.231 1.00 90.62 242 LEU A C 1
ATOM 1982 O O . LEU A 1 242 ? -14.679 -2.361 -5.488 1.00 90.62 242 LEU A O 1
ATOM 1986 N N . VAL A 1 243 ? -15.933 -4.105 -6.144 1.00 90.88 243 VAL A N 1
ATOM 1987 C CA . VAL A 1 243 ? -16.004 -3.710 -7.557 1.00 90.88 243 VAL A CA 1
ATOM 1988 C C . VAL A 1 243 ? -16.607 -2.312 -7.690 1.00 90.88 243 VAL A C 1
ATOM 1990 O O . VAL A 1 243 ? -16.034 -1.452 -8.355 1.00 90.88 243 VAL A O 1
ATOM 1993 N N . VAL A 1 244 ? -17.722 -2.051 -6.997 1.00 92.00 244 VAL A N 1
ATOM 1994 C CA . VAL A 1 244 ? -18.357 -0.725 -6.997 1.00 92.00 244 VAL A CA 1
ATOM 1995 C C . VAL A 1 244 ? -17.435 0.326 -6.373 1.00 92.00 244 VAL A C 1
ATOM 1997 O O . VAL A 1 244 ? -17.291 1.412 -6.930 1.00 92.00 244 VAL A O 1
ATOM 2000 N N . SER A 1 245 ? -16.781 0.025 -5.246 1.00 90.94 245 SER A N 1
ATOM 2001 C CA . SER A 1 245 ? -15.898 0.984 -4.579 1.00 90.94 245 SER A CA 1
ATOM 2002 C C . SER A 1 245 ? -14.640 1.284 -5.386 1.00 90.94 245 SER A C 1
ATOM 2004 O O . SER A 1 245 ? -14.222 2.434 -5.405 1.00 90.94 245 SER A O 1
ATOM 2006 N N . VAL A 1 246 ? -14.063 0.293 -6.077 1.00 91.00 246 VAL A N 1
ATOM 2007 C CA . VAL A 1 246 ? -12.922 0.487 -6.985 1.00 91.00 246 VAL A CA 1
ATOM 2008 C C . VAL A 1 246 ? -13.335 1.385 -8.143 1.00 91.00 246 VAL A C 1
ATOM 2010 O O . VAL A 1 246 ? -12.637 2.348 -8.426 1.00 91.00 246 VAL A O 1
ATOM 2013 N N . PHE A 1 247 ? -14.494 1.149 -8.763 1.00 89.69 247 PHE A N 1
ATOM 2014 C CA . PHE A 1 247 ? -14.974 2.003 -9.852 1.00 89.69 247 PHE A CA 1
ATOM 2015 C C . PHE A 1 247 ? -15.148 3.466 -9.410 1.00 89.69 247 PHE A C 1
ATOM 2017 O O . PHE A 1 247 ? -14.621 4.377 -10.047 1.00 89.69 247 PHE A O 1
ATOM 2024 N N . VAL A 1 248 ? -15.821 3.695 -8.276 1.00 91.31 248 VAL A N 1
ATOM 2025 C CA . VAL A 1 248 ? -15.988 5.043 -7.702 1.00 91.31 248 VAL A CA 1
ATOM 2026 C C . VAL A 1 248 ? -14.637 5.663 -7.340 1.00 91.31 248 VAL A C 1
ATOM 2028 O O . VAL A 1 248 ? -14.405 6.841 -7.614 1.00 91.31 248 VAL A O 1
ATOM 2031 N N . PHE A 1 249 ? -13.732 4.875 -6.755 1.00 91.50 249 PHE A N 1
ATOM 2032 C CA . PHE A 1 249 ? -12.392 5.322 -6.397 1.00 91.50 249 PHE A CA 1
ATOM 2033 C C . PHE A 1 249 ? -11.588 5.743 -7.626 1.00 91.50 249 PHE A C 1
ATOM 2035 O O . PHE A 1 249 ? -10.991 6.809 -7.594 1.00 91.50 249 PHE A O 1
ATOM 2042 N N . LEU A 1 250 ? -11.607 4.975 -8.719 1.00 90.06 250 LEU A N 1
ATOM 2043 C CA . LEU A 1 250 ? -10.878 5.301 -9.949 1.00 90.06 250 LEU A CA 1
ATOM 2044 C C . LEU A 1 250 ? -11.380 6.599 -10.599 1.00 90.06 250 LEU A C 1
ATOM 2046 O O . LEU A 1 250 ? -10.569 7.414 -11.043 1.00 90.06 250 LEU A O 1
ATOM 2050 N N . LEU A 1 251 ? -12.696 6.835 -10.599 1.00 88.06 251 LEU A N 1
ATOM 2051 C CA . LEU A 1 251 ? -13.271 8.098 -11.077 1.00 88.06 251 LEU A CA 1
ATOM 2052 C C . LEU A 1 251 ? -12.808 9.286 -10.227 1.00 88.06 251 LEU A C 1
ATOM 2054 O O . LEU A 1 251 ? -12.347 10.292 -10.769 1.00 88.06 251 LEU A O 1
ATOM 2058 N N . ALA A 1 252 ? -12.873 9.158 -8.898 1.00 88.75 252 ALA A N 1
ATOM 2059 C CA . ALA A 1 252 ? -12.376 10.185 -7.987 1.00 88.75 252 ALA A CA 1
ATOM 2060 C C . ALA A 1 252 ? -10.861 10.397 -8.151 1.00 88.75 252 ALA A C 1
ATOM 2062 O O . ALA A 1 252 ? -10.397 11.531 -8.218 1.00 88.75 252 ALA A O 1
ATOM 2063 N N . PHE A 1 253 ? -10.092 9.315 -8.272 1.00 86.12 253 PHE A N 1
ATOM 2064 C CA . PHE A 1 253 ? -8.641 9.329 -8.443 1.00 86.12 253 PHE A CA 1
ATOM 2065 C C . PHE A 1 253 ? -8.219 10.080 -9.708 1.00 86.12 253 PHE A C 1
ATOM 2067 O O . PHE A 1 253 ? -7.295 10.892 -9.665 1.00 86.12 253 PHE A O 1
ATOM 2074 N N . SER A 1 254 ? -8.922 9.853 -10.820 1.00 86.81 254 SER A N 1
ATOM 2075 C CA . SER A 1 254 ? -8.692 10.579 -12.071 1.00 86.81 254 SER A CA 1
ATOM 2076 C C . SER A 1 254 ? -9.093 12.055 -11.960 1.00 86.81 254 SER A C 1
ATOM 2078 O O . SER A 1 254 ? -8.323 12.938 -12.338 1.00 86.81 254 SER A O 1
ATOM 2080 N N . GLY A 1 255 ? -10.245 12.348 -11.343 1.00 85.50 255 GLY A N 1
ATOM 2081 C CA . GLY A 1 255 ? -10.717 13.721 -11.124 1.00 85.50 255 GLY A CA 1
ATOM 2082 C C . GLY A 1 255 ? -9.820 14.558 -10.202 1.00 85.50 255 GLY A C 1
ATOM 2083 O O . GLY A 1 255 ? -9.709 15.767 -10.386 1.00 85.50 255 GLY A O 1
ATOM 2084 N N . MET A 1 256 ? -9.126 13.930 -9.249 1.00 84.69 256 MET A N 1
ATOM 2085 C CA . MET A 1 256 ? -8.216 14.610 -8.316 1.00 84.69 256 MET A CA 1
ATOM 2086 C C . MET A 1 256 ? -6.847 14.964 -8.918 1.00 84.69 256 MET A C 1
ATOM 2088 O O . MET A 1 256 ? -6.034 15.576 -8.231 1.00 84.69 256 MET A O 1
ATOM 2092 N N . ARG A 1 257 ? -6.553 14.606 -10.177 1.00 83.31 257 ARG A N 1
ATOM 2093 C CA . ARG A 1 257 ? -5.209 14.778 -10.763 1.00 83.31 257 ARG A CA 1
ATOM 2094 C C . ARG A 1 257 ? -4.674 16.213 -10.668 1.00 83.31 257 ARG A C 1
ATOM 2096 O O . ARG A 1 257 ? -3.524 16.405 -10.284 1.00 83.31 257 ARG A O 1
ATOM 2103 N N . THR A 1 258 ? -5.514 17.209 -10.945 1.00 81.12 258 THR A N 1
ATOM 2104 C CA . THR A 1 258 ? -5.118 18.625 -10.923 1.00 81.12 258 THR A CA 1
ATOM 2105 C C . THR A 1 258 ? -4.878 19.110 -9.497 1.00 81.12 258 THR A C 1
ATOM 2107 O O . THR A 1 258 ? -3.906 19.809 -9.244 1.00 81.12 258 THR A O 1
ATOM 2110 N N . LEU A 1 259 ? -5.683 18.644 -8.537 1.00 80.69 259 LEU A N 1
ATOM 2111 C CA . LEU A 1 259 ? -5.522 18.963 -7.114 1.00 80.69 259 LEU A CA 1
ATOM 2112 C C . LEU A 1 259 ? -4.201 18.451 -6.525 1.00 80.69 259 LEU A C 1
ATOM 2114 O O . LEU A 1 259 ? -3.767 18.955 -5.499 1.00 80.69 259 LEU A O 1
ATOM 2118 N N . VAL A 1 260 ? -3.587 17.453 -7.164 1.00 80.12 260 VAL A N 1
ATOM 2119 C CA . VAL A 1 260 ? -2.316 16.825 -6.767 1.00 80.12 260 VAL A CA 1
ATOM 2120 C C . VAL A 1 260 ? -1.176 17.268 -7.711 1.00 80.12 260 VAL A C 1
ATOM 2122 O O . VAL A 1 260 ? -0.164 16.583 -7.867 1.00 80.12 260 VAL A O 1
ATOM 2125 N N . GLY A 1 261 ? -1.343 18.398 -8.404 1.00 74.00 261 GLY A N 1
ATOM 2126 C CA . GLY A 1 261 ? -0.274 19.026 -9.180 1.00 74.00 261 GLY A CA 1
ATOM 2127 C C . GLY A 1 261 ? 0.085 18.280 -10.464 1.00 74.00 261 GLY A C 1
ATOM 2128 O O . GLY A 1 261 ? 1.233 18.325 -10.906 1.00 74.00 261 GLY A O 1
ATOM 2129 N N . ARG A 1 262 ? -0.856 17.537 -11.065 1.00 78.50 262 ARG A N 1
ATOM 2130 C CA . ARG A 1 262 ? -0.654 16.903 -12.377 1.00 78.50 262 ARG A CA 1
ATOM 2131 C C . ARG A 1 262 ? -1.239 17.766 -13.488 1.00 78.50 262 ARG A C 1
ATOM 2133 O O . ARG A 1 262 ? -2.436 18.043 -13.509 1.00 78.50 262 ARG A O 1
ATOM 2140 N N . LEU A 1 263 ? -0.357 18.152 -14.408 1.00 75.31 263 LEU A N 1
ATOM 2141 C CA . LEU A 1 263 ? -0.640 19.022 -15.553 1.00 75.31 263 LEU A CA 1
ATOM 2142 C C . LEU A 1 263 ? -0.858 18.248 -16.862 1.00 75.31 263 LEU A C 1
ATOM 2144 O O . LEU A 1 263 ? -1.054 18.857 -17.908 1.00 75.31 263 LEU A O 1
ATOM 2148 N N . ASN A 1 264 ? -0.797 16.914 -16.831 1.00 73.00 264 ASN A N 1
ATOM 2149 C CA . ASN A 1 264 ? -0.967 16.110 -18.034 1.00 73.00 264 ASN A CA 1
ATOM 2150 C C . ASN A 1 264 ? -2.409 16.178 -18.555 1.00 73.00 264 ASN A C 1
ATOM 2152 O O . ASN A 1 264 ? -3.381 16.131 -17.797 1.00 73.00 264 ASN A O 1
ATOM 2156 N N . THR A 1 265 ? -2.528 16.273 -19.875 1.00 75.44 265 THR A N 1
ATOM 2157 C CA . THR A 1 265 ? -3.797 16.419 -20.599 1.00 75.44 265 THR A CA 1
ATOM 2158 C C . THR A 1 265 ? -4.368 15.087 -21.081 1.00 75.44 265 THR A C 1
ATOM 2160 O O . THR A 1 265 ? -5.375 15.089 -21.786 1.00 75.44 265 THR A O 1
ATOM 2163 N N . ASP A 1 266 ? -3.766 13.964 -20.672 1.00 82.94 266 ASP A N 1
ATOM 2164 C CA . ASP A 1 266 ? -4.201 12.610 -21.030 1.00 82.94 266 ASP A CA 1
ATOM 2165 C C . ASP A 1 266 ? -5.683 12.400 -20.709 1.00 82.94 266 ASP A C 1
ATOM 2167 O O . ASP A 1 266 ? -6.223 12.988 -19.766 1.00 82.94 266 ASP A O 1
ATOM 2171 N N . ASP A 1 267 ? -6.370 11.543 -21.455 1.00 88.62 267 ASP A N 1
ATOM 2172 C CA . ASP A 1 267 ? -7.740 11.192 -21.104 1.00 88.62 267 ASP A CA 1
ATOM 2173 C C . ASP A 1 267 ? -7.782 10.388 -19.780 1.00 88.62 267 ASP A C 1
ATOM 2175 O O . ASP A 1 267 ? -6.784 9.779 -19.367 1.00 88.62 267 ASP A O 1
ATOM 2179 N N . PRO A 1 268 ? -8.933 10.367 -19.080 1.00 88.31 268 PRO A N 1
ATOM 2180 C CA . PRO A 1 268 ? -9.061 9.675 -17.802 1.00 88.31 268 PRO A CA 1
ATOM 2181 C C . PRO A 1 268 ? -8.666 8.194 -17.828 1.00 88.31 268 PRO A C 1
ATOM 2183 O O . PRO A 1 268 ? -8.124 7.715 -16.831 1.00 88.31 268 PRO A O 1
ATOM 2186 N N . MET A 1 269 ? -8.937 7.475 -18.925 1.00 91.00 269 MET A N 1
ATOM 2187 C CA . MET A 1 269 ? -8.655 6.043 -19.027 1.00 91.00 269 MET A CA 1
ATOM 2188 C C . MET A 1 269 ? -7.162 5.799 -19.210 1.00 91.00 269 MET A C 1
ATOM 2190 O O . MET A 1 269 ? -6.606 4.960 -18.503 1.00 91.00 269 MET A O 1
ATOM 2194 N N . THR A 1 270 ? -6.495 6.560 -20.079 1.00 91.62 270 THR A N 1
ATOM 2195 C CA . THR A 1 270 ? -5.032 6.498 -20.238 1.00 91.62 270 THR A CA 1
ATOM 2196 C C . THR A 1 270 ? -4.323 6.819 -18.926 1.00 91.62 270 THR A C 1
ATOM 2198 O O . THR A 1 270 ? -3.409 6.098 -18.518 1.00 91.62 270 THR A O 1
ATOM 2201 N N . TYR A 1 271 ? -4.785 7.847 -18.206 1.00 90.06 271 TYR A N 1
ATOM 2202 C CA . TYR A 1 271 ? -4.239 8.193 -16.896 1.00 90.06 271 TYR A CA 1
ATOM 2203 C C . TYR A 1 271 ? -4.383 7.042 -15.893 1.00 90.06 271 TYR A C 1
ATOM 2205 O O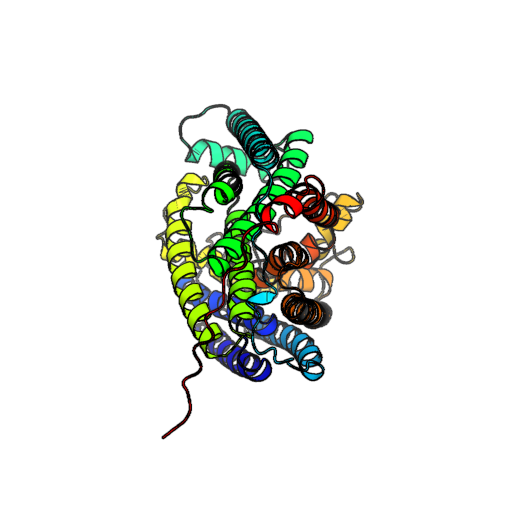 . TYR A 1 271 ? -3.385 6.605 -15.327 1.00 90.06 271 TYR A O 1
ATOM 2213 N N . ILE A 1 272 ? -5.595 6.512 -15.693 1.00 91.69 272 ILE A N 1
ATOM 2214 C CA . ILE A 1 272 ? -5.830 5.385 -14.773 1.00 91.69 272 ILE A CA 1
ATOM 2215 C C . ILE A 1 272 ? -4.984 4.171 -15.171 1.00 91.69 272 ILE A C 1
ATOM 2217 O O . ILE A 1 272 ? -4.324 3.576 -14.318 1.00 91.69 272 ILE A O 1
ATOM 2221 N N . SER A 1 273 ? -4.971 3.836 -16.462 1.00 93.62 273 SER A N 1
ATOM 2222 C CA . SER A 1 273 ? -4.250 2.676 -16.987 1.00 93.62 273 SER A CA 1
ATOM 2223 C C . SER A 1 273 ? -2.749 2.799 -16.749 1.00 93.62 273 SER A C 1
ATOM 2225 O O . SER A 1 273 ? -2.119 1.823 -16.355 1.00 93.62 273 SER A O 1
ATOM 2227 N N . SER A 1 274 ? -2.187 4.004 -16.881 1.00 91.94 274 SER A N 1
ATOM 2228 C CA . SER A 1 274 ? -0.766 4.269 -16.619 1.00 91.94 274 SER A CA 1
ATOM 2229 C C . SER A 1 274 ? -0.382 3.984 -15.161 1.00 91.94 274 SER A C 1
ATOM 2231 O O . SER A 1 274 ? 0.694 3.454 -14.910 1.00 91.94 274 SER A O 1
ATOM 2233 N N . TYR A 1 275 ? -1.270 4.262 -14.198 1.00 89.56 275 TYR A N 1
ATOM 2234 C CA . TYR A 1 275 ? -1.035 3.946 -12.779 1.00 89.56 275 TYR A CA 1
ATOM 2235 C C . TYR A 1 275 ? -1.279 2.479 -12.432 1.00 89.56 275 TYR A C 1
ATOM 2237 O O . TYR A 1 275 ? -0.575 1.931 -11.590 1.00 89.56 275 TYR A O 1
ATOM 2245 N N . ALA A 1 276 ? -2.298 1.859 -13.026 1.00 92.12 276 ALA A N 1
ATOM 2246 C CA . ALA A 1 276 ? -2.702 0.504 -12.666 1.00 92.12 276 ALA A CA 1
ATOM 2247 C C . ALA A 1 276 ? -1.932 -0.587 -13.428 1.00 92.12 276 ALA A C 1
ATOM 2249 O O . ALA A 1 276 ? -1.753 -1.672 -12.887 1.00 92.12 276 ALA A O 1
ATOM 2250 N N . GLY A 1 277 ? -1.499 -0.315 -14.664 1.00 93.94 277 GLY A N 1
ATOM 2251 C CA . GLY A 1 277 ? -0.860 -1.288 -15.557 1.00 93.94 277 GLY A CA 1
ATOM 2252 C C . GLY A 1 277 ? 0.484 -0.854 -16.149 1.00 93.94 277 GLY A C 1
ATOM 2253 O O . GLY A 1 277 ? 1.159 -1.683 -16.756 1.00 93.94 277 GLY A O 1
ATOM 2254 N N . GLY A 1 278 ? 0.910 0.403 -15.968 1.00 95.00 278 GLY A N 1
ATOM 2255 C CA . GLY A 1 278 ? 2.206 0.884 -16.472 1.00 95.00 278 GLY A CA 1
ATOM 2256 C C . GLY A 1 278 ? 3.412 0.172 -15.848 1.00 95.00 278 GLY A C 1
ATOM 2257 O O . GLY A 1 278 ? 4.448 0.038 -16.492 1.00 95.00 278 GLY A O 1
ATOM 2258 N N . SER A 1 279 ? 3.255 -0.367 -14.636 1.00 96.50 279 SER A N 1
ATOM 2259 C CA . SER A 1 279 ? 4.281 -1.150 -13.940 1.00 96.50 279 SER A CA 1
ATOM 2260 C C . SER A 1 279 ? 4.684 -2.430 -14.684 1.00 96.50 279 SER A C 1
ATOM 2262 O O . SER A 1 279 ? 5.829 -2.859 -14.551 1.00 96.50 279 SER A O 1
ATOM 2264 N N . ILE A 1 280 ? 3.785 -3.028 -15.479 1.00 97.19 280 ILE A N 1
ATOM 2265 C CA . ILE A 1 280 ? 4.091 -4.214 -16.298 1.00 97.19 280 ILE A CA 1
ATOM 2266 C C . ILE A 1 280 ? 5.019 -3.853 -17.456 1.00 97.19 280 ILE A C 1
ATOM 2268 O O . ILE A 1 280 ? 5.992 -4.564 -17.682 1.00 97.19 280 ILE A O 1
ATOM 2272 N N . GLU A 1 281 ? 4.742 -2.752 -18.159 1.00 96.44 281 GLU A N 1
ATOM 2273 C CA . GLU A 1 281 ? 5.629 -2.252 -19.221 1.00 96.44 281 GLU A CA 1
ATOM 2274 C C . GLU A 1 281 ? 6.997 -1.887 -18.641 1.00 96.44 281 GLU A C 1
ATOM 2276 O O . GLU A 1 281 ? 8.027 -2.249 -19.195 1.00 96.44 281 GLU A O 1
ATOM 2281 N N . LEU A 1 282 ? 7.021 -1.234 -17.477 1.00 97.00 282 LEU A N 1
ATOM 2282 C CA . LEU A 1 282 ? 8.270 -0.904 -16.796 1.00 97.00 282 LEU A CA 1
ATOM 2283 C C . LEU A 1 282 ? 9.082 -2.152 -16.429 1.00 97.00 282 LEU A C 1
ATOM 2285 O O . LEU A 1 282 ? 10.282 -2.192 -16.693 1.00 97.00 282 LEU A O 1
ATOM 2289 N N . LEU A 1 283 ? 8.443 -3.187 -15.872 1.00 97.56 283 LEU A N 1
ATOM 2290 C CA . LEU A 1 283 ? 9.111 -4.463 -15.603 1.00 97.56 283 LEU A CA 1
ATOM 2291 C C . LEU A 1 283 ? 9.648 -5.100 -16.892 1.00 97.56 283 LEU A C 1
ATOM 2293 O O . LEU A 1 283 ? 10.726 -5.684 -16.879 1.00 97.56 283 LEU A O 1
ATOM 2297 N N . ASP A 1 284 ? 8.909 -5.009 -17.994 1.00 97.19 284 ASP A N 1
ATOM 2298 C CA . ASP A 1 284 ? 9.327 -5.571 -19.274 1.00 97.19 284 ASP A CA 1
ATOM 2299 C C . ASP A 1 284 ? 10.535 -4.859 -19.878 1.00 97.19 284 ASP A C 1
ATOM 2301 O O . ASP A 1 284 ? 11.460 -5.530 -20.332 1.00 97.19 284 ASP A O 1
ATOM 2305 N N . LEU A 1 285 ? 10.574 -3.527 -19.810 1.00 96.44 285 LEU A N 1
ATOM 2306 C CA . LEU A 1 285 ? 11.748 -2.749 -20.203 1.00 96.44 285 LEU A CA 1
ATOM 2307 C C . LEU A 1 285 ? 12.965 -3.121 -19.343 1.00 96.44 285 LEU A C 1
ATOM 2309 O O . LEU A 1 285 ? 14.022 -3.415 -19.887 1.00 96.44 285 LEU A O 1
ATOM 2313 N N . TYR A 1 286 ? 12.798 -3.213 -18.020 1.00 96.56 286 TYR A N 1
ATOM 2314 C CA . TYR A 1 286 ? 13.866 -3.642 -17.109 1.00 96.56 286 TYR A CA 1
ATOM 2315 C C . TYR A 1 286 ? 14.420 -5.028 -17.461 1.00 96.56 286 TYR A C 1
ATOM 2317 O O . TYR A 1 286 ? 15.608 -5.200 -17.702 1.00 96.56 286 TYR A O 1
ATOM 2325 N N . VAL A 1 287 ? 13.547 -6.030 -17.558 1.00 96.50 287 VAL A N 1
ATOM 2326 C CA . VAL A 1 287 ? 13.955 -7.423 -17.793 1.00 96.50 287 VAL A CA 1
ATOM 2327 C C . VAL A 1 287 ? 14.620 -7.618 -19.166 1.00 96.50 287 VAL A C 1
ATOM 2329 O O . VAL A 1 287 ? 15.419 -8.537 -19.336 1.00 96.50 287 VAL A O 1
ATOM 2332 N N . ARG A 1 288 ? 14.309 -6.776 -20.158 1.00 94.25 288 ARG A N 1
ATOM 2333 C CA . ARG A 1 288 ? 14.965 -6.805 -21.475 1.00 94.25 288 ARG A CA 1
ATOM 2334 C C . ARG A 1 288 ? 16.350 -6.207 -21.474 1.00 94.25 288 ARG A C 1
ATOM 2336 O O . ARG A 1 288 ? 17.239 -6.778 -22.099 1.00 94.25 288 ARG A O 1
ATOM 2343 N N . ASP A 1 289 ? 16.473 -5.040 -20.862 1.00 93.31 289 ASP A N 1
ATOM 2344 C CA . ASP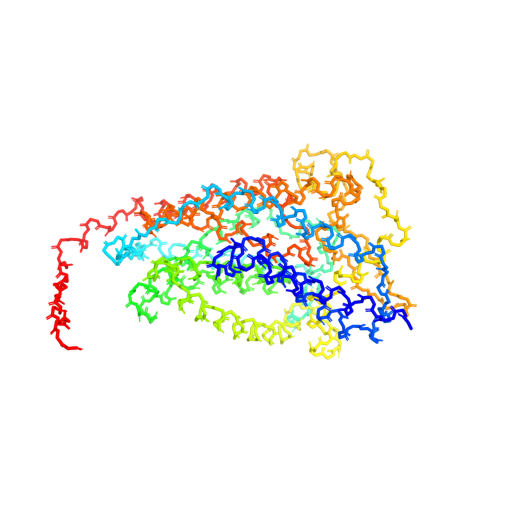 A 1 289 ? 17.685 -4.241 -20.942 1.00 93.31 289 ASP A CA 1
ATOM 2345 C C . ASP A 1 289 ? 18.743 -4.798 -19.976 1.00 93.31 289 ASP A C 1
ATOM 2347 O O . ASP A 1 289 ? 19.913 -4.906 -20.339 1.00 93.31 289 ASP A O 1
ATOM 2351 N N . ASP A 1 290 ? 18.316 -5.216 -18.781 1.00 93.69 290 ASP A N 1
ATOM 2352 C CA . ASP A 1 290 ? 19.193 -5.610 -17.673 1.00 93.69 290 ASP A CA 1
ATOM 2353 C C . ASP A 1 290 ? 19.237 -7.136 -17.456 1.00 93.69 290 ASP A C 1
ATOM 2355 O O . ASP A 1 290 ? 20.172 -7.671 -16.861 1.00 93.69 290 ASP A O 1
ATOM 2359 N N . GLY A 1 291 ? 18.251 -7.872 -17.976 1.00 93.31 291 GLY A N 1
ATOM 2360 C CA . GLY A 1 291 ? 18.183 -9.328 -17.860 1.00 93.31 291 GLY A CA 1
ATOM 2361 C C . GLY A 1 291 ? 17.616 -9.823 -16.524 1.00 93.31 291 GLY A C 1
ATOM 2362 O O . GLY A 1 291 ? 16.754 -9.196 -15.911 1.00 93.31 291 GLY A O 1
ATOM 2363 N N . LEU A 1 292 ? 18.042 -11.025 -16.115 1.00 94.88 292 LEU A N 1
ATOM 2364 C CA . LEU A 1 292 ? 17.537 -11.740 -14.928 1.00 94.88 292 LEU A CA 1
ATOM 2365 C C . LEU A 1 292 ? 18.593 -11.979 -13.839 1.00 94.88 292 LEU A C 1
ATOM 2367 O O . LEU A 1 292 ? 18.273 -12.531 -12.779 1.00 94.88 292 LEU A O 1
ATOM 2371 N N . GLU A 1 293 ? 19.841 -11.618 -14.123 1.00 93.56 293 GLU A N 1
ATOM 2372 C CA . GLU A 1 293 ? 20.948 -11.750 -13.182 1.00 93.56 293 GLU A CA 1
ATOM 2373 C C . GLU A 1 293 ? 20.935 -10.581 -12.186 1.00 93.56 293 GLU A C 1
ATOM 2375 O O . GLU A 1 293 ? 20.556 -9.471 -12.576 1.00 93.56 293 GLU A O 1
ATOM 2380 N N . PRO A 1 294 ? 21.354 -10.799 -10.925 1.00 92.25 294 PRO A N 1
ATOM 2381 C CA . PRO A 1 294 ? 21.458 -9.723 -9.946 1.00 92.25 294 PRO A CA 1
ATOM 2382 C C . PRO A 1 294 ? 22.385 -8.609 -10.449 1.00 92.25 294 PRO A C 1
ATOM 2384 O O . PRO A 1 294 ? 23.471 -8.889 -10.957 1.00 92.25 294 PRO A O 1
ATOM 2387 N N . GLN A 1 295 ? 21.963 -7.358 -10.275 1.00 91.00 295 GLN A N 1
ATOM 2388 C CA . GLN A 1 295 ? 22.732 -6.163 -10.647 1.00 91.00 295 GLN A CA 1
ATOM 2389 C C . GLN A 1 295 ? 23.246 -5.391 -9.423 1.00 91.00 295 GLN A C 1
ATOM 2391 O O . GLN A 1 295 ? 24.162 -4.580 -9.552 1.00 91.00 295 GLN A O 1
ATOM 2396 N N . SER A 1 296 ? 22.691 -5.647 -8.234 1.00 88.06 296 SER A N 1
ATOM 2397 C CA . SER A 1 296 ? 23.070 -4.947 -7.006 1.00 88.06 296 SER A CA 1
ATOM 2398 C C . SER A 1 296 ? 24.515 -5.211 -6.599 1.00 88.06 296 SER A C 1
ATOM 2400 O O . SER A 1 296 ? 24.987 -6.353 -6.609 1.00 88.06 296 SER A O 1
ATOM 2402 N N . SER A 1 297 ? 25.181 -4.164 -6.125 1.00 85.06 297 SER A N 1
ATOM 2403 C CA . SER A 1 297 ? 26.528 -4.263 -5.554 1.00 85.06 297 SER A CA 1
ATOM 2404 C C . SER A 1 297 ? 26.513 -4.635 -4.067 1.00 85.06 297 SER A C 1
ATOM 2406 O O . SER A 1 297 ? 27.486 -5.187 -3.546 1.00 85.06 297 SER A O 1
ATOM 2408 N N . ILE A 1 298 ? 25.396 -4.351 -3.392 1.00 86.62 298 ILE A N 1
ATOM 2409 C CA . ILE A 1 298 ? 25.163 -4.579 -1.964 1.00 86.62 298 ILE A CA 1
ATOM 2410 C C . ILE A 1 298 ? 23.924 -5.466 -1.806 1.00 86.62 298 ILE A C 1
ATOM 2412 O O . ILE A 1 298 ? 22.975 -5.386 -2.582 1.00 86.62 298 ILE A O 1
ATOM 2416 N N . PHE A 1 299 ? 23.930 -6.340 -0.799 1.00 89.50 299 PHE A N 1
ATOM 2417 C CA . PHE A 1 299 ? 22.807 -7.236 -0.534 1.00 89.50 299 PHE A CA 1
ATOM 2418 C C . PHE A 1 299 ? 21.535 -6.448 -0.194 1.00 89.50 299 PHE A C 1
ATOM 2420 O O . PHE A 1 299 ? 21.440 -5.883 0.888 1.00 89.50 299 PHE A O 1
ATOM 2427 N N . GLY A 1 300 ? 20.531 -6.495 -1.072 1.00 88.81 300 GLY A N 1
ATOM 2428 C CA . GLY A 1 300 ? 19.255 -5.820 -0.829 1.00 88.81 300 GLY A CA 1
ATOM 2429 C C . GLY A 1 300 ? 19.309 -4.301 -0.980 1.00 88.81 300 GLY A C 1
ATOM 2430 O O . GLY A 1 300 ? 18.497 -3.620 -0.352 1.00 88.81 300 GLY A O 1
ATOM 2431 N N . GLU A 1 301 ? 20.228 -3.799 -1.809 1.00 89.06 301 GLU A N 1
ATOM 2432 C CA . GLU A 1 301 ? 20.460 -2.376 -2.089 1.00 89.06 301 GLU A CA 1
ATOM 2433 C C . GLU A 1 301 ? 19.155 -1.583 -2.298 1.00 89.06 301 GLU A C 1
ATOM 2435 O O . GLU A 1 301 ? 18.977 -0.492 -1.753 1.00 89.06 301 GLU A O 1
ATOM 2440 N N . GLU A 1 302 ? 18.190 -2.147 -3.028 1.00 90.75 302 GLU A N 1
ATOM 2441 C CA . GLU A 1 302 ? 16.916 -1.481 -3.307 1.00 90.75 302 GLU A CA 1
ATOM 2442 C C . GLU A 1 302 ? 15.744 -2.020 -2.473 1.00 90.75 302 GLU A C 1
ATOM 2444 O O . GLU A 1 302 ? 14.805 -1.284 -2.130 1.00 90.75 302 GLU A O 1
ATOM 2449 N N . THR A 1 303 ? 15.775 -3.313 -2.153 1.00 91.81 303 THR A N 1
ATOM 2450 C CA . THR A 1 303 ? 14.747 -4.044 -1.402 1.00 91.81 303 THR A CA 1
ATOM 2451 C C . THR A 1 303 ? 14.725 -3.618 0.062 1.00 91.81 303 THR A C 1
ATOM 2453 O O . THR A 1 303 ? 13.651 -3.404 0.630 1.00 91.81 303 THR A O 1
ATOM 2456 N N . PHE A 1 304 ? 15.901 -3.448 0.666 1.00 90.56 304 PHE A N 1
ATOM 2457 C CA . PHE A 1 304 ? 16.097 -3.035 2.056 1.00 90.56 304 PHE A CA 1
ATOM 2458 C C . PHE A 1 304 ? 16.604 -1.596 2.184 1.00 90.56 304 PHE A C 1
ATOM 2460 O O . PHE A 1 304 ? 16.999 -1.191 3.276 1.00 90.56 304 PHE A O 1
ATOM 2467 N N . PHE A 1 305 ? 16.494 -0.790 1.120 1.00 88.38 305 PHE A N 1
ATOM 2468 C CA . PHE A 1 305 ? 16.936 0.608 1.093 1.00 88.38 305 PHE A CA 1
ATOM 2469 C C . PHE A 1 305 ? 16.520 1.408 2.339 1.00 88.38 305 PHE A C 1
ATOM 2471 O O . PHE A 1 305 ? 17.320 2.144 2.905 1.00 88.38 305 PHE A O 1
ATOM 2478 N N . ALA A 1 306 ? 15.270 1.267 2.799 1.00 86.38 306 ALA A N 1
ATOM 2479 C CA . ALA A 1 306 ? 14.780 2.006 3.964 1.00 86.38 306 ALA A CA 1
ATOM 2480 C C . ALA A 1 306 ? 15.518 1.621 5.260 1.00 86.38 306 ALA A C 1
ATOM 2482 O O . ALA A 1 306 ? 15.886 2.500 6.036 1.00 86.38 306 ALA A O 1
ATOM 2483 N N . MET A 1 307 ? 15.783 0.327 5.471 1.00 87.75 307 MET A N 1
ATOM 2484 C CA . MET A 1 307 ? 16.583 -0.165 6.595 1.00 87.75 307 MET A CA 1
ATOM 2485 C C . MET A 1 307 ? 18.027 0.312 6.488 1.00 87.75 307 MET A C 1
ATOM 2487 O O . MET A 1 307 ? 18.590 0.788 7.469 1.00 87.75 307 MET A O 1
ATOM 2491 N N . GLU A 1 308 ? 18.628 0.187 5.308 1.00 87.50 308 GLU A N 1
ATOM 2492 C CA . GLU A 1 308 ? 20.007 0.611 5.082 1.00 87.50 308 GLU A CA 1
ATOM 2493 C C . GLU A 1 308 ? 20.174 2.118 5.271 1.00 87.50 308 GLU A C 1
ATOM 2495 O O . GLU A 1 308 ? 21.163 2.558 5.856 1.00 87.50 308 GLU A O 1
ATOM 2500 N N . SER A 1 309 ? 19.191 2.910 4.842 1.00 86.06 309 SER A N 1
ATOM 2501 C CA . SER A 1 309 ? 19.162 4.357 5.042 1.00 86.06 309 SER A CA 1
ATOM 2502 C C . SER A 1 309 ? 19.005 4.708 6.523 1.00 86.06 309 SER A C 1
ATOM 2504 O O . SER A 1 309 ? 19.755 5.543 7.028 1.00 86.06 309 SER A O 1
ATOM 2506 N N . ASP A 1 310 ? 18.116 4.019 7.251 1.00 85.25 310 ASP A N 1
ATOM 2507 C CA . ASP A 1 310 ? 17.957 4.186 8.702 1.00 85.25 310 ASP A CA 1
ATOM 2508 C C . ASP A 1 310 ? 19.247 3.832 9.476 1.00 85.25 310 ASP A C 1
ATOM 2510 O O . ASP A 1 310 ? 19.525 4.421 10.522 1.00 85.25 310 ASP A O 1
ATOM 2514 N N . LEU A 1 311 ? 20.045 2.887 8.965 1.00 86.38 311 LEU A N 1
ATOM 2515 C CA . LEU A 1 311 ? 21.338 2.480 9.529 1.00 86.38 311 LEU A CA 1
ATOM 2516 C C . LEU A 1 311 ? 22.524 3.335 9.045 1.00 86.38 311 LEU A C 1
ATOM 2518 O O . LEU A 1 311 ? 23.636 3.156 9.540 1.00 86.38 311 LEU A O 1
ATOM 2522 N N . GLY A 1 312 ? 22.310 4.253 8.097 1.00 84.69 312 GLY A N 1
ATOM 2523 C CA . GLY A 1 312 ? 23.368 5.074 7.501 1.00 84.69 312 GLY A CA 1
ATOM 2524 C C . GLY A 1 312 ? 24.340 4.300 6.600 1.00 84.69 312 GLY A C 1
ATOM 2525 O O . GLY A 1 312 ? 25.470 4.742 6.413 1.00 84.69 312 GLY A O 1
ATOM 2526 N N . ILE A 1 313 ? 23.921 3.145 6.074 1.00 84.44 313 ILE A N 1
ATOM 2527 C CA . ILE A 1 313 ? 24.718 2.279 5.191 1.00 84.44 313 ILE A CA 1
ATOM 2528 C C . ILE A 1 313 ? 24.692 2.800 3.749 1.00 84.44 313 ILE A C 1
ATOM 2530 O O . ILE A 1 313 ? 25.718 2.776 3.072 1.00 84.44 313 ILE A O 1
ATOM 2534 N N . THR A 1 314 ? 23.543 3.309 3.294 1.00 79.31 314 THR A N 1
ATOM 2535 C CA . THR A 1 314 ? 23.364 3.838 1.934 1.00 79.31 314 THR A CA 1
ATOM 2536 C C . THR A 1 314 ? 23.127 5.348 1.932 1.00 79.31 314 THR A C 1
ATOM 2538 O O . THR A 1 314 ? 22.482 5.902 2.826 1.00 79.31 314 THR A O 1
ATOM 2541 N N . THR A 1 315 ? 23.644 6.018 0.902 1.00 68.38 315 THR A N 1
ATOM 2542 C CA . THR A 1 315 ? 23.448 7.451 0.617 1.00 68.38 315 THR A CA 1
ATOM 2543 C C . THR A 1 315 ? 22.763 7.688 -0.734 1.00 68.38 315 THR A C 1
ATOM 2545 O O . THR A 1 315 ? 22.690 8.827 -1.196 1.00 68.38 315 THR A O 1
ATOM 2548 N N . GLY A 1 316 ? 22.275 6.616 -1.372 1.00 70.94 316 GLY A N 1
ATOM 2549 C CA . GLY A 1 316 ? 21.598 6.657 -2.667 1.00 70.94 316 GLY A CA 1
ATOM 2550 C C . GLY A 1 316 ? 20.172 7.211 -2.605 1.00 70.94 316 GLY A C 1
ATOM 2551 O O . GLY A 1 316 ? 19.694 7.671 -1.568 1.00 70.94 316 GLY A O 1
ATOM 2552 N N . SER A 1 317 ? 19.472 7.158 -3.738 1.00 77.25 317 SER A N 1
ATOM 2553 C CA . SER A 1 317 ? 18.073 7.581 -3.838 1.00 77.25 317 SER A CA 1
ATOM 2554 C C . SER A 1 317 ? 17.127 6.383 -3.703 1.00 77.25 317 SER A C 1
ATOM 2556 O O . SER A 1 317 ? 17.392 5.346 -4.307 1.00 77.25 317 SER A O 1
ATOM 2558 N N . PRO A 1 318 ? 15.982 6.518 -3.005 1.00 78.75 318 PRO A N 1
ATOM 2559 C CA . PRO A 1 318 ? 14.932 5.497 -3.021 1.00 78.75 318 PRO A CA 1
ATOM 2560 C C . PRO A 1 318 ? 14.211 5.407 -4.377 1.00 78.75 318 PRO A C 1
ATOM 2562 O O . PRO A 1 318 ? 13.386 4.511 -4.581 1.00 78.75 318 PRO A O 1
ATOM 2565 N N . HIS A 1 319 ? 14.433 6.376 -5.272 1.00 84.25 319 HIS A N 1
ATOM 2566 C CA . HIS A 1 319 ? 13.786 6.437 -6.573 1.00 84.25 319 HIS A CA 1
ATOM 2567 C C . HIS A 1 319 ? 14.525 5.592 -7.600 1.00 84.25 319 HIS A C 1
ATOM 2569 O O . HIS A 1 319 ? 15.722 5.750 -7.812 1.00 84.25 319 HIS A O 1
ATOM 2575 N N . LEU A 1 320 ? 13.756 4.744 -8.276 1.00 89.94 320 LEU A N 1
ATOM 2576 C CA . LEU A 1 320 ? 14.252 3.907 -9.357 1.00 89.94 320 LEU A CA 1
ATOM 2577 C C . LEU A 1 320 ? 14.427 4.726 -10.639 1.00 89.94 320 LEU A C 1
ATOM 2579 O O . LEU A 1 320 ? 13.893 5.837 -10.771 1.00 89.94 320 LEU A O 1
ATOM 2583 N N . GLU A 1 321 ? 15.151 4.158 -11.598 1.00 90.44 321 GLU A N 1
ATOM 2584 C CA . GLU A 1 321 ? 15.414 4.776 -12.886 1.00 90.44 321 GLU A CA 1
ATOM 2585 C C . GLU A 1 321 ? 14.128 4.989 -13.689 1.00 90.44 321 GLU A C 1
ATOM 2587 O O . GLU A 1 321 ? 13.211 4.159 -13.703 1.00 90.44 321 GLU A O 1
ATOM 2592 N N . PHE A 1 322 ? 14.066 6.123 -14.387 1.00 92.44 322 PHE A N 1
ATOM 2593 C CA . PHE A 1 322 ? 13.001 6.385 -15.342 1.00 92.44 322 PHE A CA 1
ATOM 2594 C C . PHE A 1 322 ? 13.253 5.645 -16.645 1.00 92.44 322 PHE A C 1
ATOM 2596 O O . PHE A 1 322 ? 14.333 5.756 -17.222 1.00 92.44 322 PHE A O 1
ATOM 2603 N N . ARG A 1 323 ? 12.216 4.983 -17.162 1.00 94.25 323 ARG A N 1
ATOM 2604 C CA . ARG A 1 323 ? 12.261 4.342 -18.477 1.00 94.25 323 ARG A CA 1
ATOM 2605 C C . ARG A 1 323 ? 11.284 4.956 -19.465 1.00 94.25 323 ARG A C 1
ATOM 2607 O O . ARG A 1 323 ? 10.196 5.433 -19.118 1.00 94.25 323 ARG A O 1
ATOM 2614 N N . TYR A 1 324 ? 11.715 4.930 -20.720 1.00 93.75 324 TYR A N 1
ATOM 2615 C CA . TYR A 1 324 ? 10.972 5.398 -21.876 1.00 93.75 324 TYR A CA 1
ATOM 2616 C C . TYR A 1 324 ? 10.551 4.196 -22.705 1.00 93.75 324 TYR A C 1
ATOM 2618 O O . TYR A 1 324 ? 11.305 3.246 -22.887 1.00 93.75 324 TYR A O 1
ATOM 2626 N N . SER A 1 325 ? 9.329 4.255 -23.201 1.00 92.69 325 SER A N 1
ATOM 2627 C CA . SER A 1 325 ? 8.776 3.235 -24.078 1.00 92.69 325 SER A CA 1
ATOM 2628 C C . SER A 1 325 ? 9.395 3.287 -25.478 1.00 92.69 325 SER A C 1
ATOM 2630 O O . SER A 1 325 ? 10.055 4.262 -25.847 1.00 92.69 325 SER A O 1
ATOM 2632 N N . ALA A 1 326 ? 9.127 2.268 -26.299 1.00 89.06 326 ALA A N 1
ATOM 2633 C CA . ALA A 1 326 ? 9.690 2.139 -27.647 1.00 89.06 326 ALA A CA 1
ATOM 2634 C C . ALA A 1 326 ? 9.368 3.319 -28.589 1.00 89.06 326 ALA A C 1
ATOM 2636 O O . ALA A 1 326 ? 10.091 3.552 -29.554 1.00 89.06 326 ALA A O 1
ATOM 2637 N N . ASN A 1 327 ? 8.298 4.076 -28.320 1.00 91.25 327 ASN A N 1
ATOM 2638 C CA . ASN A 1 327 ? 7.940 5.281 -29.076 1.00 91.25 327 ASN A CA 1
ATOM 2639 C C . ASN A 1 327 ? 8.442 6.592 -28.433 1.00 91.25 327 ASN A C 1
ATOM 2641 O O . ASN A 1 327 ? 8.008 7.673 -28.830 1.00 91.25 327 ASN A O 1
ATOM 2645 N N . GLY A 1 328 ? 9.335 6.509 -27.442 1.00 90.44 328 GLY A N 1
ATOM 2646 C CA . GLY A 1 328 ? 9.973 7.654 -26.790 1.00 90.44 328 GLY A CA 1
ATOM 2647 C C . GLY A 1 328 ? 9.139 8.330 -25.698 1.00 90.44 328 GLY A C 1
ATOM 2648 O O . GLY A 1 328 ? 9.565 9.348 -25.155 1.00 90.44 328 GLY A O 1
ATOM 2649 N N . ARG A 1 329 ? 7.960 7.803 -25.340 1.00 91.00 329 ARG A N 1
ATOM 2650 C CA . ARG A 1 329 ? 7.158 8.353 -24.233 1.00 91.00 329 ARG A CA 1
ATOM 2651 C C . ARG A 1 329 ? 7.687 7.877 -22.886 1.00 91.00 329 ARG A C 1
ATOM 2653 O O . ARG A 1 329 ? 7.928 6.683 -22.713 1.00 91.00 329 ARG A O 1
ATOM 2660 N N . LEU A 1 330 ? 7.791 8.796 -21.925 1.00 91.81 330 LEU A N 1
ATOM 2661 C CA . LEU A 1 330 ? 8.134 8.487 -20.536 1.00 91.81 330 LEU A CA 1
ATOM 2662 C C . LEU A 1 330 ? 7.049 7.600 -19.912 1.00 91.81 330 LEU A C 1
ATOM 2664 O O . LEU A 1 330 ? 5.899 8.029 -19.799 1.00 91.81 330 LEU A O 1
ATOM 2668 N N . VAL A 1 331 ? 7.420 6.393 -19.486 1.00 90.94 331 VAL A N 1
ATOM 2669 C CA . VAL A 1 331 ? 6.497 5.466 -18.813 1.00 90.94 331 VAL A CA 1
ATOM 2670 C C . VAL A 1 331 ? 6.475 5.754 -17.312 1.00 90.94 331 VAL A C 1
ATOM 2672 O O . VAL A 1 331 ? 5.406 5.899 -16.720 1.00 90.94 331 VAL A O 1
ATOM 2675 N N . GLY A 1 332 ? 7.652 5.905 -16.698 1.00 91.69 332 GLY A N 1
ATOM 2676 C CA . GLY A 1 332 ? 7.796 6.208 -15.274 1.00 91.69 332 GLY A CA 1
ATOM 2677 C C . GLY A 1 332 ? 8.961 5.461 -14.628 1.00 91.69 332 GLY A C 1
ATOM 2678 O O . GLY A 1 332 ? 9.892 5.055 -15.315 1.00 91.69 332 GLY A O 1
ATOM 2679 N N . ASN A 1 333 ? 8.897 5.316 -13.306 1.00 92.75 333 ASN A N 1
ATOM 2680 C CA . ASN A 1 333 ? 9.895 4.635 -12.476 1.00 92.75 333 ASN A CA 1
ATOM 2681 C C . ASN A 1 333 ? 9.264 3.777 -11.361 1.00 92.75 333 ASN A C 1
ATOM 2683 O O . ASN A 1 333 ? 9.880 3.504 -10.334 1.00 92.75 333 ASN A O 1
ATOM 2687 N N . VAL A 1 334 ? 7.998 3.396 -11.532 1.00 92.00 334 VAL A N 1
ATOM 2688 C CA . VAL A 1 334 ? 7.233 2.619 -10.553 1.00 92.00 334 VAL A CA 1
ATOM 2689 C C . VAL A 1 334 ? 6.946 1.243 -11.148 1.00 92.00 334 VAL A C 1
ATOM 2691 O O . VAL A 1 334 ? 6.018 1.067 -11.935 1.00 92.00 334 VAL A O 1
ATOM 2694 N N . TYR A 1 335 ? 7.806 0.292 -10.807 1.00 94.38 335 TYR A N 1
ATOM 2695 C CA . TYR A 1 335 ? 7.818 -1.078 -11.316 1.00 94.38 335 TYR A CA 1
ATOM 2696 C C . TYR A 1 335 ? 7.084 -2.001 -10.356 1.00 94.38 335 TYR A C 1
ATOM 2698 O O . TYR A 1 335 ? 7.063 -1.726 -9.165 1.00 94.38 335 TYR A O 1
ATOM 2706 N N . THR A 1 336 ? 6.592 -3.147 -10.831 1.00 96.50 336 THR A N 1
ATOM 2707 C CA . THR A 1 336 ? 6.049 -4.207 -9.956 1.00 96.50 336 THR A CA 1
ATOM 2708 C C . THR A 1 336 ? 7.046 -4.609 -8.855 1.00 96.50 336 THR A C 1
ATOM 2710 O O . THR A 1 336 ? 8.253 -4.422 -9.031 1.00 96.50 336 THR A O 1
ATOM 2713 N N . CYS A 1 337 ? 6.581 -5.268 -7.788 1.00 95.56 337 CYS A N 1
ATOM 2714 C CA . CYS A 1 337 ? 7.440 -5.766 -6.705 1.00 95.56 337 CYS A CA 1
ATOM 2715 C C . CYS A 1 337 ? 8.652 -6.579 -7.186 1.00 95.56 337 CYS A C 1
ATOM 2717 O O . CYS A 1 337 ? 9.747 -6.425 -6.648 1.00 95.56 337 CYS A O 1
ATOM 2719 N N . PHE A 1 338 ? 8.475 -7.359 -8.256 1.00 97.25 338 PHE A N 1
ATOM 2720 C CA . PHE A 1 338 ? 9.501 -8.230 -8.816 1.00 97.25 338 PHE A CA 1
ATOM 2721 C C . PHE A 1 338 ? 10.791 -7.505 -9.195 1.00 97.25 338 PHE A C 1
ATOM 2723 O O . PHE A 1 338 ? 11.856 -8.093 -9.061 1.00 97.25 338 PHE A O 1
ATOM 2730 N N . ARG A 1 339 ? 10.732 -6.241 -9.637 1.00 95.69 339 ARG A N 1
ATOM 2731 C CA . ARG A 1 339 ? 11.922 -5.548 -10.154 1.00 95.69 339 ARG A CA 1
ATOM 2732 C C . ARG A 1 339 ? 13.000 -5.402 -9.084 1.00 95.69 339 ARG A C 1
ATOM 2734 O O . ARG A 1 339 ? 14.148 -5.716 -9.363 1.00 95.69 339 ARG A O 1
ATOM 2741 N N . LYS A 1 340 ? 12.646 -4.969 -7.869 1.00 94.75 340 LYS A N 1
ATOM 2742 C CA . LYS A 1 340 ? 13.633 -4.814 -6.785 1.00 94.75 340 LYS A CA 1
ATOM 2743 C C . LYS A 1 340 ? 14.222 -6.157 -6.362 1.00 94.75 340 LYS A C 1
ATOM 2745 O O . LYS A 1 340 ? 15.424 -6.283 -6.171 1.00 94.75 340 LYS A O 1
ATOM 2750 N N . TYR A 1 341 ? 13.379 -7.185 -6.278 1.00 96.25 341 TYR A N 1
ATOM 2751 C CA . TYR A 1 341 ? 13.832 -8.522 -5.899 1.00 96.25 341 TYR A CA 1
ATOM 2752 C C . TYR A 1 341 ? 14.745 -9.143 -6.968 1.00 96.25 341 TYR A C 1
ATOM 2754 O O . TYR A 1 341 ? 15.698 -9.836 -6.622 1.00 96.25 341 TYR A O 1
ATOM 2762 N N . LEU A 1 342 ? 14.474 -8.883 -8.253 1.00 96.81 342 LEU A N 1
ATOM 2763 C CA . LEU A 1 342 ? 15.343 -9.274 -9.365 1.00 96.81 342 LEU A CA 1
ATOM 2764 C C . LEU A 1 342 ? 16.673 -8.528 -9.330 1.00 96.81 342 LEU A C 1
ATOM 2766 O O . LEU A 1 342 ? 17.714 -9.167 -9.436 1.00 96.81 342 LEU A O 1
ATOM 2770 N N . HIS A 1 343 ? 16.635 -7.208 -9.150 1.00 95.44 343 HIS A N 1
ATOM 2771 C CA . HIS A 1 343 ? 17.835 -6.383 -9.084 1.00 95.44 343 HIS A CA 1
ATOM 2772 C C . HIS A 1 343 ? 18.792 -6.866 -7.990 1.00 95.44 343 HIS A C 1
ATOM 2774 O O . HIS A 1 343 ? 19.985 -7.028 -8.245 1.00 95.44 343 HIS A O 1
ATOM 2780 N N . ASP A 1 344 ? 18.256 -7.162 -6.805 1.00 95.12 344 ASP A N 1
ATOM 2781 C CA . ASP A 1 344 ? 19.079 -7.485 -5.641 1.00 95.12 344 ASP A CA 1
ATOM 2782 C C . ASP A 1 344 ? 19.454 -8.967 -5.520 1.00 95.12 344 ASP A C 1
ATOM 2784 O O . ASP A 1 344 ? 20.511 -9.309 -4.991 1.00 95.12 344 ASP A O 1
ATOM 2788 N N . PHE A 1 345 ? 18.588 -9.878 -5.972 1.00 96.69 345 PHE A N 1
ATOM 2789 C CA . PHE A 1 345 ? 18.749 -11.313 -5.700 1.00 96.69 345 PHE A CA 1
ATOM 2790 C C . PHE A 1 345 ? 18.612 -12.200 -6.942 1.00 96.69 345 PHE A C 1
ATOM 2792 O O . PHE A 1 345 ? 18.668 -13.431 -6.837 1.00 96.69 345 PHE A O 1
ATOM 2799 N N . GLY A 1 346 ? 18.431 -11.597 -8.117 1.00 96.88 346 GLY A N 1
ATOM 2800 C CA . GLY A 1 346 ? 18.224 -12.300 -9.375 1.00 96.88 346 GLY A CA 1
ATOM 2801 C C . GLY A 1 346 ? 16.927 -13.105 -9.401 1.00 96.88 346 GLY A C 1
ATOM 2802 O O . GLY A 1 346 ? 16.102 -13.087 -8.481 1.00 96.88 346 GLY A O 1
ATOM 2803 N N . TYR A 1 347 ? 16.742 -13.862 -10.479 1.00 97.62 347 TYR A N 1
ATOM 2804 C CA . TYR A 1 347 ? 15.512 -14.623 -10.702 1.00 97.62 347 TYR A CA 1
ATOM 2805 C C . TYR A 1 347 ? 15.196 -15.643 -9.601 1.00 97.62 347 TYR A C 1
ATOM 2807 O O . TYR A 1 347 ? 14.065 -15.704 -9.121 1.00 97.62 347 TYR A O 1
ATOM 2815 N N . LEU A 1 348 ? 16.183 -16.431 -9.161 1.00 97.25 348 LEU A N 1
ATOM 2816 C CA . LEU A 1 348 ? 15.957 -17.437 -8.119 1.00 97.25 348 LEU A CA 1
ATOM 2817 C C . LEU A 1 348 ? 15.653 -16.789 -6.760 1.00 97.25 348 LEU A C 1
ATOM 2819 O O . LEU A 1 348 ? 14.757 -17.249 -6.051 1.00 97.25 348 LEU A O 1
ATOM 2823 N N . GLY A 1 349 ? 16.362 -15.712 -6.412 1.00 97.38 349 GLY A N 1
ATOM 2824 C CA . GLY A 1 349 ? 16.132 -14.978 -5.172 1.00 97.38 349 GLY A CA 1
ATOM 2825 C C . GLY A 1 349 ? 14.747 -14.338 -5.122 1.00 97.38 349 GLY A C 1
ATOM 2826 O O . GLY A 1 349 ? 14.052 -14.481 -4.116 1.00 97.38 349 GLY A O 1
ATOM 2827 N N . MET A 1 350 ? 14.289 -13.752 -6.234 1.00 97.75 350 MET A N 1
ATOM 2828 C CA . MET A 1 350 ? 12.917 -13.254 -6.375 1.00 97.75 350 MET A CA 1
ATOM 2829 C C . MET A 1 350 ? 11.882 -14.341 -6.054 1.00 97.75 350 MET A C 1
ATOM 2831 O O . MET A 1 350 ? 10.958 -14.095 -5.281 1.00 97.75 350 MET A O 1
ATOM 2835 N N . LEU A 1 351 ? 12.038 -15.557 -6.591 1.00 98.56 351 LEU A N 1
ATOM 2836 C CA . LEU A 1 351 ? 11.097 -16.654 -6.329 1.00 98.56 351 LEU A CA 1
ATOM 2837 C C . LEU A 1 351 ? 11.085 -17.083 -4.857 1.00 98.56 351 LEU A C 1
ATOM 2839 O O . LEU A 1 351 ? 10.015 -17.333 -4.300 1.00 98.56 351 LEU A O 1
ATOM 2843 N N . ILE A 1 352 ? 12.256 -17.154 -4.216 1.00 98.31 352 ILE A N 1
ATOM 2844 C CA . ILE A 1 352 ? 12.372 -17.495 -2.789 1.00 98.31 352 ILE A CA 1
ATOM 2845 C C . ILE A 1 352 ? 11.693 -16.426 -1.926 1.00 98.31 352 ILE A C 1
ATOM 2847 O O . ILE A 1 352 ? 10.970 -16.762 -0.983 1.00 98.31 352 ILE A O 1
ATOM 2851 N N . ILE A 1 353 ? 11.890 -15.148 -2.257 1.00 97.00 353 ILE A N 1
ATOM 2852 C CA . ILE A 1 353 ? 11.257 -14.029 -1.558 1.00 97.00 353 ILE A CA 1
ATOM 2853 C C . ILE A 1 353 ? 9.743 -14.104 -1.708 1.00 97.00 353 ILE A C 1
ATOM 2855 O O . ILE A 1 353 ? 9.045 -14.132 -0.699 1.00 97.00 353 ILE A O 1
ATOM 2859 N N . GLU A 1 354 ? 9.227 -14.217 -2.931 1.00 97.81 354 GLU A N 1
ATOM 2860 C CA . GLU A 1 354 ? 7.782 -14.268 -3.175 1.00 97.81 354 GLU A CA 1
ATOM 2861 C C . GLU A 1 354 ? 7.121 -15.452 -2.467 1.00 97.81 354 GLU A C 1
ATOM 2863 O O . GLU A 1 354 ? 6.085 -15.297 -1.816 1.00 97.81 354 GLU A O 1
ATOM 2868 N N . TRP A 1 355 ? 7.757 -16.625 -2.495 1.00 98.38 355 TRP A N 1
ATOM 2869 C CA . TRP A 1 355 ? 7.309 -17.781 -1.721 1.00 98.38 355 TRP A CA 1
ATOM 2870 C C . TRP A 1 355 ? 7.257 -17.490 -0.216 1.00 98.38 355 TRP A C 1
ATOM 2872 O O . TRP A 1 355 ? 6.249 -17.771 0.442 1.00 98.38 355 TRP A O 1
ATOM 2882 N N . THR A 1 356 ? 8.314 -16.882 0.326 1.00 97.62 356 THR A N 1
ATOM 2883 C CA . THR A 1 356 ? 8.415 -16.537 1.750 1.00 97.62 356 THR A CA 1
ATOM 2884 C C . THR A 1 356 ? 7.339 -15.529 2.154 1.00 97.62 356 THR A C 1
ATOM 2886 O O . THR A 1 356 ? 6.676 -15.705 3.179 1.00 97.62 356 THR A O 1
ATOM 2889 N N . LEU A 1 357 ? 7.106 -14.501 1.333 1.00 96.62 357 LEU A N 1
ATOM 2890 C CA . LEU A 1 357 ? 6.051 -13.512 1.551 1.00 96.62 357 LEU A CA 1
ATOM 2891 C C . LEU A 1 357 ? 4.671 -14.175 1.520 1.00 96.62 357 LEU A C 1
ATOM 2893 O O . LEU A 1 357 ? 3.875 -13.971 2.439 1.00 96.62 357 LEU A O 1
ATOM 2897 N N . GLY A 1 358 ? 4.408 -15.031 0.529 1.00 97.50 358 GLY A N 1
ATOM 2898 C CA . GLY A 1 358 ? 3.171 -15.804 0.436 1.00 97.50 358 GLY A CA 1
ATOM 2899 C C . GLY A 1 358 ? 2.899 -16.629 1.694 1.00 97.50 358 GLY A C 1
ATOM 2900 O O . GLY A 1 358 ? 1.784 -16.602 2.227 1.00 97.50 358 GLY A O 1
ATOM 2901 N N . PHE A 1 359 ? 3.926 -17.298 2.221 1.00 97.38 359 PHE A N 1
ATOM 2902 C CA . PHE A 1 359 ? 3.853 -18.069 3.460 1.00 97.38 359 PHE A CA 1
ATOM 2903 C C . PHE A 1 359 ? 3.560 -17.177 4.680 1.00 97.38 359 PHE A C 1
ATOM 2905 O O . PHE A 1 359 ? 2.552 -17.366 5.369 1.00 97.38 359 PHE A O 1
ATOM 2912 N N . ILE A 1 360 ? 4.383 -16.153 4.928 1.00 96.31 360 ILE A N 1
ATOM 2913 C CA . ILE A 1 360 ? 4.268 -15.283 6.111 1.00 96.31 360 ILE A CA 1
ATOM 2914 C C . ILE A 1 360 ? 2.926 -14.541 6.127 1.00 96.31 360 ILE A C 1
ATOM 2916 O O . ILE A 1 360 ? 2.215 -14.561 7.138 1.00 96.31 360 ILE A O 1
ATOM 2920 N N . PHE A 1 361 ? 2.536 -13.920 5.009 1.00 95.56 361 PHE A N 1
ATOM 2921 C CA . PHE A 1 361 ? 1.302 -13.134 4.950 1.00 95.56 361 PHE A CA 1
ATOM 2922 C C . PHE A 1 361 ? 0.052 -13.982 5.063 1.00 95.56 361 PHE A C 1
ATOM 2924 O O . PHE A 1 361 ? -0.940 -13.532 5.637 1.00 95.56 361 PHE A O 1
ATOM 2931 N N . THR A 1 362 ? 0.097 -15.220 4.582 1.00 96.75 362 THR A N 1
ATOM 2932 C CA . THR A 1 362 ? -1.020 -16.148 4.757 1.00 96.75 362 THR A CA 1
ATOM 2933 C C . THR A 1 362 ? -1.133 -16.617 6.195 1.00 96.75 362 THR A C 1
ATOM 2935 O O . THR A 1 362 ? -2.240 -16.628 6.736 1.00 96.75 362 THR A O 1
ATOM 2938 N N . GLY A 1 363 ? -0.006 -16.904 6.853 1.00 95.69 363 GLY A N 1
ATOM 2939 C CA . GLY A 1 363 ? 0.026 -17.199 8.285 1.00 95.69 363 GLY A CA 1
ATOM 2940 C C . GLY A 1 363 ? -0.573 -16.062 9.110 1.00 95.69 363 GLY A C 1
ATOM 2941 O O . GLY A 1 363 ? -1.481 -16.285 9.914 1.00 95.69 363 GLY A O 1
ATOM 2942 N N . TRP A 1 364 ? -0.145 -14.823 8.854 1.00 94.62 364 TRP A N 1
ATOM 2943 C CA . TRP A 1 364 ? -0.672 -13.650 9.551 1.00 94.62 364 TRP A CA 1
ATOM 2944 C C . TRP A 1 364 ? -2.154 -13.406 9.239 1.00 94.62 364 TRP A C 1
ATOM 2946 O O . TRP A 1 364 ? -2.945 -13.182 10.156 1.00 94.62 364 TRP A O 1
ATOM 2956 N N . TYR A 1 365 ? -2.564 -13.515 7.974 1.00 94.81 365 TYR A N 1
ATOM 2957 C CA . TYR A 1 365 ? -3.959 -13.365 7.555 1.00 94.81 365 TYR A CA 1
ATOM 2958 C C . TYR A 1 365 ? -4.880 -14.363 8.271 1.00 94.81 365 TYR A C 1
ATOM 2960 O O . TYR A 1 365 ? -5.885 -13.968 8.870 1.00 94.81 365 TYR A O 1
ATOM 2968 N N . LEU A 1 366 ? -4.531 -15.653 8.263 1.00 92.75 366 LEU A N 1
ATOM 2969 C CA . LEU A 1 366 ? -5.333 -16.707 8.890 1.00 92.75 366 LEU A CA 1
ATOM 2970 C C . LEU A 1 366 ? -5.283 -16.648 10.420 1.00 92.75 366 LEU A C 1
ATOM 2972 O O . LEU A 1 366 ? -6.307 -16.882 11.072 1.00 92.75 366 LEU A O 1
ATOM 2976 N N . GLY A 1 367 ? -4.142 -16.264 10.995 1.00 91.12 367 GLY A N 1
ATOM 2977 C CA . GLY A 1 367 ? -4.003 -15.973 12.420 1.00 91.12 367 GLY A CA 1
ATOM 2978 C C . GLY A 1 367 ? -4.932 -14.840 12.853 1.00 91.12 367 GLY A C 1
ATOM 2979 O O . GLY A 1 367 ? -5.747 -15.022 13.757 1.00 91.12 367 GLY A O 1
ATOM 2980 N N . THR A 1 368 ? -4.904 -13.706 12.149 1.00 90.88 368 THR A N 1
ATOM 2981 C CA . THR A 1 368 ? -5.808 -12.568 12.379 1.00 90.88 368 THR A CA 1
ATOM 2982 C C . THR A 1 368 ? -7.270 -12.975 12.223 1.00 90.88 368 THR A C 1
ATOM 2984 O O . THR A 1 368 ? -8.098 -12.659 13.079 1.00 90.88 368 THR A O 1
ATOM 2987 N N . LYS A 1 369 ? -7.601 -13.738 11.176 1.00 87.88 369 LYS A N 1
ATOM 2988 C CA . LYS A 1 369 ? -8.960 -14.242 10.940 1.00 87.88 369 LYS A CA 1
ATOM 2989 C C . LYS A 1 369 ? -9.454 -15.108 12.098 1.00 87.88 369 LYS A C 1
ATOM 2991 O O . LYS A 1 369 ? -10.585 -14.935 12.543 1.00 87.88 369 LYS A O 1
ATOM 2996 N N . THR A 1 370 ? -8.600 -15.989 12.616 1.00 84.88 370 THR A N 1
ATOM 2997 C CA . THR A 1 370 ? -8.907 -16.871 13.753 1.00 84.88 370 THR A CA 1
ATOM 2998 C C . THR A 1 370 ? -9.025 -16.092 15.061 1.00 84.88 370 THR A C 1
ATOM 3000 O O . THR A 1 370 ? -9.950 -16.321 15.837 1.00 84.88 370 THR A O 1
ATOM 3003 N N . HIS A 1 371 ? -8.133 -15.131 15.303 1.00 83.88 371 HIS A N 1
ATOM 3004 C CA . HIS A 1 371 ? -8.174 -14.292 16.497 1.00 83.88 371 HIS A CA 1
ATOM 3005 C C . HIS A 1 371 ? -9.422 -13.423 16.547 1.00 83.88 371 HIS A C 1
ATOM 3007 O O . HIS A 1 371 ? -10.113 -13.438 17.558 1.00 83.88 371 HIS A O 1
ATOM 3013 N N . ILE A 1 372 ? -9.759 -12.733 15.457 1.00 81.62 372 ILE A N 1
ATOM 3014 C CA . ILE A 1 372 ? -10.960 -11.889 15.375 1.00 81.62 372 ILE A CA 1
ATOM 3015 C C . ILE A 1 372 ? -12.235 -12.723 15.491 1.00 81.62 372 ILE A C 1
ATOM 3017 O O . ILE A 1 372 ? -13.265 -12.220 15.939 1.00 81.62 372 ILE A O 1
ATOM 3021 N N . ALA A 1 373 ? -12.175 -13.997 15.107 1.00 74.94 373 ALA A N 1
ATOM 3022 C CA . ALA A 1 373 ? -13.282 -14.906 15.316 1.00 74.94 373 ALA A CA 1
ATOM 3023 C C . ALA A 1 373 ? -13.552 -15.128 16.824 1.00 74.94 373 ALA A C 1
ATOM 3025 O O . ALA A 1 373 ? -14.700 -15.092 17.255 1.00 74.94 373 ALA A O 1
ATOM 3026 N N . ASN A 1 374 ? -12.505 -15.281 17.637 1.00 73.19 374 ASN A N 1
ATOM 3027 C CA . ASN A 1 374 ? -12.638 -15.509 19.083 1.00 73.19 374 ASN A CA 1
ATOM 3028 C C . ASN A 1 374 ? -12.778 -14.205 19.890 1.00 73.19 374 ASN A C 1
ATOM 3030 O O . ASN A 1 374 ? -13.523 -14.145 20.863 1.00 73.19 374 ASN A O 1
ATOM 3034 N N . ASN A 1 375 ? -12.062 -13.155 19.487 1.00 75.94 375 ASN A N 1
ATOM 3035 C CA . ASN A 1 375 ? -12.076 -11.830 20.092 1.00 75.94 375 ASN A CA 1
ATOM 3036 C C . ASN A 1 375 ? -12.315 -10.766 19.006 1.00 75.94 375 ASN A C 1
ATOM 3038 O O . ASN A 1 375 ? -11.369 -10.191 18.463 1.00 75.94 375 ASN A O 1
ATOM 3042 N N . PRO A 1 376 ? -13.585 -10.466 18.681 1.00 68.06 376 PRO A N 1
ATOM 3043 C CA . PRO A 1 376 ? -13.925 -9.523 17.621 1.00 68.06 376 PRO A CA 1
ATOM 3044 C C . PRO A 1 376 ? -13.419 -8.099 17.862 1.00 68.06 376 PRO A C 1
ATOM 3046 O O . PRO A 1 376 ? -13.356 -7.313 16.925 1.00 68.06 376 PRO A O 1
ATOM 3049 N N . SER A 1 377 ? -13.068 -7.732 19.091 1.00 65.88 377 SER A N 1
ATOM 3050 C CA . SER A 1 377 ? -12.655 -6.364 19.428 1.00 65.88 377 SER A CA 1
ATOM 3051 C C . SER A 1 377 ? -11.129 -6.219 19.515 1.00 65.88 377 SER A C 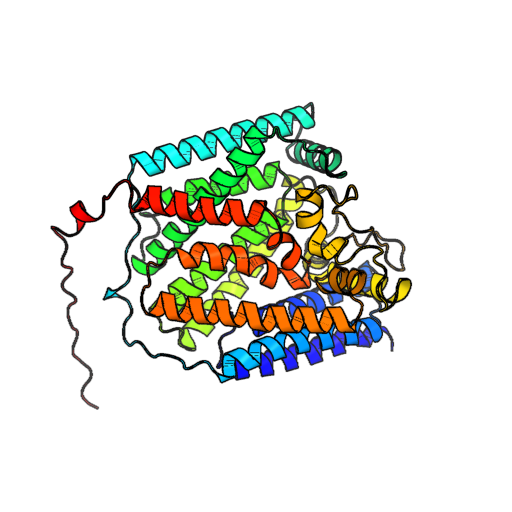1
ATOM 3053 O O . SER A 1 377 ? -10.622 -5.399 20.277 1.00 65.88 377 SER A O 1
ATOM 3055 N N . ASP A 1 378 ? -10.386 -7.029 18.759 1.00 74.12 378 ASP A N 1
ATOM 3056 C CA . ASP A 1 378 ? -8.928 -7.020 18.792 1.00 74.12 378 ASP A CA 1
ATOM 3057 C C . ASP A 1 378 ? -8.326 -5.893 17.931 1.00 74.12 378 ASP A C 1
ATOM 3059 O O . ASP A 1 378 ? -8.470 -5.863 16.704 1.00 74.12 378 ASP A O 1
ATOM 3063 N N . HIS A 1 379 ? -7.591 -4.993 18.587 1.00 76.62 379 HIS A N 1
ATOM 3064 C CA . HIS A 1 379 ? -6.779 -3.947 17.963 1.00 76.62 379 HIS A CA 1
ATOM 3065 C C . HIS A 1 379 ? -5.774 -4.470 16.928 1.00 76.62 379 HIS A C 1
ATOM 3067 O O . HIS A 1 379 ? -5.413 -3.723 16.021 1.00 76.62 379 HIS A O 1
ATOM 3073 N N . ARG A 1 380 ? -5.377 -5.754 16.988 1.00 85.44 380 ARG A N 1
ATOM 3074 C CA . ARG A 1 380 ? -4.491 -6.402 16.003 1.00 85.44 380 ARG A CA 1
ATOM 3075 C C . ARG A 1 380 ? -4.972 -6.243 14.556 1.00 85.44 380 ARG A C 1
ATOM 3077 O O . ARG A 1 380 ? -4.142 -6.220 13.647 1.00 85.44 380 ARG A O 1
ATOM 3084 N N . LEU A 1 381 ? -6.281 -6.064 14.333 1.00 90.25 381 LEU A N 1
ATOM 3085 C CA . LEU A 1 381 ? -6.817 -5.788 12.998 1.00 90.25 381 LEU A CA 1
ATOM 3086 C C . LEU A 1 381 ? -6.300 -4.469 12.408 1.00 90.25 381 LEU A C 1
ATOM 3088 O O . LEU A 1 381 ? -6.099 -4.410 11.202 1.00 90.25 381 LEU A O 1
ATOM 3092 N N . VAL A 1 382 ? -6.077 -3.430 13.222 1.00 91.94 382 VAL A N 1
ATOM 3093 C CA . VAL A 1 382 ? -5.563 -2.129 12.752 1.00 91.94 382 VAL A CA 1
ATOM 3094 C C . VAL A 1 382 ? -4.200 -2.321 12.088 1.00 91.94 382 VAL A C 1
ATOM 3096 O O . VAL A 1 382 ? -3.992 -1.914 10.949 1.00 91.94 382 VAL A O 1
ATOM 3099 N N . TYR A 1 383 ? -3.298 -3.024 12.769 1.00 89.69 383 TYR A N 1
ATOM 3100 C CA . TYR A 1 383 ? -1.963 -3.334 12.262 1.00 89.69 383 TYR A CA 1
ATOM 3101 C C . TYR A 1 383 ? -2.042 -4.207 11.030 1.00 89.69 383 TYR A C 1
ATOM 3103 O O . TYR A 1 383 ? -1.485 -3.844 10.001 1.00 89.69 383 TYR A O 1
ATOM 3111 N N . PHE A 1 384 ? -2.765 -5.328 11.120 1.00 92.81 384 PHE A N 1
ATOM 3112 C CA . PHE A 1 384 ? -2.886 -6.241 9.996 1.00 92.81 384 PHE A CA 1
ATOM 3113 C C . PHE A 1 384 ? -3.416 -5.506 8.763 1.00 92.81 384 PHE A C 1
ATOM 3115 O O . PHE A 1 384 ? -2.816 -5.596 7.703 1.00 92.81 384 PHE A O 1
ATOM 3122 N N . ALA A 1 385 ? -4.489 -4.723 8.896 1.00 94.44 385 ALA A N 1
ATOM 3123 C CA . ALA A 1 385 ? -5.080 -4.013 7.771 1.00 94.44 385 ALA A CA 1
ATOM 3124 C C . ALA A 1 385 ? -4.148 -2.953 7.174 1.00 94.44 385 ALA A C 1
ATOM 3126 O O . ALA A 1 385 ? -4.171 -2.778 5.963 1.00 94.44 385 ALA A O 1
ATOM 3127 N N . TYR A 1 386 ? -3.349 -2.253 7.986 1.00 93.00 386 TYR A N 1
ATOM 3128 C CA . TYR A 1 386 ? -2.393 -1.253 7.495 1.00 93.00 386 TYR A CA 1
ATOM 3129 C C . TYR A 1 386 ? -1.223 -1.909 6.764 1.00 93.00 386 TYR A C 1
ATOM 3131 O O . TYR A 1 386 ? -0.889 -1.533 5.644 1.00 93.00 386 TYR A O 1
ATOM 3139 N N . PHE A 1 387 ? -0.643 -2.933 7.379 1.00 91.44 387 PHE A N 1
ATOM 3140 C CA . PHE A 1 387 ? 0.517 -3.635 6.856 1.00 91.44 387 PHE A CA 1
ATOM 3141 C C . PHE A 1 387 ? 0.157 -4.551 5.675 1.00 91.44 387 PHE A C 1
ATOM 3143 O O . PHE A 1 387 ? 0.942 -4.706 4.755 1.00 91.44 387 PHE A O 1
ATOM 3150 N N . TYR A 1 388 ? -1.062 -5.075 5.593 1.00 94.31 388 TYR A N 1
ATOM 3151 C CA . TYR A 1 388 ? -1.484 -5.891 4.452 1.00 94.31 388 TYR A CA 1
ATOM 3152 C C . TYR A 1 388 ? -1.592 -5.104 3.133 1.00 94.31 388 TYR A C 1
ATOM 3154 O O . TYR A 1 388 ? -1.544 -5.699 2.059 1.00 94.31 388 TYR A O 1
ATOM 3162 N N . VAL A 1 389 ? -1.714 -3.772 3.183 1.00 94.00 389 VAL A N 1
ATOM 3163 C CA . VAL A 1 389 ? -1.830 -2.925 1.984 1.00 94.00 389 VAL A CA 1
ATOM 3164 C C . VAL A 1 389 ? -0.642 -3.072 1.021 1.00 94.00 389 VAL A C 1
ATOM 3166 O O . VAL A 1 389 ? -0.911 -3.246 -0.168 1.00 94.00 389 VAL A O 1
ATOM 3169 N N . PRO A 1 390 ? 0.632 -3.010 1.462 1.00 92.12 390 PRO A N 1
ATOM 3170 C CA . PRO A 1 390 ? 1.786 -3.296 0.613 1.00 92.12 390 PRO A CA 1
ATOM 3171 C C . PRO A 1 390 ? 1.642 -4.549 -0.259 1.00 92.12 390 PRO A C 1
ATOM 3173 O O . PRO A 1 390 ? 1.867 -4.468 -1.462 1.00 92.12 390 PRO A O 1
ATOM 3176 N N . VAL A 1 391 ? 1.133 -5.654 0.301 1.00 92.81 391 VAL A N 1
ATOM 3177 C CA . VAL A 1 391 ? 0.881 -6.902 -0.447 1.00 92.81 391 VAL A CA 1
ATOM 3178 C C . VAL A 1 391 ? -0.165 -6.700 -1.544 1.00 92.81 391 VAL A C 1
ATOM 3180 O O . VAL A 1 391 ? -0.039 -7.223 -2.649 1.00 92.81 391 VAL A O 1
ATOM 3183 N N . VAL A 1 392 ? -1.207 -5.912 -1.263 1.00 93.25 392 VAL A N 1
ATOM 3184 C CA . VAL A 1 392 ? -2.239 -5.567 -2.254 1.00 93.25 392 VAL A CA 1
ATOM 3185 C C . VAL A 1 392 ? -1.669 -4.695 -3.375 1.00 93.25 392 VAL A C 1
ATOM 3187 O O . VAL A 1 392 ? -2.126 -4.785 -4.511 1.00 93.25 392 VAL A O 1
ATOM 3190 N N . LYS A 1 393 ? -0.670 -3.861 -3.074 1.00 93.44 393 LYS A N 1
ATOM 3191 C CA . LYS A 1 393 ? -0.033 -2.932 -4.018 1.00 93.44 393 LYS A CA 1
ATOM 3192 C C . LYS A 1 393 ? 1.148 -3.532 -4.782 1.00 93.44 393 LYS A C 1
ATOM 3194 O O . LYS A 1 393 ? 1.641 -2.859 -5.685 1.00 93.44 393 LYS A O 1
ATOM 3199 N N . SER A 1 394 ? 1.552 -4.773 -4.500 1.00 94.44 394 SER A N 1
ATOM 3200 C CA . SER A 1 394 ? 2.718 -5.431 -5.113 1.00 94.44 394 SER A CA 1
ATOM 3201 C C . SER A 1 394 ? 2.723 -5.420 -6.648 1.00 94.44 394 SER A C 1
ATOM 3203 O O . SER A 1 394 ? 3.782 -5.342 -7.264 1.00 94.44 394 SER A O 1
ATOM 3205 N N . PHE A 1 395 ? 1.551 -5.421 -7.292 1.00 93.75 395 PHE A N 1
ATOM 3206 C CA . PHE A 1 395 ? 1.452 -5.323 -8.754 1.00 93.75 395 PHE A CA 1
ATOM 3207 C C . PHE A 1 395 ? 1.832 -3.940 -9.314 1.00 93.75 395 PHE A C 1
ATOM 3209 O O . PHE A 1 395 ? 2.171 -3.828 -10.490 1.00 93.75 395 PHE A O 1
ATOM 3216 N N . VAL A 1 396 ? 1.762 -2.881 -8.504 1.00 91.06 396 VAL A N 1
ATOM 3217 C CA . VAL A 1 396 ? 2.193 -1.525 -8.877 1.00 91.06 396 VAL A CA 1
ATOM 3218 C C . VAL A 1 396 ? 3.613 -1.279 -8.407 1.00 91.06 396 VAL A C 1
ATOM 3220 O O . VAL A 1 396 ? 4.393 -0.758 -9.191 1.00 91.06 396 VAL A O 1
ATOM 3223 N N . GLN A 1 397 ? 3.924 -1.619 -7.150 1.00 90.38 397 GLN A N 1
ATOM 3224 C CA . GLN A 1 397 ? 5.227 -1.345 -6.548 1.00 90.38 397 GLN A CA 1
ATOM 3225 C C . GLN A 1 397 ? 5.600 -2.229 -5.368 1.00 90.38 397 GLN A C 1
ATOM 3227 O O . GLN A 1 397 ? 4.747 -2.652 -4.589 1.00 90.38 397 GLN A O 1
ATOM 3232 N N . GLU A 1 398 ? 6.909 -2.443 -5.219 1.00 87.38 398 GLU A N 1
ATOM 3233 C CA . GLU A 1 398 ? 7.499 -2.992 -4.003 1.00 87.38 398 GLU A CA 1
ATOM 3234 C C . GLU A 1 398 ? 7.387 -1.968 -2.868 1.00 87.38 398 GLU A C 1
ATOM 3236 O O . GLU A 1 398 ? 8.086 -0.955 -2.846 1.00 87.38 398 GLU A O 1
ATOM 3241 N N . GLU A 1 399 ? 6.489 -2.241 -1.929 1.00 85.38 399 GLU A N 1
ATOM 3242 C CA . GLU A 1 399 ? 6.431 -1.569 -0.627 1.00 85.38 399 GLU A CA 1
ATOM 3243 C C . GLU A 1 399 ? 6.473 -2.570 0.523 1.00 85.38 399 GLU A C 1
ATOM 3245 O O . GLU A 1 399 ? 6.393 -2.173 1.677 1.00 85.38 399 GLU A O 1
ATOM 3250 N N . THR A 1 400 ? 6.506 -3.870 0.238 1.00 82.56 400 THR A N 1
ATOM 3251 C CA . THR A 1 400 ? 6.336 -4.889 1.268 1.00 82.56 400 THR A CA 1
ATOM 3252 C C . THR A 1 400 ? 7.602 -4.899 2.114 1.00 82.56 400 THR A C 1
ATOM 3254 O O . THR A 1 400 ? 7.619 -4.318 3.196 1.00 82.56 400 THR A O 1
ATOM 3257 N N . LEU A 1 401 ? 8.696 -5.463 1.615 1.00 86.19 401 LEU A N 1
ATOM 3258 C CA . LEU A 1 401 ? 9.946 -5.561 2.362 1.00 86.19 401 LEU A CA 1
ATOM 3259 C C . LEU A 1 401 ? 10.486 -4.183 2.760 1.00 86.19 401 LEU A C 1
ATOM 3261 O O . LEU A 1 401 ? 10.832 -3.996 3.926 1.00 86.19 401 LEU A O 1
ATOM 3265 N N . SER A 1 402 ? 10.447 -3.202 1.857 1.00 81.12 402 SER A N 1
ATOM 3266 C CA . SER A 1 402 ? 10.904 -1.840 2.154 1.00 81.12 402 SER A CA 1
ATOM 3267 C C . SER A 1 402 ? 10.094 -1.144 3.255 1.00 81.12 402 SER A C 1
ATOM 3269 O O . SER A 1 402 ? 10.678 -0.451 4.088 1.00 81.12 402 SER A O 1
ATOM 3271 N N . ALA A 1 403 ? 8.769 -1.338 3.335 1.00 74.62 403 ALA A N 1
ATOM 3272 C CA . ALA A 1 403 ? 8.013 -0.804 4.463 1.00 74.62 403 ALA A CA 1
ATOM 3273 C C . ALA A 1 403 ? 8.263 -1.616 5.735 1.00 74.62 403 ALA A C 1
ATOM 3275 O O . ALA A 1 403 ? 8.366 -1.013 6.795 1.00 74.62 403 ALA A O 1
ATOM 3276 N N . TYR A 1 404 ? 8.364 -2.946 5.698 1.00 81.06 404 TYR A N 1
ATOM 3277 C CA . TYR A 1 404 ? 8.535 -3.737 6.927 1.00 81.06 404 TYR A CA 1
ATOM 3278 C C . TYR A 1 404 ? 9.897 -3.555 7.583 1.00 81.06 404 TYR A C 1
ATOM 3280 O O . TYR A 1 404 ? 9.971 -3.407 8.805 1.00 81.06 404 TYR A O 1
ATOM 3288 N N . PHE A 1 405 ? 10.958 -3.543 6.785 1.00 81.88 405 PHE A N 1
ATOM 3289 C CA . PHE A 1 405 ? 12.321 -3.354 7.252 1.00 81.88 405 PHE A CA 1
ATOM 3290 C C . PHE A 1 405 ? 12.642 -1.859 7.253 1.00 81.88 405 PHE A C 1
ATOM 3292 O O . PHE A 1 405 ? 13.378 -1.356 6.417 1.00 81.88 405 PHE A O 1
ATOM 3299 N N . CYS A 1 406 ? 12.030 -1.129 8.186 1.00 83.88 406 CYS A N 1
ATOM 3300 C CA . CYS A 1 406 ? 12.414 0.241 8.517 1.00 83.88 406 CYS A CA 1
ATOM 3301 C C . CYS A 1 406 ? 11.969 0.604 9.939 1.00 83.88 406 CYS A C 1
ATOM 3303 O O . CYS A 1 406 ? 10.974 0.087 10.466 1.00 83.88 406 CYS A O 1
ATOM 3305 N N . LEU A 1 407 ? 12.668 1.554 10.558 1.00 84.88 407 LEU A N 1
ATOM 3306 C CA . LEU A 1 407 ? 12.346 2.086 11.880 1.00 84.88 407 LEU A CA 1
ATOM 3307 C C . LEU A 1 407 ? 10.936 2.685 11.907 1.00 84.88 407 LEU A C 1
ATOM 3309 O O . LEU A 1 407 ? 10.225 2.596 12.912 1.00 84.88 407 LEU A O 1
ATOM 3313 N N . ASN A 1 408 ? 10.497 3.269 10.790 1.00 86.44 408 ASN A N 1
ATOM 3314 C CA . ASN A 1 408 ? 9.177 3.875 10.686 1.00 86.44 408 ASN A CA 1
ATOM 3315 C C . ASN A 1 408 ? 8.041 2.868 10.929 1.00 86.44 408 ASN A C 1
ATOM 3317 O O . ASN A 1 408 ? 7.060 3.221 11.582 1.00 86.44 408 ASN A O 1
ATOM 3321 N N . SER A 1 409 ? 8.168 1.620 10.480 1.00 87.00 409 SER A N 1
ATOM 3322 C CA . SER A 1 409 ? 7.137 0.601 10.710 1.00 87.00 409 SER A CA 1
ATOM 3323 C C . SER A 1 409 ? 7.052 0.156 12.160 1.00 87.00 409 SER A C 1
ATOM 3325 O O . SER A 1 409 ? 5.947 0.009 12.687 1.00 87.00 409 SER A O 1
ATOM 3327 N N . LEU A 1 410 ? 8.192 0.045 12.845 1.00 88.50 410 LEU A N 1
ATOM 3328 C CA . LEU A 1 410 ? 8.220 -0.197 14.286 1.00 88.50 410 LEU A CA 1
ATOM 3329 C C . LEU A 1 410 ? 7.570 0.963 15.052 1.00 88.50 410 LEU A C 1
ATOM 3331 O O . LEU A 1 410 ? 6.735 0.739 15.929 1.00 88.50 410 LEU A O 1
ATOM 3335 N N . VAL A 1 411 ? 7.878 2.208 14.677 1.00 91.31 411 VAL A N 1
ATOM 3336 C CA . VAL A 1 411 ? 7.245 3.398 15.264 1.00 91.31 411 VAL A CA 1
ATOM 3337 C C . VAL A 1 411 ? 5.735 3.392 15.024 1.00 91.31 411 VAL A C 1
ATOM 3339 O O . VAL A 1 411 ? 4.971 3.602 15.963 1.00 91.31 411 VAL A O 1
ATOM 3342 N N . MET A 1 412 ? 5.277 3.109 13.803 1.00 92.81 412 MET A N 1
ATOM 3343 C CA . MET A 1 412 ? 3.846 3.046 13.489 1.00 92.81 412 MET A CA 1
ATOM 3344 C C . MET A 1 412 ? 3.129 1.943 14.271 1.00 92.81 412 MET A C 1
ATOM 3346 O O . MET A 1 412 ? 2.022 2.171 14.758 1.00 92.81 412 MET A O 1
ATOM 3350 N N . PHE A 1 413 ? 3.765 0.784 14.462 1.00 90.94 413 PHE A N 1
ATOM 3351 C CA . PHE A 1 413 ? 3.248 -0.269 15.331 1.00 90.94 413 PHE A CA 1
ATOM 3352 C C . PHE A 1 413 ? 3.071 0.242 16.774 1.00 90.94 413 PHE A C 1
ATOM 3354 O O . PHE A 1 413 ? 1.976 0.185 17.334 1.00 90.94 413 PHE A O 1
ATOM 3361 N N . LEU A 1 414 ? 4.100 0.841 17.373 1.00 93.25 414 LEU A N 1
ATOM 3362 C CA . LEU A 1 414 ? 3.990 1.383 18.732 1.00 93.25 414 LEU A CA 1
ATOM 3363 C C . LEU A 1 414 ? 2.922 2.483 18.839 1.00 93.25 414 LEU A C 1
ATOM 3365 O O . LEU A 1 414 ? 2.165 2.517 19.809 1.00 93.25 414 LEU A O 1
ATOM 3369 N N . LEU A 1 415 ? 2.802 3.343 17.826 1.00 94.94 415 LEU A N 1
ATOM 3370 C CA . LEU A 1 415 ? 1.808 4.415 17.800 1.00 94.94 415 LEU A CA 1
ATOM 3371 C C . LEU A 1 415 ? 0.374 3.896 17.678 1.00 94.94 415 LEU A C 1
ATOM 3373 O O . LEU A 1 415 ? -0.503 4.405 18.372 1.00 94.94 415 LEU A O 1
ATOM 3377 N N . PHE A 1 416 ? 0.110 2.884 16.847 1.00 94.19 416 PHE A N 1
ATOM 3378 C CA . PHE A 1 416 ? -1.217 2.263 16.796 1.00 94.19 416 PHE A CA 1
ATOM 3379 C C . PHE A 1 416 ? -1.604 1.668 18.152 1.00 94.19 416 PHE A C 1
ATOM 3381 O O . PHE A 1 416 ? -2.746 1.840 18.581 1.00 94.19 416 PHE A O 1
ATOM 3388 N N . TRP A 1 417 ? -0.652 1.032 18.847 1.00 92.31 417 TRP A N 1
ATOM 3389 C CA . TRP A 1 417 ? -0.890 0.472 20.182 1.00 92.31 417 TRP A CA 1
ATOM 3390 C C . TRP A 1 417 ? -1.199 1.566 21.189 1.00 92.31 417 TRP A C 1
ATOM 3392 O O . TRP A 1 417 ? -2.224 1.515 21.865 1.00 92.31 417 TRP A O 1
ATOM 3402 N N . PHE A 1 418 ? -0.356 2.593 21.223 1.00 92.88 418 PHE A N 1
ATOM 3403 C CA . PHE A 1 418 ? -0.506 3.712 22.136 1.00 92.88 418 PHE A CA 1
ATOM 3404 C C . PHE A 1 418 ? -1.828 4.456 21.921 1.00 92.88 418 PHE A C 1
ATOM 3406 O O . PHE A 1 418 ? -2.567 4.691 22.873 1.00 92.88 418 PHE A O 1
ATOM 3413 N N . VAL A 1 419 ? -2.176 4.787 20.673 1.00 93.88 419 VAL A N 1
ATOM 3414 C CA . VAL A 1 419 ? -3.436 5.474 20.349 1.00 93.88 419 VAL A CA 1
ATOM 3415 C C . VAL A 1 419 ? -4.640 4.616 20.724 1.00 93.88 419 VAL A C 1
ATOM 3417 O O . VAL A 1 419 ? -5.598 5.137 21.299 1.00 93.88 419 VAL A O 1
ATOM 3420 N N . TYR A 1 420 ? -4.612 3.315 20.420 1.00 91.44 420 TYR A N 1
ATOM 3421 C CA . TYR A 1 420 ? -5.671 2.399 20.835 1.00 91.44 420 TYR A CA 1
ATOM 3422 C C . TYR A 1 420 ? -5.821 2.410 22.363 1.00 91.44 420 TYR A C 1
ATOM 3424 O O . TYR A 1 420 ? -6.878 2.785 22.865 1.00 91.44 420 TYR A O 1
ATOM 3432 N N . TRP A 1 421 ? -4.735 2.142 23.093 1.00 89.88 421 TRP A N 1
ATOM 3433 C CA . TRP A 1 421 ? -4.705 2.120 24.556 1.00 89.88 421 TRP A CA 1
ATOM 3434 C C . TRP A 1 421 ? -5.233 3.421 25.180 1.00 89.88 421 TRP A C 1
ATOM 3436 O O . TRP A 1 421 ? -6.135 3.384 26.018 1.00 89.88 421 TRP A O 1
ATOM 3446 N N . VAL A 1 422 ? -4.763 4.584 24.713 1.00 90.31 422 VAL A N 1
ATOM 3447 C CA . VAL A 1 422 ? -5.239 5.896 25.185 1.00 90.31 422 VAL A CA 1
ATOM 3448 C C . VAL A 1 422 ? -6.738 6.066 24.938 1.00 90.31 422 VAL A C 1
ATOM 3450 O O . VAL A 1 422 ? -7.453 6.611 25.772 1.00 90.31 422 VAL A O 1
ATOM 3453 N N . THR A 1 423 ? -7.241 5.627 23.788 1.00 88.88 423 THR A N 1
ATOM 3454 C CA . THR A 1 423 ? -8.630 5.897 23.392 1.00 88.88 423 THR A CA 1
ATOM 3455 C C . THR A 1 423 ? -9.648 4.924 23.981 1.00 88.88 423 THR A C 1
ATOM 3457 O O . THR A 1 423 ? -10.830 5.275 24.021 1.00 88.88 423 THR A O 1
ATOM 3460 N N . THR A 1 424 ? -9.225 3.745 24.449 1.00 82.19 424 THR A N 1
ATOM 3461 C CA . THR A 1 424 ? -10.134 2.712 24.975 1.00 82.19 424 THR A CA 1
ATOM 3462 C C . THR A 1 424 ? -9.877 2.299 26.418 1.00 82.19 424 THR A C 1
ATOM 3464 O O . THR A 1 424 ? -10.843 2.008 27.112 1.00 82.19 424 THR A O 1
ATOM 3467 N N . GLU A 1 425 ? -8.625 2.259 26.874 1.00 74.81 425 GLU A N 1
ATOM 3468 C CA . GLU A 1 425 ? -8.256 1.673 28.175 1.00 74.81 425 GLU A CA 1
ATOM 3469 C C . GLU A 1 425 ? -7.851 2.737 29.201 1.00 74.81 425 GLU A C 1
ATOM 3471 O O . GLU A 1 425 ? -8.271 2.670 30.352 1.00 74.81 425 GLU A O 1
ATOM 3476 N N . ALA A 1 426 ? -7.096 3.762 28.792 1.00 69.81 426 ALA A N 1
ATOM 3477 C CA . ALA A 1 426 ? -6.601 4.792 29.712 1.00 69.81 426 ALA A CA 1
ATOM 3478 C C . ALA A 1 426 ? -7.718 5.672 30.307 1.00 69.81 426 ALA A C 1
ATOM 3480 O O . ALA A 1 426 ? -7.611 6.153 31.433 1.00 69.81 426 ALA A O 1
ATOM 3481 N N . PHE A 1 427 ? -8.798 5.885 29.551 1.00 60.62 427 PHE A N 1
ATOM 3482 C CA . PHE A 1 427 ? -9.973 6.650 29.976 1.00 60.62 427 PHE A CA 1
ATOM 3483 C C . PHE A 1 427 ? -11.198 5.743 29.954 1.00 60.62 427 PHE A C 1
ATOM 3485 O O . PHE A 1 427 ? -12.103 5.931 29.134 1.00 60.62 427 PHE A O 1
ATOM 3492 N N . ASP A 1 428 ? -11.171 4.731 30.819 1.00 49.03 428 ASP A N 1
ATOM 3493 C CA . ASP A 1 428 ? -12.153 3.656 30.927 1.00 49.03 428 ASP A CA 1
ATOM 3494 C C . ASP A 1 428 ? -13.589 4.210 31.036 1.00 49.03 428 ASP A C 1
ATOM 3496 O O . ASP A 1 428 ? -14.121 4.530 32.096 1.00 49.03 428 ASP A O 1
ATOM 3500 N N . THR A 1 429 ? -14.226 4.392 29.880 1.00 45.84 429 THR A N 1
ATOM 3501 C CA . THR A 1 429 ? -15.633 4.804 29.750 1.00 45.84 429 THR A CA 1
ATOM 3502 C C . THR A 1 429 ? -16.531 3.585 29.570 1.00 45.84 429 THR A C 1
ATOM 3504 O O . THR A 1 429 ? -17.754 3.703 29.506 1.00 45.84 429 THR A O 1
ATOM 3507 N N . THR A 1 430 ? -15.932 2.396 29.509 1.00 43.47 430 THR A N 1
ATOM 3508 C CA . THR A 1 430 ? -16.630 1.127 29.365 1.00 43.47 430 THR A CA 1
ATOM 3509 C C . THR A 1 430 ? -17.330 0.711 30.654 1.00 43.47 430 THR A C 1
ATOM 3511 O O . THR A 1 430 ? -18.437 0.188 30.570 1.00 43.47 430 THR A O 1
ATOM 3514 N N . GLN A 1 431 ? -16.804 1.031 31.841 1.00 37.59 431 GLN A N 1
ATOM 3515 C CA . GLN A 1 431 ? -17.480 0.688 33.101 1.00 37.59 431 GLN A CA 1
ATOM 3516 C C . GLN A 1 431 ? -18.799 1.446 33.354 1.00 37.59 431 GLN A C 1
ATOM 3518 O O . GLN A 1 431 ? -19.663 0.920 34.052 1.00 37.59 431 GLN A O 1
ATOM 3523 N N . SER A 1 432 ? -19.033 2.622 32.755 1.00 31.50 432 SER A N 1
ATOM 3524 C CA . SER A 1 432 ? -20.247 3.414 33.038 1.00 31.50 432 SER A CA 1
ATOM 3525 C C . SER A 1 432 ? -21.449 3.127 32.126 1.00 31.50 432 SER A C 1
ATOM 3527 O O . SER A 1 432 ? -22.550 3.592 32.412 1.00 31.50 432 SER A O 1
ATOM 3529 N N . LEU A 1 433 ? -21.288 2.340 31.053 1.00 36.41 433 LEU A N 1
ATOM 3530 C CA . LEU A 1 433 ? -22.375 2.023 30.105 1.00 36.41 433 LEU A CA 1
ATOM 3531 C C . LEU A 1 433 ? -22.921 0.591 30.220 1.00 36.41 433 LEU A C 1
ATOM 3533 O O . LEU A 1 433 ? -24.026 0.332 29.741 1.00 36.41 433 LEU A O 1
ATOM 3537 N N . TYR A 1 434 ? -22.208 -0.325 30.882 1.00 38.47 434 TYR A N 1
ATOM 3538 C CA . TYR A 1 434 ? -22.709 -1.685 31.133 1.00 38.47 434 TYR A CA 1
ATOM 3539 C C . TYR A 1 434 ? -23.643 -1.788 32.347 1.00 38.47 434 TYR A C 1
ATOM 3541 O O . TYR A 1 434 ? -24.250 -2.834 32.548 1.00 38.47 434 TYR A O 1
ATOM 3549 N N . ALA A 1 435 ? -23.848 -0.704 33.101 1.00 32.25 435 ALA A N 1
ATOM 3550 C CA . ALA A 1 435 ? -24.790 -0.686 34.220 1.00 32.25 435 ALA A CA 1
ATOM 3551 C C . ALA A 1 435 ? -26.274 -0.555 33.805 1.00 32.25 435 ALA A C 1
ATOM 3553 O O . ALA A 1 435 ? -27.132 -0.535 34.682 1.00 32.25 435 ALA A O 1
ATOM 3554 N N . GLY A 1 436 ? -26.618 -0.449 32.509 1.00 31.58 436 GLY A N 1
ATOM 3555 C CA . GLY A 1 436 ? -27.989 -0.053 32.144 1.00 31.58 436 GLY A CA 1
ATOM 3556 C C . GLY A 1 436 ? -28.609 -0.555 30.843 1.00 31.58 436 GLY A C 1
ATOM 3557 O O . GLY A 1 436 ? -29.734 -0.154 30.563 1.00 31.58 436 GLY A O 1
ATOM 3558 N N . VAL A 1 437 ? -27.961 -1.397 30.027 1.00 32.53 437 VAL A N 1
ATOM 3559 C CA . VAL A 1 437 ? -28.589 -1.828 28.759 1.00 32.53 437 VAL A CA 1
ATOM 3560 C C . VAL A 1 437 ? -28.379 -3.315 28.472 1.00 32.53 437 VAL A C 1
ATOM 3562 O O . VAL A 1 437 ? -27.636 -3.705 27.573 1.00 32.53 437 VAL A O 1
ATOM 3565 N N . HIS A 1 438 ? -29.116 -4.154 29.202 1.00 25.81 438 HIS A N 1
ATOM 3566 C CA . HIS A 1 438 ? -29.571 -5.428 28.653 1.00 25.81 438 HIS A CA 1
ATOM 3567 C C . HIS A 1 438 ? -30.540 -5.120 27.505 1.00 25.81 438 HIS A C 1
ATOM 3569 O O . HIS A 1 438 ? -31.680 -4.727 27.738 1.00 25.81 438 HIS A O 1
ATOM 3575 N N . TYR A 1 439 ? -30.106 -5.292 26.257 1.00 29.03 439 TYR A N 1
ATOM 3576 C CA . TYR A 1 439 ? -31.059 -5.497 25.170 1.00 29.03 439 TYR A CA 1
ATOM 3577 C C . TYR A 1 439 ? -31.590 -6.929 25.309 1.00 29.03 439 TYR A C 1
ATOM 3579 O O . TYR A 1 439 ? -30.796 -7.863 25.170 1.00 29.03 439 TYR A O 1
ATOM 3587 N N . PRO A 1 440 ? -32.888 -7.150 25.584 1.00 27.61 440 PRO A N 1
ATOM 3588 C CA . PRO A 1 440 ? -33.440 -8.487 25.502 1.00 27.61 440 PRO A CA 1
ATOM 3589 C C . PRO A 1 440 ? -33.414 -8.893 24.029 1.00 27.61 440 PRO A C 1
ATOM 3591 O O . PRO A 1 440 ? -34.168 -8.372 23.203 1.00 27.61 440 PRO A O 1
ATOM 3594 N N . VAL A 1 441 ? -32.522 -9.820 23.687 1.00 29.05 441 VAL A N 1
ATOM 3595 C CA . VAL A 1 441 ? -32.620 -10.569 22.440 1.00 29.05 441 VAL A CA 1
ATOM 3596 C C . VAL A 1 441 ? -33.909 -11.377 22.553 1.00 29.05 441 VAL A C 1
ATOM 3598 O O . VAL A 1 441 ? -33.966 -12.394 23.240 1.00 29.05 441 VAL A O 1
ATOM 3601 N N . LYS A 1 442 ? -34.985 -10.886 21.927 1.00 25.94 442 LYS A N 1
ATOM 3602 C CA . LYS A 1 442 ? -36.180 -11.692 21.681 1.00 25.94 442 LYS A CA 1
ATOM 3603 C C . LYS A 1 442 ? -35.751 -12.850 20.790 1.00 25.94 442 LYS A C 1
ATOM 3605 O O . LYS A 1 442 ? -35.575 -12.690 19.587 1.00 25.94 442 LYS A O 1
ATOM 3610 N N . CYS A 1 443 ? -35.568 -14.002 21.418 1.00 27.22 443 CYS A N 1
ATOM 3611 C CA . CYS A 1 443 ? -35.432 -15.288 20.767 1.00 27.22 443 CYS A CA 1
ATOM 3612 C C . CYS A 1 443 ? -36.715 -15.544 19.958 1.00 27.22 443 CYS A C 1
ATOM 3614 O O . CYS A 1 443 ? -37.744 -15.924 20.514 1.00 27.22 443 CYS A O 1
ATOM 3616 N N . SER A 1 444 ? -36.695 -15.276 18.650 1.00 28.77 444 SER A N 1
ATOM 3617 C CA . SER A 1 444 ? -37.723 -15.772 17.737 1.00 28.77 444 SER A CA 1
ATOM 3618 C C . SER A 1 444 ? -37.420 -17.234 17.426 1.00 28.77 444 SER A C 1
ATOM 3620 O O . SER A 1 444 ? -36.853 -17.566 16.386 1.00 28.77 444 SER A O 1
ATOM 3622 N N . GLN A 1 445 ? -37.805 -18.121 18.340 1.00 31.22 445 GLN A N 1
ATOM 3623 C CA . GLN A 1 445 ? -38.051 -19.512 17.991 1.00 31.22 445 GLN A CA 1
ATOM 3624 C C . GLN A 1 445 ? -39.259 -19.560 17.051 1.00 31.22 445 GLN A C 1
ATOM 3626 O O . GLN A 1 445 ? -40.398 -19.409 17.485 1.00 31.22 445 GLN A O 1
ATOM 3631 N N . ARG A 1 446 ? -39.014 -19.756 15.756 1.00 29.48 446 ARG A N 1
ATOM 3632 C CA . ARG A 1 446 ? -39.975 -20.383 14.840 1.00 29.48 446 ARG A CA 1
ATOM 3633 C C . ARG A 1 446 ? -39.247 -20.833 13.581 1.00 29.48 446 ARG A C 1
ATOM 3635 O O . ARG A 1 446 ? -39.259 -20.149 12.572 1.00 29.48 446 ARG A O 1
ATOM 3642 N N . PHE A 1 447 ? -38.614 -21.995 13.667 1.00 30.48 447 PHE A N 1
ATOM 3643 C CA . PHE A 1 447 ? -38.510 -22.898 12.528 1.00 30.48 447 PHE A CA 1
ATOM 3644 C C . PHE A 1 447 ? -38.662 -24.320 13.057 1.00 30.48 447 PHE A C 1
ATOM 3646 O O . PHE A 1 447 ? -37.734 -24.910 13.596 1.00 30.48 447 PHE A O 1
ATOM 3653 N N . ASN A 1 448 ? -39.896 -24.805 12.975 1.00 30.73 448 ASN A N 1
ATOM 3654 C CA . ASN A 1 448 ? -40.240 -26.216 12.972 1.00 30.73 448 ASN A CA 1
ATOM 3655 C C . ASN A 1 448 ? -41.509 -26.355 12.123 1.00 30.73 448 ASN A C 1
ATOM 3657 O O . ASN A 1 448 ? -42.497 -25.687 12.438 1.00 30.73 448 ASN A O 1
ATOM 3661 N N . ARG A 1 449 ? -41.450 -27.276 11.145 1.00 32.78 449 ARG A N 1
ATOM 3662 C CA . ARG A 1 449 ? -42.513 -27.740 10.221 1.00 32.78 449 ARG A CA 1
ATOM 3663 C C . ARG A 1 449 ? -42.793 -26.753 9.073 1.00 32.78 449 ARG A C 1
ATOM 3665 O O . ARG A 1 449 ? -43.012 -25.580 9.342 1.00 32.78 449 ARG A O 1
ATOM 3672 N N . GLU A 1 450 ? -42.740 -27.111 7.792 1.00 33.50 450 GLU A N 1
ATOM 3673 C CA . GLU A 1 450 ? -42.808 -28.392 7.055 1.00 33.50 450 GLU A CA 1
ATOM 3674 C C . GLU A 1 450 ? -41.778 -28.451 5.920 1.00 33.50 450 GLU A C 1
ATOM 3676 O O . GLU A 1 450 ? -41.359 -27.364 5.450 1.00 33.50 450 GLU A O 1
#

Secondary structure (DSSP, 8-state):
-GGGHHHHHHHHHHHHHHHHHHHTTT-TTSHHHHHHHHHHHHHHHHHHTHHHHT----HHHHHHHHHHHHHHHHHHHHHHHT------S--GGG-------HHHHHHHHHHHHHHHHHHHHHHHHHHSS-S-HHHHHHHHHHHTTT----S-HHHHHHHHHHHHHHHHHHHHHHHHHHHH--SGGGGGGGHHHHHHHHHHHHTT-HHHHHHHHHHHHHHHHHHHHHHTTT-HHHHHHHHHHHHHHHHHHHHHHHHTTGGGT------HHHHHHHHHHHHHHHHHHHHHHT-SS---SSTTTTTSHHHHHHTT---S-SPPPPEE-TTS-EEES---THHHHHHHHHHHHHHHHHHHHHHHHHHHHHHHHHHHHH-TT-THHHHHHHHHHHHHHTTT---HHHHHSSHHHHHHHHHHHHHHHHHHTTT--STTTTTS--------------

Foldseek 3Di:
DQQCLLVVLLVLLVVQLVVLCVLLVNQCPFLLNLLSVLLNQLSVLVVVCCVVQVDGFDVQLSCLSNLLSVLLSLLQSVVSVPDDQDDDPACLVQADQFDFDPVLLVVLLVLLVVLLVLLLVLLCVQLVHPPDLLSSLQSLCVVCVQVDPSDPPVSVVSLLLLVLLLLLLLLNQLLNCLNVVDNVVSVSSNSSVVSNVSSCLSNLNPVVVLLVLQLSLLSNQLSQCLRVSVDSVSSVVSVVVVVVSVVVVLVVSLVSCSSSNHPDPDDSSNVSSLQSHLQSSVSRVCCVPPNFAAQDPDALVQLQVQLCVQVVNDPDGNFADWDGGPVRHTSGGFHAQQNSQSNRPGSVSSSVVSSVCSNVLSNLVSVVSVCCNVNVPDLVSSLNSSLCSQSSCRRGHRPNSNVVNHPSSVVSVVSNVVSVCNRDPVPPPVVVPVVDDDPPPPPPPDDDDD

Sequence (450 aa):
MIRVVIYWLIFVLVVAFIINYFATRGDFWAPQNVFTLGFLVAAIFCTYLIDYFSVNLSWLTFFVIISGVIAFSFGSWLVFLGYERRHIDDYGPLCKKYCPSKVVTLVCIVFCAATTLLFIRNVIAVSGTFTTMTDVTYAYRTEGYDGTQLQPFYVNQMVKVFKAIAYVFLFYFVNNVVYTKKLRGNIRLLVPAALLVVMFIFGASRAELITIFFYIFTVIFFTYGRTHAFANRASRKLIKYLVVSVFVFLLAFSGMRTLVGRLNTDDPMTYISSYAGGSIELLDLYVRDDGLEPQSSIFGEETFFAMESDLGITTGSPHLEFRYSANGRLVGNVYTCFRKYLHDFGYLGMLIIEWTLGFIFTGWYLGTKTHIANNPSDHRLVYFAYFYVPVVKSFVQEETLSAYFCLNSLVMFLLFWFVYWVTTEAFDTTQSLYAGVHYPVKCSQRFNRE

Nearest PDB structures (foldseek):
  6afw-assembly1_B  TM=1.399E-01  e=5.677E+00  Vigna radiata var. radiata

Mean predicted aligned error: 7.22 Å

pLDDT: mean 86.47, std 15.11, range [25.81, 98.56]

Radius of gyration: 23.05 Å; Cα contacts (8 Å, |Δi|>4): 611; chains: 1; bounding box: 69×60×68 Å

Solvent-accessible surface area (backbone atoms only — not comparable to full-atom values): 23961 Å² total; per-residue (Å²): 127,60,75,49,47,56,57,52,46,41,52,52,35,51,52,52,33,53,52,41,28,57,74,51,74,58,42,64,81,40,56,46,28,35,42,35,47,30,42,36,52,15,48,56,28,32,60,75,35,27,82,76,41,54,58,64,54,48,72,66,43,47,49,52,54,51,50,36,51,47,26,18,34,50,24,20,47,61,46,52,72,77,56,78,84,81,86,65,96,74,48,70,89,62,55,68,76,72,70,52,44,71,64,60,52,48,52,52,41,51,50,37,50,52,48,38,52,54,51,48,52,47,38,43,59,68,33,74,50,85,85,46,62,32,57,25,11,32,41,38,51,58,69,36,63,84,68,48,80,80,62,57,70,68,58,54,53,46,49,54,54,38,50,27,49,18,55,52,29,44,49,37,33,51,49,31,30,71,70,69,69,42,62,82,87,38,52,77,39,45,50,41,40,54,49,49,52,53,43,30,38,60,64,39,39,60,70,58,55,53,42,52,52,49,23,53,49,43,48,47,50,53,56,53,26,47,72,48,64,58,34,66,71,54,45,55,52,50,51,54,50,47,56,54,49,50,54,55,47,52,54,51,56,49,70,43,37,43,53,37,28,46,84,77,84,67,54,64,65,61,51,50,22,50,66,49,6,37,9,55,57,46,39,33,54,47,43,68,78,68,48,56,60,54,70,51,93,45,92,32,55,68,38,34,35,48,35,34,43,75,70,67,73,50,88,78,72,95,70,58,73,75,44,62,32,87,77,68,47,77,72,47,49,56,31,22,32,63,52,41,36,23,35,35,46,7,57,68,41,28,34,54,50,32,18,50,48,21,28,54,50,30,47,51,50,52,48,50,54,52,46,40,64,79,41,56,71,50,69,65,53,58,54,49,26,59,64,49,31,30,55,55,37,26,41,34,29,64,38,43,61,34,46,64,42,25,68,65,43,57,49,50,52,54,40,40,51,51,49,48,42,55,44,56,60,73,54,63,58,65,76,76,59,72,80,77,66,85,75,80,79,77,78,80,86,79,88,78,89,134